Protein AF-0000000087152461 (afdb_homodimer)

Solvent-accessible surface area (backbone atoms only — not comparable to full-atom values): 26635 Å² total; per-residue (Å²): 128,79,74,68,76,70,82,74,67,62,77,50,48,64,52,29,53,56,42,45,55,27,51,74,58,48,34,61,45,66,39,29,36,56,84,50,79,62,58,70,65,55,56,53,55,20,48,52,40,21,55,55,37,66,33,60,82,68,56,64,50,52,36,36,28,37,43,77,51,63,69,59,37,44,52,55,27,47,37,50,46,51,50,52,52,57,38,50,73,68,64,43,77,50,83,64,79,65,48,75,22,56,49,25,32,38,32,36,31,41,35,30,30,42,64,72,55,37,72,64,45,65,55,68,84,71,76,40,74,66,26,51,50,40,44,53,22,36,43,53,41,48,47,28,20,48,22,24,15,51,40,36,22,50,45,35,38,20,21,30,66,24,32,30,31,85,42,63,34,52,64,34,64,69,36,32,58,57,44,23,73,75,28,53,41,59,86,80,42,43,50,40,34,34,46,30,30,32,54,54,59,56,86,73,62,84,66,76,65,78,54,67,81,62,32,55,26,68,56,32,49,55,72,84,63,63,73,52,71,66,52,50,52,48,40,48,75,70,41,39,64,67,44,72,32,80,77,59,69,82,64,116,126,79,75,66,77,70,82,74,67,63,78,50,50,65,52,28,53,56,43,47,55,28,51,73,58,49,33,60,45,63,40,27,35,57,84,50,79,63,59,70,66,56,55,53,57,19,49,53,41,21,56,58,37,66,32,60,82,69,56,63,50,54,36,36,28,39,42,75,52,64,68,60,38,44,52,53,26,47,37,48,46,51,50,51,52,55,40,52,74,67,64,44,78,49,84,64,80,66,49,73,21,57,48,26,32,39,32,36,30,42,33,31,31,42,64,73,56,38,73,62,46,63,54,68,85,71,76,41,73,67,26,51,50,39,44,52,24,38,42,52,42,48,47,28,19,49,24,23,15,50,40,36,21,50,45,36,40,20,21,30,64,24,31,31,31,86,41,63,35,51,64,33,64,68,36,31,58,57,45,23,73,76,26,52,41,58,86,78,43,42,50,42,34,33,45,31,29,32,54,54,59,56,86,72,61,83,67,75,64,78,54,68,81,64,33,54,26,70,56,32,48,54,72,85,63,64,71,51,70,69,54,49,51,48,40,50,76,71,42,41,64,68,43,73,32,78,78,58,66,83,63,116

InterPro domains:
  IPR000415 Nitroreductase-like [G3DSA:3.40.109.10] (17-251)
  IPR000415 Nitroreductase-like [SSF55469] (19-226)
  IPR029479 Nitroreductase [PF00881] (23-198)

Structure (mmCIF, N/CA/C/O backbone):
data_AF-0000000087152461-model_v1
#
loop_
_entity.id
_entity.type
_entity.pdbx_description
1 polymer 'Oxygen-insensitive NADPH nitroreductase'
#
loop_
_atom_site.group_PDB
_atom_site.id
_atom_site.type_symbol
_atom_site.label_atom_id
_atom_site.label_alt_id
_atom_site.label_comp_id
_atom_site.label_asym_id
_atom_site.label_entity_id
_atom_site.label_seq_id
_atom_site.pdbx_PDB_ins_code
_atom_site.Cartn_x
_atom_site.Cartn_y
_atom_site.Cartn_z
_atom_site.occupancy
_atom_site.B_iso_or_equiv
_atom_site.auth_seq_id
_atom_site.auth_comp_id
_atom_site.auth_asym_id
_atom_site.auth_atom_id
_atom_site.pdbx_PDB_model_num
ATOM 1 N N . MET A 1 1 ? 26.5 -14.969 -27.141 1 28.34 1 MET A N 1
ATOM 2 C CA . MET A 1 1 ? 26.922 -15.461 -25.828 1 28.34 1 MET A CA 1
ATOM 3 C C . MET A 1 1 ? 25.906 -15.094 -24.75 1 28.34 1 MET A C 1
ATOM 5 O O . MET A 1 1 ? 25.562 -13.922 -24.594 1 28.34 1 MET A O 1
ATOM 9 N N . ALA A 1 2 ? 24.953 -15.922 -24.5 1 34.66 2 ALA A N 1
ATOM 10 C CA . ALA A 1 2 ? 23.906 -15.703 -23.516 1 34.66 2 ALA A CA 1
ATOM 11 C C . ALA A 1 2 ? 24.469 -15.117 -22.219 1 34.66 2 ALA A C 1
ATOM 13 O O . ALA A 1 2 ? 25.406 -15.672 -21.641 1 34.66 2 ALA A O 1
ATOM 14 N N . GLU A 1 3 ? 24.703 -13.984 -22.062 1 39.31 3 GLU A N 1
ATOM 15 C CA . GLU A 1 3 ? 25.266 -13.453 -20.828 1 39.31 3 GLU A CA 1
ATOM 16 C C . GLU A 1 3 ? 24.766 -14.219 -19.609 1 39.31 3 GLU A C 1
ATOM 18 O O . GLU A 1 3 ? 23.562 -14.359 -19.422 1 39.31 3 GLU A O 1
ATOM 23 N N . ALA A 1 4 ? 25.422 -15.219 -19.219 1 40.44 4 ALA A N 1
ATOM 24 C CA . ALA A 1 4 ? 25.203 -16.094 -18.078 1 40.44 4 ALA A CA 1
ATOM 25 C C . ALA A 1 4 ? 24.547 -15.344 -16.922 1 40.44 4 ALA A C 1
ATOM 27 O O . ALA A 1 4 ? 24.984 -14.25 -16.562 1 40.44 4 ALA A O 1
ATOM 28 N N . LEU A 1 5 ? 23.203 -15.383 -16.734 1 49.94 5 LEU A N 1
ATOM 29 C CA . LEU A 1 5 ? 22.562 -14.836 -15.539 1 49.94 5 LEU A CA 1
ATOM 30 C C . LEU A 1 5 ? 23.5 -14.93 -14.328 1 49.94 5 LEU A C 1
ATOM 32 O O . LEU A 1 5 ? 23.891 -16.016 -13.93 1 49.94 5 LEU A O 1
ATOM 36 N N . ALA A 1 6 ? 24.531 -14.141 -14.312 1 50.22 6 ALA A N 1
ATOM 37 C CA . ALA A 1 6 ? 25.422 -14.125 -13.156 1 50.22 6 ALA A CA 1
ATOM 38 C C . ALA A 1 6 ? 24.719 -14.672 -11.914 1 50.22 6 ALA A C 1
ATOM 40 O O . ALA A 1 6 ? 23.547 -14.344 -11.664 1 50.22 6 ALA A O 1
ATOM 41 N N . THR A 1 7 ? 25.047 -15.859 -11.477 1 65.12 7 THR A N 1
ATOM 42 C CA . THR A 1 7 ? 24.516 -16.562 -10.305 1 65.12 7 THR A CA 1
ATOM 43 C C . THR A 1 7 ? 24.438 -15.617 -9.109 1 65.12 7 THR A C 1
ATOM 45 O O . THR A 1 7 ? 25.453 -15.109 -8.641 1 65.12 7 THR A O 1
ATOM 48 N N . ARG A 1 8 ? 23.266 -14.938 -8.984 1 80.62 8 ARG A N 1
ATOM 49 C CA . ARG A 1 8 ? 23.062 -14.039 -7.852 1 80.62 8 ARG A CA 1
ATOM 50 C C . ARG A 1 8 ? 23.172 -14.789 -6.531 1 80.62 8 ARG A C 1
ATOM 52 O O . ARG A 1 8 ? 22.719 -15.93 -6.418 1 80.62 8 ARG A O 1
ATOM 59 N N . ASP A 1 9 ? 23.953 -14.219 -5.633 1 89.5 9 ASP A N 1
ATOM 60 C CA . ASP A 1 9 ? 24.047 -14.75 -4.277 1 89.5 9 ASP A CA 1
ATOM 61 C C . ASP A 1 9 ? 22.844 -14.328 -3.438 1 89.5 9 ASP A C 1
ATOM 63 O O . ASP A 1 9 ? 22.812 -13.211 -2.912 1 89.5 9 ASP A O 1
ATOM 67 N N . TYR A 1 10 ? 21.906 -15.211 -3.219 1 93.75 10 TYR A N 1
ATOM 68 C CA . TYR A 1 10 ? 20.672 -14.898 -2.504 1 93.75 10 TYR A CA 1
ATOM 69 C C . TYR A 1 10 ? 20.875 -15 -0.997 1 93.75 10 TYR A C 1
ATOM 71 O O . TYR A 1 10 ? 19.938 -14.758 -0.222 1 93.75 10 TYR A O 1
ATOM 79 N N . THR A 1 11 ? 22.062 -15.289 -0.593 1 90.38 11 THR A N 1
ATOM 80 C CA . THR A 1 11 ? 22.344 -15.398 0.835 1 90.38 11 THR A CA 1
ATOM 81 C C . THR A 1 11 ? 22.969 -14.117 1.369 1 90.38 11 THR A C 1
ATOM 83 O O . THR A 1 11 ? 23.141 -13.953 2.58 1 90.38 11 THR A O 1
ATOM 86 N N . ASP A 1 12 ? 23.359 -13.297 0.462 1 94.38 12 ASP A N 1
ATOM 87 C CA . ASP A 1 12 ? 23.875 -12 0.878 1 94.38 12 ASP A CA 1
ATOM 88 C C . ASP A 1 12 ? 22.781 -11.156 1.532 1 94.38 12 ASP A C 1
ATOM 90 O O . ASP A 1 12 ? 21.781 -10.805 0.887 1 94.38 12 ASP A O 1
ATOM 94 N N . ARG A 1 13 ? 22.953 -10.75 2.781 1 96.69 13 ARG A N 1
ATOM 95 C CA . ARG A 1 13 ? 21.922 -10.062 3.539 1 96.69 13 ARG A CA 1
ATOM 96 C C . ARG A 1 13 ? 22.203 -8.57 3.635 1 96.69 13 ARG A C 1
ATOM 98 O O . ARG A 1 13 ? 21.469 -7.84 4.309 1 96.69 13 ARG A O 1
ATOM 105 N N . THR A 1 14 ? 23.172 -8.086 2.963 1 97.31 14 THR A N 1
ATOM 106 C CA . THR A 1 14 ? 23.609 -6.703 3.119 1 97.31 14 THR A CA 1
ATOM 107 C C . THR A 1 14 ? 22.484 -5.734 2.771 1 97.31 14 THR A C 1
ATOM 109 O O . THR A 1 14 ? 22.141 -4.867 3.574 1 97.31 14 THR A O 1
ATOM 112 N N . ARG A 1 15 ? 21.938 -5.891 1.582 1 97.44 15 ARG A N 1
ATOM 113 C CA . ARG A 1 15 ? 20.859 -5.008 1.149 1 97.44 15 ARG A CA 1
ATOM 114 C C . ARG A 1 15 ? 19.625 -5.184 2.025 1 97.44 15 ARG A C 1
ATOM 116 O O . ARG A 1 15 ? 18.938 -4.207 2.35 1 97.44 15 ARG A O 1
ATOM 123 N N . TYR A 1 16 ? 19.391 -6.453 2.408 1 98.44 16 TYR A N 1
ATOM 124 C CA . TYR A 1 16 ? 18.266 -6.738 3.277 1 98.44 16 TYR A CA 1
ATOM 125 C C . TYR A 1 16 ? 18.422 -6.047 4.625 1 98.44 16 TYR A C 1
ATOM 127 O O . TYR A 1 16 ? 17.484 -5.414 5.117 1 98.44 16 TYR A O 1
ATOM 135 N N . ASP A 1 17 ? 19.547 -6.164 5.234 1 98.56 17 ASP A N 1
ATOM 136 C CA . ASP A 1 17 ? 19.781 -5.559 6.543 1 98.56 17 ASP A CA 1
ATOM 137 C C . ASP A 1 17 ? 19.672 -4.035 6.473 1 98.56 17 ASP A C 1
ATOM 139 O O . ASP A 1 17 ? 19.125 -3.408 7.379 1 98.56 17 ASP A O 1
ATOM 143 N N . ALA A 1 18 ? 20.188 -3.467 5.402 1 98.56 18 ALA A N 1
ATOM 144 C CA . ALA A 1 18 ? 20.062 -2.023 5.215 1 98.56 18 ALA A CA 1
ATOM 145 C C . ALA A 1 18 ? 18.594 -1.61 5.074 1 98.56 18 ALA A C 1
ATOM 147 O O . ALA A 1 18 ? 18.172 -0.605 5.648 1 98.56 18 ALA A O 1
ATOM 148 N N . LEU A 1 19 ? 17.812 -2.371 4.301 1 98.75 19 LEU A N 1
ATOM 149 C CA . LEU A 1 19 ? 16.391 -2.1 4.156 1 98.75 19 LEU A CA 1
ATOM 150 C C . LEU A 1 19 ? 15.68 -2.182 5.504 1 98.75 19 LEU A C 1
ATOM 152 O O . LEU A 1 19 ? 14.883 -1.306 5.844 1 98.75 19 LEU A O 1
ATOM 156 N N . MET A 1 20 ? 16.031 -3.193 6.273 1 98.62 20 MET A N 1
ATOM 157 C CA . MET A 1 20 ? 15.328 -3.424 7.539 1 98.62 20 MET A CA 1
ATOM 158 C C . MET A 1 20 ? 15.648 -2.318 8.539 1 98.62 20 MET A C 1
ATOM 160 O O . MET A 1 20 ? 14.812 -1.981 9.383 1 98.62 20 MET A O 1
ATOM 164 N N . ASP A 1 21 ? 16.828 -1.767 8.453 1 98 21 ASP A N 1
ATOM 165 C CA . ASP A 1 21 ? 17.141 -0.612 9.289 1 98 21 ASP A CA 1
ATOM 166 C C . ASP A 1 21 ? 16.172 0.536 9.023 1 98 21 ASP A C 1
ATOM 168 O O . ASP A 1 21 ? 15.703 1.181 9.961 1 98 21 ASP A O 1
ATOM 172 N N . VAL A 1 22 ? 15.836 0.768 7.773 1 98.56 22 VAL A N 1
ATOM 173 C CA . VAL A 1 22 ? 14.891 1.818 7.398 1 98.56 22 VAL A CA 1
ATOM 174 C C . VAL A 1 22 ? 13.484 1.431 7.844 1 98.56 22 VAL A C 1
ATOM 176 O O . VAL A 1 22 ? 12.781 2.223 8.484 1 98.56 22 VAL A O 1
ATOM 179 N N . VAL A 1 23 ? 13.07 0.173 7.539 1 98.44 23 VAL A N 1
ATOM 180 C CA . VAL A 1 23 ? 11.719 -0.319 7.797 1 98.44 23 VAL A CA 1
ATOM 181 C C . VAL A 1 23 ? 11.43 -0.265 9.297 1 98.44 23 VAL A C 1
ATOM 183 O O . VAL A 1 23 ? 10.375 0.228 9.711 1 98.44 23 VAL A O 1
ATOM 186 N N . LYS A 1 24 ? 12.359 -0.672 10.141 1 96.56 24 LYS A N 1
ATOM 187 C CA . LYS A 1 24 ? 12.148 -0.761 11.586 1 96.56 24 LYS A CA 1
ATOM 188 C C . LYS A 1 24 ? 12.18 0.622 12.227 1 96.56 24 LYS A C 1
ATOM 190 O O . LYS A 1 24 ? 11.625 0.82 13.312 1 96.56 24 LYS A O 1
ATOM 195 N N . ASN A 1 25 ? 12.805 1.55 11.555 1 93.44 25 ASN A N 1
ATOM 196 C CA . ASN A 1 25 ? 12.945 2.873 12.156 1 93.44 25 ASN A CA 1
ATOM 197 C C . ASN A 1 25 ? 12.016 3.889 11.492 1 93.44 25 ASN A C 1
ATOM 199 O O . ASN A 1 25 ? 12.117 5.09 11.758 1 93.44 25 ASN A O 1
ATOM 203 N N . ARG A 1 26 ? 11.211 3.438 10.555 1 97.38 26 ARG A N 1
ATOM 204 C CA . ARG A 1 26 ? 10.109 4.277 10.102 1 97.38 26 ARG A CA 1
ATOM 205 C C . ARG A 1 26 ? 9.055 4.438 11.188 1 97.38 26 ARG A C 1
ATOM 207 O O . ARG A 1 26 ? 8.258 3.521 11.43 1 97.38 26 ARG A O 1
ATOM 214 N N . LEU A 1 27 ? 9.023 5.598 11.797 1 95.5 27 LEU A N 1
ATOM 215 C CA . LEU A 1 27 ? 8.141 5.824 12.945 1 95.5 27 LEU A CA 1
ATOM 216 C C . LEU A 1 27 ? 7.191 6.98 12.672 1 95.5 27 LEU A C 1
ATOM 218 O O . LEU A 1 27 ? 7.586 7.996 12.094 1 95.5 27 LEU A O 1
ATOM 222 N N . THR A 1 28 ? 5.984 6.754 13.156 1 94.75 28 THR A N 1
ATOM 223 C CA . THR A 1 28 ? 4.969 7.797 13.047 1 94.75 28 THR A CA 1
ATOM 224 C C . THR A 1 28 ? 5.129 8.828 14.156 1 94.75 28 THR A C 1
ATOM 226 O O . THR A 1 28 ? 5.348 8.461 15.32 1 94.75 28 THR A O 1
ATOM 229 N N . THR A 1 29 ? 5.121 10.055 13.797 1 94.25 29 THR A N 1
ATOM 230 C CA . THR A 1 29 ? 4.949 11.148 14.734 1 94.25 29 THR A CA 1
ATOM 231 C C . THR A 1 29 ? 3.764 12.023 14.336 1 94.25 29 THR A C 1
ATOM 233 O O . THR A 1 29 ? 3.451 12.148 13.148 1 94.25 29 THR A O 1
ATOM 236 N N . ARG A 1 30 ? 3.131 12.641 15.344 1 92.88 30 ARG A N 1
ATOM 237 C CA . ARG A 1 30 ? 1.924 13.406 15.047 1 92.88 30 ARG A CA 1
ATOM 238 C C . ARG A 1 30 ? 2.15 14.898 15.289 1 92.88 30 ARG A C 1
ATOM 240 O O . ARG A 1 30 ? 1.2 15.688 15.273 1 92.88 30 ARG A O 1
ATOM 247 N N . ALA A 1 31 ? 3.354 15.227 15.594 1 95.12 31 ALA A N 1
ATOM 248 C CA . ALA A 1 31 ? 3.82 16.609 15.703 1 95.12 31 ALA A CA 1
ATOM 249 C C . ALA A 1 31 ? 5.281 16.734 15.273 1 95.12 31 ALA A C 1
ATOM 251 O O . ALA A 1 31 ? 6.102 15.875 15.602 1 95.12 31 ALA A O 1
ATOM 252 N N . PHE A 1 32 ? 5.566 17.797 14.539 1 97.69 32 PHE A N 1
ATOM 253 C CA . PHE A 1 32 ? 6.895 17.953 13.961 1 97.69 32 PHE A CA 1
ATOM 254 C C . PHE A 1 32 ? 7.535 19.266 14.438 1 97.69 32 PHE A C 1
ATOM 256 O O . PHE A 1 32 ? 6.855 20.125 14.992 1 97.69 32 PHE A O 1
ATOM 263 N N . ASP A 1 33 ? 8.836 19.344 14.383 1 97 33 ASP A N 1
ATOM 264 C CA . ASP A 1 33 ? 9.547 20.594 14.57 1 97 33 ASP A CA 1
ATOM 265 C C . ASP A 1 33 ? 9.305 21.547 13.406 1 97 33 ASP A C 1
ATOM 267 O O . ASP A 1 33 ? 9.961 21.453 12.367 1 97 33 ASP A O 1
ATOM 271 N N . SER A 1 34 ? 8.484 22.469 13.578 1 96.38 34 SER A N 1
ATOM 272 C CA . SER A 1 34 ? 8.031 23.344 12.508 1 96.38 34 SER A CA 1
ATOM 273 C C . SER A 1 34 ? 9.109 24.359 12.117 1 96.38 34 SER A C 1
ATOM 275 O O . SER A 1 34 ? 8.992 25.031 11.094 1 96.38 34 SER A O 1
ATOM 277 N N . SER A 1 35 ? 10.164 24.469 12.867 1 96.31 35 SER A N 1
ATOM 278 C CA . SER A 1 35 ? 11.227 25.422 12.57 1 96.31 35 SER A CA 1
ATOM 279 C C . SER A 1 35 ? 12.188 24.859 11.516 1 96.31 35 SER A C 1
ATOM 281 O O . SER A 1 35 ? 12.992 25.609 10.953 1 96.31 35 SER A O 1
ATOM 283 N N . TYR A 1 36 ? 12.07 23.578 11.328 1 96.88 36 TYR A N 1
ATOM 284 C CA . TYR A 1 36 ? 12.945 22.953 10.336 1 96.88 36 TYR A CA 1
ATOM 285 C C . TYR A 1 36 ? 12.555 23.375 8.922 1 96.88 36 TYR A C 1
ATOM 287 O O . TYR A 1 36 ? 11.375 23.312 8.562 1 96.88 36 TYR A O 1
ATOM 295 N N . VAL A 1 37 ? 13.523 23.75 8.148 1 96.75 37 VAL A N 1
ATOM 296 C CA . VAL A 1 37 ? 13.297 24.109 6.75 1 96.75 37 VAL A CA 1
ATOM 297 C C . VAL A 1 37 ? 13.57 22.891 5.852 1 96.75 37 VAL A C 1
ATOM 299 O O . VAL A 1 37 ? 14.727 22.484 5.691 1 96.75 37 VAL A O 1
ATOM 302 N N . MET A 1 38 ? 12.602 22.391 5.266 1 97.75 38 MET A N 1
ATOM 303 C CA . MET A 1 38 ? 12.711 21.188 4.438 1 97.75 38 MET A CA 1
ATOM 304 C C . MET A 1 38 ? 13.414 21.5 3.121 1 97.75 38 MET A C 1
ATOM 306 O O . MET A 1 38 ? 12.945 22.328 2.34 1 97.75 38 MET A O 1
ATOM 310 N N . PRO A 1 39 ? 14.531 20.859 2.836 1 97.5 39 PRO A N 1
ATOM 311 C CA . PRO A 1 39 ? 15.133 21.016 1.511 1 97.5 39 PRO A CA 1
ATOM 312 C C . PRO A 1 39 ? 14.211 20.578 0.383 1 97.5 39 PRO A C 1
ATOM 314 O O . PRO A 1 39 ? 13.625 19.484 0.454 1 97.5 39 PRO A O 1
ATOM 317 N N . ALA A 1 40 ? 14.148 21.375 -0.597 1 97.12 40 ALA A N 1
ATOM 318 C CA . ALA A 1 40 ? 13.289 21.062 -1.732 1 97.12 40 ALA A CA 1
ATOM 319 C C . ALA A 1 40 ? 13.688 19.734 -2.371 1 97.12 40 ALA A C 1
ATOM 321 O O . ALA A 1 40 ? 12.828 18.969 -2.826 1 97.12 40 ALA A O 1
ATOM 322 N N . GLU A 1 41 ? 14.93 19.469 -2.414 1 97.88 41 GLU A N 1
ATOM 323 C CA . GLU A 1 41 ? 15.445 18.266 -3.045 1 97.88 41 GLU A CA 1
ATOM 324 C C . GLU A 1 41 ? 14.906 17 -2.361 1 97.88 41 GLU A C 1
ATOM 326 O O . GLU A 1 41 ? 14.781 15.953 -2.992 1 97.88 41 GLU A O 1
ATOM 331 N N . HIS A 1 42 ? 14.602 17.078 -1.077 1 98.62 42 HIS A N 1
ATOM 332 C CA . HIS A 1 42 ? 14.125 15.914 -0.347 1 98.62 42 HIS A CA 1
ATOM 333 C C . HIS A 1 42 ? 12.727 15.508 -0.814 1 98.62 42 HIS A C 1
ATOM 335 O O . HIS A 1 42 ? 12.383 14.32 -0.802 1 98.62 42 HIS A O 1
ATOM 341 N N . TYR A 1 43 ? 11.914 16.5 -1.279 1 98.75 43 TYR A N 1
ATOM 342 C CA . TYR A 1 43 ? 10.641 16.141 -1.888 1 98.75 43 TYR A CA 1
ATOM 343 C C . TYR A 1 43 ? 10.844 15.258 -3.115 1 98.75 43 TYR A C 1
ATOM 345 O O . TYR A 1 43 ? 10.203 14.219 -3.258 1 98.75 43 TYR A O 1
ATOM 353 N N . ASN A 1 44 ? 11.766 15.68 -3.961 1 98.56 44 ASN A N 1
ATOM 354 C CA . ASN A 1 44 ? 12.031 14.922 -5.184 1 98.56 44 ASN A CA 1
ATOM 355 C C . ASN A 1 44 ? 12.57 13.531 -4.879 1 98.56 44 ASN A C 1
ATOM 357 O O . ASN A 1 44 ? 12.18 12.555 -5.52 1 98.56 44 ASN A O 1
ATOM 361 N N . MET A 1 45 ? 13.484 13.477 -3.945 1 98.75 45 MET A N 1
ATOM 362 C CA . MET A 1 45 ? 14.062 12.195 -3.555 1 98.75 45 MET A CA 1
ATOM 363 C C . MET A 1 45 ? 12.984 11.242 -3.051 1 98.75 45 MET A C 1
ATOM 365 O O . MET A 1 45 ? 12.961 10.07 -3.432 1 98.75 45 MET A O 1
ATOM 369 N N . ILE A 1 46 ? 12.086 11.734 -2.242 1 98.88 46 ILE A N 1
ATOM 370 C CA . ILE A 1 46 ? 11.016 10.93 -1.665 1 98.88 46 ILE A CA 1
ATOM 371 C C . ILE A 1 46 ? 10.055 10.492 -2.764 1 98.88 46 ILE A C 1
ATOM 373 O O . ILE A 1 46 ? 9.68 9.312 -2.838 1 98.88 46 ILE A O 1
ATOM 377 N N . LEU A 1 47 ? 9.75 11.352 -3.682 1 98.88 47 LEU A N 1
ATOM 378 C CA . LEU A 1 47 ? 8.797 11.055 -4.742 1 98.88 47 LEU A CA 1
ATOM 379 C C . LEU A 1 47 ? 9.414 10.133 -5.785 1 98.88 47 LEU A C 1
ATOM 381 O O . LEU A 1 47 ? 8.703 9.398 -6.477 1 98.88 47 LEU A O 1
ATOM 385 N N . GLU A 1 48 ? 10.734 10.172 -5.918 1 98.75 48 GLU A N 1
ATOM 386 C CA . GLU A 1 48 ? 11.398 9.211 -6.797 1 98.75 48 GLU A CA 1
ATOM 387 C C . GLU A 1 48 ? 11.148 7.781 -6.34 1 98.75 48 GLU A C 1
ATOM 389 O O . GLU A 1 48 ? 10.93 6.891 -7.16 1 98.75 48 GLU A O 1
ATOM 394 N N . ALA A 1 49 ? 11.172 7.566 -5.059 1 98.81 49 ALA A N 1
ATOM 395 C CA . ALA A 1 49 ? 10.859 6.238 -4.539 1 98.81 49 ALA A CA 1
ATOM 396 C C . ALA A 1 49 ? 9.414 5.852 -4.852 1 98.81 49 ALA A C 1
ATOM 398 O O . ALA A 1 49 ? 9.141 4.723 -5.262 1 98.81 49 ALA A O 1
ATOM 399 N N . ALA A 1 50 ? 8.5 6.785 -4.688 1 98.81 50 ALA A N 1
ATOM 400 C CA . ALA A 1 50 ? 7.09 6.547 -4.969 1 98.81 50 ALA A CA 1
ATOM 401 C C . ALA A 1 50 ? 6.875 6.176 -6.434 1 98.81 50 ALA A C 1
ATOM 403 O O . ALA A 1 50 ? 6.109 5.258 -6.742 1 98.81 50 ALA A O 1
ATOM 404 N N . ARG A 1 51 ? 7.57 6.805 -7.273 1 97.12 51 ARG A N 1
ATOM 405 C CA . ARG A 1 51 ? 7.414 6.684 -8.719 1 97.12 51 ARG A CA 1
ATOM 406 C C . ARG A 1 51 ? 7.758 5.277 -9.195 1 97.12 51 ARG A C 1
ATOM 408 O O . ARG A 1 51 ? 7.246 4.82 -10.219 1 97.12 51 ARG A O 1
ATOM 415 N N . HIS A 1 52 ? 8.578 4.594 -8.5 1 97.56 52 HIS A N 1
ATOM 416 C CA . HIS A 1 52 ? 9.055 3.279 -8.914 1 97.56 52 HIS A CA 1
ATOM 417 C C . HIS A 1 52 ? 8.156 2.172 -8.367 1 97.56 52 HIS A C 1
ATOM 419 O O . HIS A 1 52 ? 8.398 0.99 -8.625 1 97.56 52 HIS A O 1
ATOM 425 N N . ALA A 1 53 ? 7.109 2.516 -7.625 1 98 53 ALA A N 1
ATOM 426 C CA . ALA A 1 53 ? 6.199 1.512 -7.082 1 98 53 ALA A CA 1
ATOM 427 C C . ALA A 1 53 ? 5.465 0.778 -8.195 1 98 53 ALA A C 1
ATOM 429 O O . ALA A 1 53 ? 5.285 1.319 -9.289 1 98 53 ALA A O 1
ATOM 430 N N . PRO A 1 54 ? 5.113 -0.489 -7.984 1 96.88 54 PRO A N 1
ATOM 431 C CA . PRO A 1 54 ? 4.262 -1.189 -8.945 1 96.88 54 PRO A CA 1
ATOM 432 C C . PRO A 1 54 ? 2.838 -0.636 -8.984 1 96.88 54 PRO A C 1
ATOM 434 O O . PRO A 1 54 ? 2.4 0.02 -8.039 1 96.88 54 PRO A O 1
ATOM 437 N N . SER A 1 55 ? 2.197 -0.84 -10.078 1 95.62 55 SER A N 1
ATOM 438 C CA . SER A 1 55 ? 0.79 -0.48 -10.211 1 95.62 55 SER A CA 1
ATOM 439 C C . SER A 1 55 ? 0.062 -1.432 -11.148 1 95.62 55 SER A C 1
ATOM 441 O O . SER A 1 55 ? 0.639 -1.903 -12.133 1 95.62 55 SER A O 1
ATOM 443 N N . GLY A 1 56 ? -1.146 -1.762 -10.719 1 92.62 56 GLY A N 1
ATOM 444 C CA . GLY A 1 56 ? -1.964 -2.562 -11.617 1 92.62 56 GLY A CA 1
ATOM 445 C C . GLY A 1 56 ? -2.045 -1.99 -13.023 1 92.62 56 GLY A C 1
ATOM 446 O O . GLY A 1 56 ? -2.256 -0.789 -13.195 1 92.62 56 GLY A O 1
ATOM 447 N N . ALA A 1 57 ? -1.809 -2.893 -14 1 88.69 57 ALA A N 1
ATOM 448 C CA . ALA A 1 57 ? -1.891 -2.514 -15.406 1 88.69 57 ALA A CA 1
ATOM 449 C C . ALA A 1 57 ? -0.875 -1.424 -15.742 1 88.69 57 ALA A C 1
ATOM 451 O O . ALA A 1 57 ? -1.015 -0.726 -16.75 1 88.69 57 ALA A O 1
ATOM 452 N N . ASN A 1 58 ? 0.082 -1.23 -14.828 1 91.38 58 ASN A N 1
ATOM 453 C CA . ASN A 1 58 ? 1.06 -0.154 -14.938 1 91.38 58 ASN A CA 1
ATOM 454 C C . ASN A 1 58 ? 0.382 1.198 -15.141 1 91.38 58 ASN A C 1
ATOM 456 O O . ASN A 1 58 ? 0.852 2.02 -15.93 1 91.38 58 ASN A O 1
ATOM 460 N N . ALA A 1 59 ? -0.716 1.387 -14.484 1 93 59 ALA A N 1
ATOM 461 C CA . ALA A 1 59 ? -1.527 2.59 -14.656 1 93 59 ALA A CA 1
ATOM 462 C C . ALA A 1 59 ? -0.842 3.803 -14.031 1 93 59 ALA A C 1
ATOM 464 O O . ALA A 1 59 ? -1.055 4.938 -14.469 1 93 59 ALA A O 1
ATOM 465 N N . GLN A 1 60 ? -0.092 3.559 -12.977 1 95.81 60 GLN A N 1
ATOM 466 C CA . GLN A 1 60 ? 0.578 4.645 -12.266 1 95.81 60 GLN A CA 1
ATOM 467 C C . GLN A 1 60 ? -0.385 5.793 -11.984 1 95.81 60 GLN A C 1
ATOM 469 O O . GLN A 1 60 ? -0.118 6.938 -12.352 1 95.81 60 GLN A O 1
ATOM 474 N N . PRO A 1 61 ? -1.521 5.387 -11.203 1 97.62 61 PRO A N 1
ATOM 475 C CA . PRO A 1 61 ? -2.658 6.297 -11.062 1 97.62 61 PRO A CA 1
ATOM 476 C C . PRO A 1 61 ? -2.436 7.363 -9.992 1 97.62 61 PRO A C 1
ATOM 478 O O . PRO A 1 61 ? -3.348 7.672 -9.219 1 97.62 61 PRO A O 1
ATOM 481 N N . TRP A 1 62 ? -1.284 7.949 -9.945 1 98.62 62 TRP A N 1
ATOM 482 C CA . TRP A 1 62 ? -0.986 8.812 -8.805 1 98.62 62 TRP A CA 1
ATOM 483 C C . TRP A 1 62 ? -0.45 10.164 -9.266 1 98.62 62 TRP A C 1
ATOM 485 O O . TRP A 1 62 ? 0.218 10.25 -10.297 1 98.62 62 TRP A O 1
ATOM 495 N N . HIS A 1 63 ? -0.8 11.156 -8.547 1 98.75 63 HIS A N 1
ATOM 496 C CA . HIS A 1 63 ? -0.217 12.492 -8.562 1 98.75 63 HIS A CA 1
ATOM 497 C C . HIS A 1 63 ? 0.14 12.945 -7.148 1 98.75 63 HIS A C 1
ATOM 499 O O . HIS A 1 63 ? -0.571 12.633 -6.191 1 98.75 63 HIS A O 1
ATOM 505 N N . PHE A 1 64 ? 1.209 13.641 -7.078 1 98.88 64 PHE A N 1
ATOM 506 C CA . PHE A 1 64 ? 1.693 14.125 -5.789 1 98.88 64 PHE A CA 1
ATOM 507 C C . PHE A 1 64 ? 1.808 15.641 -5.789 1 98.88 64 PHE A C 1
ATOM 509 O O . PHE A 1 64 ? 2.381 16.234 -6.711 1 98.88 64 PHE A O 1
ATOM 516 N N . ILE A 1 65 ? 1.261 16.25 -4.777 1 98.88 65 ILE A N 1
ATOM 517 C CA . ILE A 1 65 ? 1.361 17.688 -4.633 1 98.88 65 ILE A CA 1
ATOM 518 C C . ILE A 1 65 ? 2.17 18.031 -3.385 1 98.88 65 ILE A C 1
ATOM 520 O O . ILE A 1 65 ? 1.679 17.891 -2.262 1 98.88 65 ILE A O 1
ATOM 524 N N . ALA A 1 66 ? 3.387 18.438 -3.576 1 98.88 66 ALA A N 1
ATOM 525 C CA . ALA A 1 66 ? 4.199 18.969 -2.484 1 98.88 66 ALA A CA 1
ATOM 526 C C . ALA A 1 66 ? 3.676 20.328 -2.025 1 98.88 66 ALA A C 1
ATOM 528 O O . ALA A 1 66 ? 3.631 21.281 -2.809 1 98.88 66 ALA A O 1
ATOM 529 N N . VAL A 1 67 ? 3.271 20.422 -0.809 1 98.81 67 VAL A N 1
ATOM 530 C CA . VAL A 1 67 ? 2.742 21.656 -0.255 1 98.81 67 VAL A CA 1
ATOM 531 C C . VAL A 1 67 ? 3.795 22.312 0.638 1 98.81 67 VAL A C 1
ATOM 533 O O . VAL A 1 67 ? 4.086 21.828 1.73 1 98.81 67 VAL A O 1
ATOM 536 N N . THR A 1 68 ? 4.332 23.422 0.205 1 98.25 68 THR A N 1
ATOM 537 C CA . THR A 1 68 ? 5.387 24.109 0.942 1 98.25 68 THR A CA 1
ATOM 538 C C . THR A 1 68 ? 4.871 25.422 1.534 1 98.25 68 THR A C 1
ATOM 540 O O . THR A 1 68 ? 5.508 26 2.41 1 98.25 68 THR A O 1
ATOM 543 N N . ASP A 1 69 ? 3.727 25.875 1.035 1 98.38 69 ASP A N 1
ATOM 544 C CA . ASP A 1 69 ? 3.102 27.094 1.543 1 98.38 69 ASP A CA 1
ATOM 545 C C . ASP A 1 69 ? 2.418 26.844 2.885 1 98.38 69 ASP A C 1
ATOM 547 O O . ASP A 1 69 ? 1.509 26.016 2.98 1 98.38 69 ASP A O 1
ATOM 551 N N . GLN A 1 70 ? 2.814 27.594 3.869 1 98.25 70 GLN A N 1
ATOM 552 C CA . GLN A 1 70 ? 2.32 27.359 5.223 1 98.25 70 GLN A CA 1
ATOM 553 C C . GLN A 1 70 ? 0.831 27.672 5.324 1 98.25 70 GLN A C 1
ATOM 555 O O . GLN A 1 70 ? 0.104 27.016 6.074 1 98.25 70 GLN A O 1
ATOM 560 N N . ASP A 1 71 ? 0.372 28.672 4.633 1 98.56 71 ASP A N 1
ATOM 561 C CA . ASP A 1 71 ? -1.049 29.016 4.664 1 98.56 71 ASP A CA 1
ATOM 562 C C . ASP A 1 71 ? -1.894 27.859 4.121 1 98.56 71 ASP A C 1
ATOM 564 O O . ASP A 1 71 ? -2.973 27.578 4.645 1 98.56 71 ASP A O 1
ATOM 568 N N . LEU A 1 72 ? -1.461 27.219 3.043 1 98.69 72 LEU A N 1
ATOM 569 C CA . LEU A 1 72 ? -2.158 26.062 2.506 1 98.69 72 LEU A CA 1
ATOM 570 C C . LEU A 1 72 ? -2.193 24.922 3.525 1 98.69 72 LEU A C 1
ATOM 572 O O . LEU A 1 72 ? -3.234 24.297 3.727 1 98.69 72 LEU A O 1
ATOM 576 N N . LYS A 1 73 ? -1.056 24.656 4.199 1 98.5 73 LYS A N 1
ATOM 577 C CA . LYS A 1 73 ? -1.017 23.625 5.223 1 98.5 73 LYS A CA 1
ATOM 578 C C . LYS A 1 73 ? -2.01 23.922 6.344 1 98.5 73 LYS A C 1
ATOM 580 O O . LYS A 1 73 ? -2.707 23.016 6.816 1 98.5 73 LYS A O 1
ATOM 585 N N . ASN A 1 74 ? -2.059 25.188 6.766 1 98.5 74 ASN A N 1
ATOM 586 C CA . ASN A 1 74 ? -2.986 25.594 7.816 1 98.5 74 ASN A CA 1
ATOM 587 C C . ASN A 1 74 ? -4.438 25.344 7.406 1 98.5 74 ASN A C 1
ATOM 589 O O . ASN A 1 74 ? -5.234 24.844 8.203 1 98.5 74 ASN A O 1
ATOM 593 N N . ARG A 1 75 ? -4.758 25.688 6.211 1 98.31 75 ARG A N 1
ATOM 594 C CA . ARG A 1 75 ? -6.125 25.516 5.727 1 98.31 75 ARG A CA 1
ATOM 595 C C . ARG A 1 75 ? -6.492 24.031 5.656 1 98.31 75 ARG A C 1
ATOM 597 O O . ARG A 1 75 ? -7.586 23.641 6.066 1 98.31 75 ARG A O 1
ATOM 604 N N . ILE A 1 76 ? -5.621 23.234 5.133 1 98.31 76 ILE A N 1
ATOM 605 C CA . ILE A 1 76 ? -5.859 21.797 5.066 1 98.31 76 ILE A CA 1
ATOM 606 C C . ILE A 1 76 ? -6.062 21.234 6.477 1 98.31 76 ILE A C 1
ATOM 608 O O . ILE A 1 76 ? -6.969 20.438 6.715 1 98.31 76 ILE A O 1
ATOM 612 N N . THR A 1 77 ? -5.188 21.672 7.387 1 97.25 77 THR A N 1
ATOM 613 C CA . THR A 1 77 ? -5.297 21.25 8.781 1 97.25 77 THR A CA 1
ATOM 614 C C . THR A 1 77 ? -6.68 21.578 9.336 1 97.25 77 THR A C 1
ATOM 616 O O . THR A 1 77 ? -7.293 20.766 10.016 1 97.25 77 THR A O 1
ATOM 619 N N . GLU A 1 78 ? -7.16 22.75 9.039 1 97.06 78 GLU A N 1
ATOM 620 C CA . GLU A 1 78 ? -8.477 23.156 9.523 1 97.06 78 GLU A CA 1
ATOM 621 C C . GLU A 1 78 ? -9.578 22.266 8.969 1 97.06 78 GLU A C 1
ATOM 623 O O . GLU A 1 78 ? -10.547 21.969 9.664 1 97.06 78 GLU A O 1
ATOM 628 N N . TYR A 1 79 ? -9.5 21.844 7.711 1 96.5 79 TYR A N 1
ATOM 629 C CA . TYR A 1 79 ? -10.492 20.922 7.152 1 96.5 79 TYR A CA 1
ATOM 630 C C . TYR A 1 79 ? -10.578 19.641 7.977 1 96.5 79 TYR A C 1
ATOM 632 O O . TYR A 1 79 ? -11.672 19.141 8.227 1 96.5 79 TYR A O 1
ATOM 640 N N . PHE A 1 80 ? -9.43 19.141 8.383 1 94.5 80 PHE A N 1
ATOM 641 C CA . PHE A 1 80 ? -9.414 17.922 9.172 1 94.5 80 PHE A CA 1
ATOM 642 C C . PHE A 1 80 ? -9.992 18.156 10.562 1 94.5 80 PHE A C 1
ATOM 644 O O . PHE A 1 80 ? -10.727 17.312 11.086 1 94.5 80 PHE A O 1
ATOM 651 N N . ARG A 1 81 ? -9.648 19.297 11.125 1 92.62 81 ARG A N 1
ATOM 652 C CA . ARG A 1 81 ? -10.18 19.625 12.445 1 92.62 81 ARG A CA 1
ATOM 653 C C . ARG A 1 81 ? -11.695 19.75 12.406 1 92.62 81 ARG A C 1
ATOM 655 O O . ARG A 1 81 ? -12.391 19.297 13.32 1 92.62 81 ARG A O 1
ATOM 662 N N . GLU A 1 82 ? -12.18 20.359 11.398 1 91.62 82 GLU A N 1
ATOM 663 C CA . GLU A 1 82 ? -13.625 20.516 11.234 1 91.62 82 GLU A CA 1
ATOM 664 C C . GLU A 1 82 ? -14.312 19.156 11.148 1 91.62 82 GLU A C 1
ATOM 666 O O . GLU A 1 82 ? -15.391 18.953 11.711 1 91.62 82 GLU A O 1
ATOM 671 N N . GLU A 1 83 ? -13.703 18.297 10.445 1 86.25 83 GLU A N 1
ATOM 672 C CA . GLU A 1 83 ? -14.258 16.953 10.328 1 86.25 83 GLU A CA 1
ATOM 673 C C . GLU A 1 83 ? -14.258 16.234 11.68 1 86.25 83 GLU A C 1
ATOM 675 O O . GLU A 1 83 ? -15.211 15.516 12 1 86.25 83 GLU A O 1
ATOM 680 N N . GLN A 1 84 ? -13.219 16.391 12.43 1 83.06 84 GLN A N 1
ATOM 681 C CA . GLN A 1 84 ? -13.148 15.805 13.766 1 83.06 84 GLN A CA 1
ATOM 682 C C . GLN A 1 84 ? -14.266 16.344 14.656 1 83.06 84 GLN A C 1
ATOM 684 O O . GLN A 1 84 ? -14.883 15.586 15.406 1 83.06 84 GLN A O 1
ATOM 689 N N . VAL A 1 85 ? -14.5 17.625 14.562 1 84.62 85 VAL A N 1
ATOM 690 C CA . VAL A 1 85 ? -15.547 18.266 15.359 1 84.62 85 VAL A CA 1
ATOM 691 C C . VAL A 1 85 ? -16.906 17.719 14.953 1 84.62 85 VAL A C 1
ATOM 693 O O . VAL A 1 85 ? -17.734 17.406 15.812 1 84.62 85 VAL A O 1
ATOM 696 N N . ALA A 1 86 ? -17.125 17.562 13.695 1 83.31 86 ALA A N 1
ATOM 697 C CA . ALA A 1 86 ? -18.391 17.031 13.188 1 83.31 86 ALA A CA 1
ATOM 698 C C . ALA A 1 86 ? -18.609 15.594 13.672 1 83.31 86 ALA A C 1
ATOM 700 O O . ALA A 1 86 ? -19.734 15.234 14.055 1 83.31 86 ALA A O 1
ATOM 701 N N . ARG A 1 87 ? -17.578 14.828 13.656 1 80.56 87 ARG A N 1
ATOM 702 C CA . ARG A 1 87 ? -17.672 13.445 14.109 1 80.56 87 ARG A CA 1
ATOM 703 C C . ARG A 1 87 ? -17.953 13.375 15.609 1 80.56 87 ARG A C 1
ATOM 705 O O . ARG A 1 87 ? -18.719 12.523 16.062 1 80.56 87 ARG A O 1
ATOM 712 N N . ALA A 1 88 ? -17.297 14.219 16.344 1 78 88 ALA A N 1
ATOM 713 C CA . ALA A 1 88 ? -17.516 14.281 17.797 1 78 88 ALA A CA 1
ATOM 714 C C . ALA A 1 88 ? -18.969 14.617 18.109 1 78 88 ALA A C 1
ATOM 716 O O . ALA A 1 88 ? -19.547 14.086 19.062 1 78 88 ALA A O 1
ATOM 717 N N . ARG A 1 89 ? -19.562 15.414 17.359 1 82.25 89 ARG A N 1
ATOM 718 C CA . ARG A 1 89 ? -20.969 15.812 17.562 1 82.25 89 ARG A CA 1
ATOM 719 C C . ARG A 1 89 ? -21.906 14.641 17.312 1 82.25 89 ARG A C 1
ATOM 721 O O . ARG A 1 89 ? -22.984 14.57 17.906 1 82.25 89 ARG A O 1
ATOM 728 N N . LEU A 1 90 ? -21.469 13.797 16.516 1 77 90 LEU A N 1
ATOM 729 C CA . LEU A 1 90 ? -22.281 12.617 16.203 1 77 90 LEU A CA 1
ATOM 730 C C . LEU A 1 90 ? -22 11.492 17.203 1 77 90 LEU A C 1
ATOM 732 O O . LEU A 1 90 ? -22.484 10.375 17.016 1 77 90 LEU A O 1
ATOM 736 N N . LYS A 1 91 ? -21.188 11.789 18.297 1 72 91 LYS A N 1
ATOM 737 C CA . LYS A 1 91 ? -20.844 10.867 19.375 1 72 91 LYS A CA 1
ATOM 738 C C . LYS A 1 91 ? -20.094 9.648 18.828 1 72 91 LYS A C 1
ATOM 740 O O . LYS A 1 91 ? -20.328 8.523 19.266 1 72 91 LYS A O 1
ATOM 745 N N . MET A 1 92 ? -19.547 9.914 17.797 1 68.81 92 MET A N 1
ATOM 746 C CA . MET A 1 92 ? -18.703 8.844 17.266 1 68.81 92 MET A CA 1
ATOM 747 C C . MET A 1 92 ? -17.406 8.719 18.078 1 68.81 92 MET A C 1
ATOM 749 O O . MET A 1 92 ? -16.531 9.578 17.984 1 68.81 92 MET A O 1
ATOM 753 N N . LYS A 1 93 ? -17.516 8.078 19.188 1 60.81 93 LYS A N 1
ATOM 754 C CA . LYS A 1 93 ? -16.422 7.887 20.125 1 60.81 93 LYS A CA 1
ATOM 755 C C . LYS A 1 93 ? -15.242 7.18 19.453 1 60.81 93 LYS A C 1
ATOM 757 O O . LYS A 1 93 ? -15.367 6.035 19.016 1 60.81 93 LYS A O 1
ATOM 762 N N . PHE A 1 94 ? -14.234 7.879 19 1 65.19 94 PHE A N 1
ATOM 763 C CA . PHE A 1 94 ? -13.016 7.223 18.516 1 65.19 94 PHE A CA 1
ATOM 764 C C . PHE A 1 94 ? -11.797 8.086 18.781 1 65.19 94 PHE A C 1
ATOM 766 O O . PHE A 1 94 ? -11.867 9.32 18.703 1 65.19 94 PHE A O 1
ATOM 773 N N . PRO A 1 95 ? -10.859 7.457 19.391 1 65.12 95 PRO A N 1
ATOM 774 C CA . PRO A 1 95 ? -9.633 8.25 19.516 1 65.12 95 PRO A CA 1
ATOM 775 C C . PRO A 1 95 ? -9.086 8.703 18.156 1 65.12 95 PRO A C 1
ATOM 777 O O . PRO A 1 95 ? -8.945 7.891 17.234 1 65.12 95 PRO A O 1
ATOM 780 N N . THR A 1 96 ? -9.055 9.984 17.984 1 73.19 96 THR A N 1
ATOM 781 C CA . THR A 1 96 ? -8.461 10.539 16.766 1 73.19 96 THR A CA 1
ATOM 782 C C . THR A 1 96 ? -7.172 11.289 17.078 1 73.19 96 THR A C 1
ATOM 784 O O . THR A 1 96 ? -6.984 11.766 18.203 1 73.19 96 THR A O 1
ATOM 787 N N . PRO A 1 97 ? -6.242 11.273 16.109 1 77.56 97 PRO A N 1
ATOM 788 C CA . PRO A 1 97 ? -5.027 12.062 16.328 1 77.56 97 PRO A CA 1
ATOM 789 C C . PRO A 1 97 ? -5.309 13.562 16.438 1 77.56 97 PRO A C 1
ATOM 791 O O . PRO A 1 97 ? -6.383 14.016 16.047 1 77.56 97 PRO A O 1
ATOM 794 N N . ASP A 1 98 ? -4.391 14.227 17.109 1 84.88 98 ASP A N 1
ATOM 795 C CA . ASP A 1 98 ? -4.449 15.68 17.109 1 84.88 98 ASP A CA 1
ATOM 796 C C . ASP A 1 98 ? -4.008 16.234 15.75 1 84.88 98 ASP A C 1
ATOM 798 O O . ASP A 1 98 ? -2.811 16.406 15.508 1 84.88 98 ASP A O 1
ATOM 802 N N . TYR A 1 99 ? -4.914 16.578 14.891 1 90.62 99 TYR A N 1
ATOM 803 C CA . TYR A 1 99 ? -4.633 16.984 13.523 1 90.62 99 TYR A CA 1
ATOM 804 C C . TYR A 1 99 ? -3.963 18.359 13.484 1 90.62 99 TYR A C 1
ATOM 806 O O . TYR A 1 99 ? -3.496 18.797 12.43 1 90.62 99 TYR A O 1
ATOM 814 N N . ARG A 1 100 ? -3.85 19.031 14.625 1 89.81 100 ARG A N 1
ATOM 815 C CA . ARG A 1 100 ? -3.104 20.281 14.672 1 89.81 100 ARG A CA 1
ATOM 816 C C . ARG A 1 100 ? -1.644 20.062 14.281 1 89.81 100 ARG A C 1
ATOM 818 O O . ARG A 1 100 ? -0.985 20.984 13.781 1 89.81 100 ARG A O 1
ATOM 825 N N . GLY A 1 101 ? -1.241 18.844 14.508 1 94.44 101 GLY A N 1
ATOM 826 C CA . GLY A 1 101 ? 0.129 18.5 14.164 1 94.44 101 GLY A CA 1
ATOM 827 C C . GLY A 1 101 ? 0.391 18.516 12.672 1 94.44 101 GLY A C 1
ATOM 828 O O . GLY A 1 101 ? 1.542 18.609 12.234 1 94.44 101 GLY A O 1
ATOM 829 N N . LEU A 1 102 ? -0.629 18.469 11.844 1 96.19 102 LEU A N 1
ATOM 830 C CA . LEU A 1 102 ? -0.49 18.438 10.391 1 96.19 102 LEU A CA 1
ATOM 831 C C . LEU A 1 102 ? 0.238 19.672 9.883 1 96.19 102 LEU A C 1
ATOM 833 O O . LEU A 1 102 ? 1.2 19.562 9.125 1 96.19 102 LEU A O 1
ATOM 837 N N . ALA A 1 103 ? -0.136 20.812 10.359 1 97.06 103 ALA A N 1
ATOM 838 C CA . ALA A 1 103 ? 0.418 22.078 9.891 1 97.06 103 ALA A CA 1
ATOM 839 C C . ALA A 1 103 ? 1.865 22.25 10.344 1 97.06 103 ALA A C 1
ATOM 841 O O . ALA A 1 103 ? 2.594 23.094 9.82 1 97.06 103 ALA A O 1
ATOM 842 N N . SER A 1 104 ? 2.273 21.5 11.367 1 97.94 104 SER A N 1
ATOM 843 C CA . SER A 1 104 ? 3.631 21.609 11.891 1 97.94 104 SER A CA 1
ATOM 844 C C . SER A 1 104 ? 4.629 20.859 11.016 1 97.94 104 SER A C 1
ATOM 846 O O . SER A 1 104 ? 5.84 21.031 11.156 1 97.94 104 SER A O 1
ATOM 848 N N . ALA A 1 105 ? 4.184 20.016 10.109 1 98.5 105 ALA A N 1
ATOM 849 C CA . ALA A 1 105 ? 5.074 19.156 9.32 1 98.5 105 ALA A CA 1
ATOM 850 C C . ALA A 1 105 ? 5.867 19.984 8.312 1 98.5 105 ALA A C 1
ATOM 852 O O . ALA A 1 105 ? 5.289 20.625 7.426 1 98.5 105 ALA A O 1
ATOM 853 N N . PRO A 1 106 ? 7.188 19.969 8.398 1 98.56 106 PRO A N 1
ATOM 854 C CA . PRO A 1 106 ? 7.977 20.656 7.383 1 98.56 106 PRO A CA 1
ATOM 855 C C . PRO A 1 106 ? 7.773 20.094 5.98 1 98.56 106 PRO A C 1
ATOM 857 O O . PRO A 1 106 ? 7.742 20.844 5.004 1 98.56 106 PRO A O 1
ATOM 860 N N . GLY A 1 107 ? 7.766 18.797 5.871 1 98.75 107 GLY A N 1
ATOM 861 C CA . GLY A 1 107 ? 7.41 18.125 4.629 1 98.75 107 GLY A CA 1
ATOM 862 C C . GLY A 1 107 ? 5.941 17.75 4.562 1 98.75 107 GLY A C 1
ATOM 863 O O . GLY A 1 107 ? 5.391 17.219 5.527 1 98.75 107 GLY A O 1
ATOM 864 N N . PHE A 1 108 ? 5.336 17.969 3.434 1 98.81 108 PHE A N 1
ATOM 865 C CA . PHE A 1 108 ? 3.896 17.812 3.264 1 98.81 108 PHE A CA 1
ATOM 866 C C . PHE A 1 108 ? 3.551 17.516 1.812 1 98.81 108 PHE A C 1
ATOM 868 O O . PHE A 1 108 ? 3.725 18.359 0.936 1 98.81 108 PHE A O 1
ATOM 875 N N . ILE A 1 109 ? 3.064 16.266 1.553 1 98.94 109 ILE A N 1
ATOM 876 C CA . ILE A 1 109 ? 2.719 15.875 0.191 1 98.94 109 ILE A CA 1
ATOM 877 C C . ILE A 1 109 ? 1.293 15.328 0.156 1 98.94 109 ILE A C 1
ATOM 879 O O . ILE A 1 109 ? 0.975 14.359 0.851 1 98.94 109 ILE A O 1
ATOM 883 N N . VAL A 1 110 ? 0.41 15.93 -0.582 1 98.88 110 VAL A N 1
ATOM 884 C CA . VAL A 1 110 ? -0.935 15.422 -0.822 1 98.88 110 VAL A CA 1
ATOM 885 C C . VAL A 1 110 ? -0.902 14.398 -1.958 1 98.88 110 VAL A C 1
ATOM 887 O O . VAL A 1 110 ? -0.318 14.656 -3.014 1 98.88 110 VAL A O 1
ATOM 890 N N . VAL A 1 111 ? -1.479 13.258 -1.746 1 98.88 111 VAL A N 1
ATOM 891 C CA . VAL A 1 111 ? -1.521 12.18 -2.721 1 98.88 111 VAL A CA 1
ATOM 892 C C . VAL A 1 111 ? -2.896 12.133 -3.387 1 98.88 111 VAL A C 1
ATOM 894 O O . VAL A 1 111 ? -3.908 11.906 -2.719 1 98.88 111 VAL A O 1
ATOM 897 N N . ALA A 1 112 ? -2.939 12.32 -4.641 1 98.56 112 ALA A N 1
ATOM 898 C CA . ALA A 1 112 ? -4.168 12.234 -5.422 1 98.56 112 ALA A CA 1
ATOM 899 C C . ALA A 1 112 ? -4.117 11.062 -6.398 1 98.56 112 ALA A C 1
ATOM 901 O O . ALA A 1 112 ? -3.039 10.656 -6.836 1 98.56 112 ALA A O 1
ATOM 902 N N . SER A 1 113 ? -5.223 10.516 -6.656 1 98.25 113 SER A N 1
ATOM 903 C CA . SER A 1 113 ? -5.297 9.375 -7.559 1 98.25 113 SER A CA 1
ATOM 904 C C . SER A 1 113 ? -6.367 9.578 -8.625 1 98.25 113 SER A C 1
ATOM 906 O O . SER A 1 113 ? -7.422 10.156 -8.352 1 98.25 113 SER A O 1
ATOM 908 N N . ASP A 1 114 ? -6.109 9.094 -9.797 1 97.94 114 ASP A N 1
ATOM 909 C CA . ASP A 1 114 ? -7.082 9.055 -10.883 1 97.94 114 ASP A CA 1
ATOM 910 C C . ASP A 1 114 ? -7.68 7.656 -11.031 1 97.94 114 ASP A C 1
ATOM 912 O O . ASP A 1 114 ? -7.121 6.809 -11.727 1 97.94 114 ASP A O 1
ATOM 916 N N . PHE A 1 115 ? -8.828 7.43 -10.492 1 96.44 115 PHE A N 1
ATOM 917 C CA . PHE A 1 115 ? -9.445 6.109 -10.508 1 96.44 115 PHE A CA 1
ATOM 918 C C . PHE A 1 115 ? -10.07 5.824 -11.867 1 96.44 115 PHE A C 1
ATOM 920 O O . PHE A 1 115 ? -10.5 4.699 -12.133 1 96.44 115 PHE A O 1
ATOM 927 N N . ARG A 1 116 ? -10.117 6.805 -12.742 1 96.12 116 ARG A N 1
ATOM 928 C CA . ARG A 1 116 ? -10.609 6.551 -14.094 1 96.12 116 ARG A CA 1
ATOM 929 C C . ARG A 1 116 ? -9.695 5.578 -14.836 1 96.12 116 ARG A C 1
ATOM 931 O O . ARG A 1 116 ? -10.078 5.035 -15.875 1 96.12 116 ARG A O 1
ATOM 938 N N . TRP A 1 117 ? -8.547 5.285 -14.25 1 95.56 117 TRP A N 1
ATOM 939 C CA . TRP A 1 117 ? -7.648 4.297 -14.828 1 95.56 117 TRP A CA 1
ATOM 940 C C . TRP A 1 117 ? -8.219 2.889 -14.688 1 95.56 117 TRP A C 1
ATOM 942 O O . TRP A 1 117 ? -7.645 1.925 -15.203 1 95.56 117 TRP A O 1
ATOM 952 N N . VAL A 1 118 ? -9.359 2.748 -14.062 1 92.94 118 VAL A N 1
ATOM 953 C CA . VAL A 1 118 ? -10.094 1.486 -14.102 1 92.94 118 VAL A CA 1
ATOM 954 C C . VAL A 1 118 ? -10.312 1.067 -15.555 1 92.94 118 VAL A C 1
ATOM 956 O O . VAL A 1 118 ? -10.469 -0.121 -15.852 1 92.94 118 VAL A O 1
ATOM 959 N N . ARG A 1 119 ? -10.25 1.979 -16.406 1 89.19 119 ARG A N 1
ATOM 960 C CA . ARG A 1 119 ? -10.43 1.741 -17.844 1 89.19 119 ARG A CA 1
ATOM 961 C C . ARG A 1 119 ? -9.281 0.904 -18.406 1 89.19 119 ARG A C 1
ATOM 963 O O . ARG A 1 119 ? -9.383 0.376 -19.516 1 89.19 119 ARG A O 1
ATOM 970 N N . ALA A 1 120 ? -8.188 0.806 -17.641 1 88.12 120 ALA A N 1
ATOM 971 C CA . ALA A 1 120 ? -7.043 0.008 -18.078 1 88.12 120 ALA A CA 1
ATOM 972 C C . ALA A 1 120 ? -7.238 -1.465 -17.719 1 88.12 120 ALA A C 1
ATOM 974 O O . ALA A 1 120 ? -6.395 -2.303 -18.047 1 88.12 120 ALA A O 1
ATOM 975 N N . PHE A 1 121 ? -8.32 -1.805 -17.078 1 86.75 121 PHE A N 1
ATOM 976 C CA . PHE A 1 121 ? -8.656 -3.16 -16.672 1 86.75 121 PHE A CA 1
ATOM 977 C C . PHE A 1 121 ? -9.82 -3.705 -17.484 1 86.75 121 PHE A C 1
ATOM 979 O O . PHE A 1 121 ? -10.438 -2.973 -18.266 1 86.75 121 PHE A O 1
ATOM 986 N N . PRO A 1 122 ? -9.992 -5.062 -17.438 1 78.19 122 PRO A N 1
ATOM 987 C CA . PRO A 1 122 ? -11.102 -5.648 -18.188 1 78.19 122 PRO A CA 1
ATOM 988 C C . PRO A 1 122 ? -12.469 -5.273 -17.625 1 78.19 122 PRO A C 1
ATOM 990 O O . PRO A 1 122 ? -13 -5.992 -16.781 1 78.19 122 PRO A O 1
ATOM 993 N N . VAL A 1 123 ? -12.977 -4.16 -18.016 1 76.69 123 VAL A N 1
ATOM 994 C CA . VAL A 1 123 ? -14.312 -3.732 -17.594 1 76.69 123 VAL A CA 1
ATOM 995 C C . VAL A 1 123 ? -15.289 -3.861 -18.75 1 76.69 123 VAL A C 1
ATOM 997 O O . VAL A 1 123 ? -14.891 -3.773 -19.922 1 76.69 123 VAL A O 1
ATOM 1000 N N . LEU A 1 124 ? -16.484 -4.16 -18.453 1 77.81 124 LEU A N 1
ATOM 1001 C CA . LEU A 1 124 ? -17.5 -4.426 -19.453 1 77.81 124 LEU A CA 1
ATOM 1002 C C . LEU A 1 124 ? -18.156 -3.127 -19.922 1 77.81 124 LEU A C 1
ATOM 1004 O O . LEU A 1 124 ? -18.641 -3.039 -21.047 1 77.81 124 LEU A O 1
ATOM 1008 N N . ASN A 1 125 ? -18.234 -2.186 -19.125 1 79.31 125 ASN A N 1
ATOM 1009 C CA . ASN A 1 125 ? -18.844 -0.879 -19.375 1 79.31 125 ASN A CA 1
ATOM 1010 C C . ASN A 1 125 ? -20.281 -1.008 -19.844 1 79.31 125 ASN A C 1
ATOM 1012 O O . ASN A 1 125 ? -20.719 -0.265 -20.734 1 79.31 125 ASN A O 1
ATOM 1016 N N . ASP A 1 126 ? -20.969 -2.055 -19.375 1 83.94 126 ASP A N 1
ATOM 1017 C CA . ASP A 1 126 ? -22.359 -2.248 -19.766 1 83.94 126 ASP A CA 1
ATOM 1018 C C . ASP A 1 126 ? -23.297 -2.025 -18.594 1 83.94 126 ASP A C 1
ATOM 1020 O O . ASP A 1 126 ? -24.516 -2.225 -18.703 1 83.94 126 ASP A O 1
ATOM 1024 N N . GLY A 1 127 ? -22.797 -1.736 -17.516 1 87.44 127 GLY A N 1
ATOM 1025 C CA . GLY A 1 127 ? -23.578 -1.347 -16.359 1 87.44 127 GLY A CA 1
ATOM 1026 C C . GLY A 1 127 ? -24.156 -2.529 -15.602 1 87.44 127 GLY A C 1
ATOM 1027 O O . GLY A 1 127 ? -24.875 -2.354 -14.609 1 87.44 127 GLY A O 1
ATOM 1028 N N . SER A 1 128 ? -23.844 -3.709 -15.984 1 89.81 128 SER A N 1
ATOM 1029 C CA . SER A 1 128 ? -24.328 -4.91 -15.312 1 89.81 128 SER A CA 1
ATOM 1030 C C . SER A 1 128 ? -23.719 -5.051 -13.922 1 89.81 128 SER A C 1
ATOM 1032 O O . SER A 1 128 ? -22.797 -4.328 -13.57 1 89.81 128 SER A O 1
ATOM 1034 N N . GLU A 1 129 ? -24.312 -5.898 -13.188 1 90.25 129 GLU A N 1
ATOM 1035 C CA . GLU A 1 129 ? -23.766 -6.188 -11.867 1 90.25 129 GLU A CA 1
ATOM 1036 C C . GLU A 1 129 ? -22.328 -6.719 -11.969 1 90.25 129 GLU A C 1
ATOM 1038 O O . GLU A 1 129 ? -21.484 -6.414 -11.117 1 90.25 129 GLU A O 1
ATOM 1043 N N . LEU A 1 130 ? -22.156 -7.453 -12.969 1 86.12 130 LEU A N 1
ATOM 1044 C CA . LEU A 1 130 ? -20.812 -7.988 -13.211 1 86.12 130 LEU A CA 1
ATOM 1045 C C . LEU A 1 130 ? -19.844 -6.867 -13.547 1 86.12 130 LEU A C 1
ATOM 1047 O O . LEU A 1 130 ? -18.703 -6.875 -13.078 1 86.12 130 LEU A O 1
ATOM 1051 N N . ASP A 1 131 ? -20.297 -5.918 -14.32 1 87.25 131 ASP A N 1
ATOM 1052 C CA . ASP A 1 131 ? -19.5 -4.75 -14.656 1 87.25 131 ASP A CA 1
ATOM 1053 C C . ASP A 1 131 ? -19.125 -3.953 -13.406 1 87.25 131 ASP A C 1
ATOM 1055 O O . ASP A 1 131 ? -17.969 -3.545 -13.242 1 87.25 131 ASP A O 1
ATOM 1059 N N . LYS A 1 132 ? -20.109 -3.791 -12.562 1 90.44 132 LYS A N 1
ATOM 1060 C CA . LYS A 1 132 ? -19.891 -3.064 -11.312 1 90.44 132 LYS A CA 1
ATOM 1061 C C . LYS A 1 132 ? -18.859 -3.777 -10.445 1 90.44 132 LYS A C 1
ATOM 1063 O O . LYS A 1 132 ? -18 -3.135 -9.844 1 90.44 132 LYS A O 1
ATOM 1068 N N . MET A 1 133 ? -18.953 -5.027 -10.445 1 88.81 133 MET A N 1
ATOM 1069 C CA . MET A 1 133 ? -18.016 -5.828 -9.656 1 88.81 133 MET A CA 1
ATOM 1070 C C . MET A 1 133 ? -16.594 -5.68 -10.18 1 88.81 133 MET A C 1
ATOM 1072 O O . MET A 1 133 ? -15.656 -5.473 -9.398 1 88.81 133 MET A O 1
ATOM 1076 N N . TYR A 1 134 ? -16.422 -5.75 -11.445 1 86.94 134 TYR A N 1
ATOM 1077 C CA . TYR A 1 134 ? -15.094 -5.641 -12.039 1 86.94 134 TYR A CA 1
ATOM 1078 C C . TYR A 1 134 ? -14.523 -4.242 -11.836 1 86.94 134 TYR A C 1
ATOM 1080 O O . TYR A 1 134 ? -13.32 -4.09 -11.594 1 86.94 134 TYR A O 1
ATOM 1088 N N . LYS A 1 135 ? -15.414 -3.289 -11.938 1 91.06 135 LYS A N 1
ATOM 1089 C CA . LYS A 1 135 ? -14.969 -1.917 -11.703 1 91.06 135 LYS A CA 1
ATOM 1090 C C . LYS A 1 135 ? -14.516 -1.723 -10.258 1 91.06 135 LYS A C 1
ATOM 1092 O O . LYS A 1 135 ? -13.492 -1.092 -10.008 1 91.06 135 LYS A O 1
ATOM 1097 N N . GLU A 1 136 ? -15.266 -2.268 -9.359 1 92.75 136 GLU A N 1
ATOM 1098 C CA . GLU A 1 136 ? -14.906 -2.186 -7.945 1 92.75 136 GLU A CA 1
ATOM 1099 C C . GLU A 1 136 ? -13.586 -2.893 -7.668 1 92.75 136 GLU A C 1
ATOM 1101 O O . GLU A 1 136 ? -12.75 -2.385 -6.922 1 92.75 136 GLU A O 1
ATOM 1106 N N . ASN A 1 137 ? -13.438 -4.004 -8.273 1 91.31 137 ASN A N 1
ATOM 1107 C CA . ASN A 1 137 ? -12.188 -4.746 -8.141 1 91.31 137 ASN A CA 1
ATOM 1108 C C . ASN A 1 137 ? -11 -3.951 -8.68 1 91.31 137 ASN A C 1
ATOM 1110 O O . ASN A 1 137 ? -9.953 -3.887 -8.039 1 91.31 137 ASN A O 1
ATOM 1114 N N . ALA A 1 138 ? -11.203 -3.346 -9.828 1 93.25 138 ALA A N 1
ATOM 1115 C CA . ALA A 1 138 ? -10.156 -2.535 -10.438 1 93.25 138 ALA A CA 1
ATOM 1116 C C . ALA A 1 138 ? -9.797 -1.348 -9.555 1 93.25 138 ALA A C 1
ATOM 1118 O O . ALA A 1 138 ? -8.617 -1.01 -9.406 1 93.25 138 ALA A O 1
ATOM 1119 N N . GLU A 1 139 ? -10.773 -0.75 -8.945 1 95.44 139 GLU A N 1
ATOM 1120 C CA . GLU A 1 139 ? -10.523 0.374 -8.047 1 95.44 139 GLU A CA 1
ATOM 1121 C C . GLU A 1 139 ? -9.703 -0.059 -6.836 1 95.44 139 GLU A C 1
ATOM 1123 O O . GLU A 1 139 ? -8.812 0.667 -6.391 1 95.44 139 GLU A O 1
ATOM 1128 N N . ARG A 1 140 ? -10.031 -1.186 -6.309 1 95.94 140 ARG A N 1
ATOM 1129 C CA . ARG A 1 140 ? -9.289 -1.719 -5.176 1 95.94 140 ARG A CA 1
ATOM 1130 C C . ARG A 1 140 ? -7.828 -1.962 -5.547 1 95.94 140 ARG A C 1
ATOM 1132 O O . ARG A 1 140 ? -6.926 -1.703 -4.746 1 95.94 140 ARG A O 1
ATOM 1139 N N . ILE A 1 141 ? -7.613 -2.434 -6.773 1 96.69 141 ILE A N 1
ATOM 1140 C CA . ILE A 1 141 ? -6.258 -2.66 -7.262 1 96.69 141 ILE A CA 1
ATOM 1141 C C . ILE A 1 141 ? -5.523 -1.327 -7.379 1 96.69 141 ILE A C 1
ATOM 1143 O O . ILE A 1 141 ? -4.371 -1.207 -6.949 1 96.69 141 ILE A O 1
ATOM 1147 N N . LEU A 1 142 ? -6.191 -0.355 -7.91 1 97.69 142 LEU A N 1
ATOM 1148 C CA . LEU A 1 142 ? -5.578 0.961 -8.055 1 97.69 142 LEU A CA 1
ATOM 1149 C C . LEU A 1 142 ? -5.266 1.567 -6.691 1 97.69 142 LEU A C 1
ATOM 1151 O O . LEU A 1 142 ? -4.227 2.207 -6.516 1 97.69 142 LEU A O 1
ATOM 1155 N N . LEU A 1 143 ? -6.156 1.34 -5.742 1 98.12 143 LEU A N 1
ATOM 1156 C CA . LEU A 1 143 ? -5.918 1.84 -4.395 1 98.12 143 LEU A CA 1
ATOM 1157 C C . LEU A 1 143 ? -4.68 1.188 -3.785 1 98.12 143 LEU A C 1
ATOM 1159 O O . LEU A 1 143 ? -3.871 1.862 -3.145 1 98.12 143 LEU A O 1
ATOM 1163 N N . GLN A 1 144 ? -4.512 -0.066 -3.973 1 98.38 144 GLN A N 1
ATOM 1164 C CA . GLN A 1 144 ? -3.311 -0.746 -3.498 1 98.38 144 GLN A CA 1
ATOM 1165 C C . GLN A 1 144 ? -2.061 -0.193 -4.176 1 98.38 144 GLN A C 1
ATOM 1167 O O . GLN A 1 144 ? -1.006 -0.084 -3.549 1 98.38 144 GLN A O 1
ATOM 1172 N N . SER A 1 145 ? -2.213 0.121 -5.461 1 98.38 145 SER A N 1
ATOM 1173 C CA . SER A 1 145 ? -1.097 0.69 -6.207 1 98.38 145 SER A CA 1
ATOM 1174 C C . SER A 1 145 ? -0.632 2.006 -5.59 1 98.38 145 SER A C 1
ATOM 1176 O O . SER A 1 145 ? 0.566 2.213 -5.391 1 98.38 145 SER A O 1
ATOM 1178 N N . VAL A 1 146 ? -1.564 2.818 -5.254 1 98.69 146 VAL A N 1
ATOM 1179 C CA . VAL A 1 146 ? -1.242 4.113 -4.664 1 98.69 146 VAL A CA 1
ATOM 1180 C C . VAL A 1 146 ? -0.639 3.91 -3.275 1 98.69 146 VAL A C 1
ATOM 1182 O O . VAL A 1 146 ? 0.299 4.613 -2.891 1 98.69 146 VAL A O 1
ATOM 1185 N N . ALA A 1 147 ? -1.182 2.939 -2.562 1 98.75 147 ALA A N 1
ATOM 1186 C CA . ALA A 1 147 ? -0.658 2.646 -1.231 1 98.75 147 ALA A CA 1
ATOM 1187 C C . ALA A 1 147 ? 0.786 2.156 -1.306 1 98.75 147 ALA A C 1
ATOM 1189 O O . ALA A 1 147 ? 1.607 2.494 -0.45 1 98.75 147 ALA A O 1
ATOM 1190 N N . ALA A 1 148 ? 1.083 1.357 -2.291 1 98.81 148 ALA A N 1
ATOM 1191 C CA . ALA A 1 148 ? 2.455 0.896 -2.488 1 98.81 148 ALA A CA 1
ATOM 1192 C C . ALA A 1 148 ? 3.396 2.068 -2.744 1 98.81 148 ALA A C 1
ATOM 1194 O O . ALA A 1 148 ? 4.492 2.129 -2.182 1 98.81 148 ALA A O 1
ATOM 1195 N N . ALA A 1 149 ? 2.967 2.99 -3.568 1 98.88 149 ALA A N 1
ATOM 1196 C CA . ALA A 1 149 ? 3.746 4.195 -3.846 1 98.88 149 ALA A CA 1
ATOM 1197 C C . ALA A 1 149 ? 3.934 5.031 -2.584 1 98.88 149 ALA A C 1
ATOM 1199 O O . ALA A 1 149 ? 5.035 5.508 -2.305 1 98.88 149 ALA A O 1
ATOM 1200 N N . THR A 1 150 ? 2.875 5.164 -1.842 1 98.88 150 THR A N 1
ATOM 1201 C CA . THR A 1 150 ? 2.906 5.941 -0.609 1 98.88 150 THR A CA 1
ATOM 1202 C C . THR A 1 150 ? 3.857 5.309 0.405 1 98.88 150 THR A C 1
ATOM 1204 O O . THR A 1 150 ? 4.629 6.012 1.061 1 98.88 150 THR A O 1
ATOM 1207 N N . MET A 1 151 ? 3.824 3.992 0.506 1 98.94 151 MET A N 1
ATOM 1208 C CA . MET A 1 151 ? 4.73 3.311 1.425 1 98.94 151 MET A CA 1
ATOM 1209 C C . MET A 1 151 ? 6.184 3.5 0.998 1 98.94 151 MET A C 1
ATOM 1211 O O . MET A 1 151 ? 7.055 3.729 1.836 1 98.94 151 MET A O 1
ATOM 1215 N N . SER A 1 152 ? 6.473 3.398 -0.288 1 98.94 152 SER A N 1
ATOM 1216 C CA . SER A 1 152 ? 7.82 3.635 -0.79 1 98.94 152 SER A CA 1
ATOM 1217 C C . SER A 1 152 ? 8.305 5.039 -0.446 1 98.94 152 SER A C 1
ATOM 1219 O O . SER A 1 152 ? 9.453 5.23 -0.059 1 98.94 152 SER A O 1
ATOM 1221 N N . ALA A 1 153 ? 7.434 5.996 -0.566 1 98.94 153 ALA A N 1
ATOM 1222 C CA . ALA A 1 153 ? 7.758 7.371 -0.206 1 98.94 153 ALA A CA 1
ATOM 1223 C C . ALA A 1 153 ? 8.07 7.488 1.282 1 98.94 153 ALA A C 1
ATOM 1225 O O . ALA A 1 153 ? 9.039 8.156 1.667 1 98.94 153 ALA A O 1
ATOM 1226 N N . HIS A 1 154 ? 7.242 6.867 2.115 1 98.88 154 HIS A N 1
ATOM 1227 C CA . HIS A 1 154 ? 7.465 6.902 3.557 1 98.88 154 HIS A CA 1
ATOM 1228 C C . HIS A 1 154 ? 8.805 6.277 3.924 1 98.88 154 HIS A C 1
ATOM 1230 O O . HIS A 1 154 ? 9.516 6.789 4.789 1 98.88 154 HIS A O 1
ATOM 1236 N N . LEU A 1 155 ? 9.141 5.184 3.289 1 98.94 155 LEU A N 1
ATOM 1237 C CA . LEU A 1 155 ? 10.422 4.543 3.557 1 98.94 155 LEU A CA 1
ATOM 1238 C C . LEU A 1 155 ? 11.578 5.434 3.109 1 98.94 155 LEU A C 1
ATOM 1240 O O . LEU A 1 155 ? 12.609 5.492 3.775 1 98.94 155 LEU A O 1
ATOM 1244 N N . ALA A 1 156 ? 11.406 6.121 1.987 1 98.94 156 ALA A N 1
ATOM 1245 C CA . ALA A 1 156 ? 12.43 7.055 1.524 1 98.94 156 ALA A CA 1
ATOM 1246 C C . ALA A 1 156 ? 12.625 8.195 2.518 1 98.94 156 ALA A C 1
ATOM 1248 O O . ALA A 1 156 ? 13.758 8.57 2.83 1 98.94 156 ALA A O 1
ATOM 1249 N N . ALA A 1 157 ? 11.531 8.742 3.047 1 98.81 157 ALA A N 1
ATOM 1250 C CA . ALA A 1 157 ? 11.617 9.789 4.062 1 98.81 157 ALA A CA 1
ATOM 1251 C C . ALA A 1 157 ? 12.344 9.289 5.309 1 98.81 157 ALA A C 1
ATOM 1253 O O . ALA A 1 157 ? 13.219 9.977 5.84 1 98.81 157 ALA A O 1
ATOM 1254 N N . ALA A 1 158 ? 12.016 8.102 5.715 1 98.44 158 ALA A N 1
ATOM 1255 C CA . ALA A 1 158 ? 12.664 7.5 6.879 1 98.44 158 ALA A CA 1
ATOM 1256 C C . ALA A 1 158 ? 14.148 7.27 6.617 1 98.44 158 ALA A C 1
ATOM 1258 O O . ALA A 1 158 ? 14.977 7.453 7.516 1 98.44 158 ALA A O 1
ATOM 1259 N N . ALA A 1 159 ? 14.469 6.879 5.426 1 98.62 159 ALA A N 1
ATOM 1260 C CA . ALA A 1 159 ? 15.859 6.633 5.062 1 98.62 159 ALA A CA 1
ATOM 1261 C C . ALA A 1 159 ? 16.672 7.918 5.125 1 98.62 159 ALA A C 1
ATOM 1263 O O . ALA A 1 159 ? 17.891 7.879 5.367 1 98.62 159 ALA A O 1
ATOM 1264 N N . LEU A 1 160 ? 16.016 9.031 4.895 1 98.44 160 LEU A N 1
ATOM 1265 C CA . LEU A 1 160 ? 16.672 10.336 5 1 98.44 160 LEU A CA 1
ATOM 1266 C C . LEU A 1 160 ? 16.781 10.773 6.457 1 98.44 160 LEU A C 1
ATOM 1268 O O . LEU A 1 160 ? 17.406 11.797 6.758 1 98.44 160 LEU A O 1
ATOM 1272 N N . GLY A 1 161 ? 16.141 10 7.352 1 97.31 161 GLY A N 1
ATOM 1273 C CA . GLY A 1 161 ? 16.234 10.258 8.781 1 97.31 161 GLY A CA 1
ATOM 1274 C C . GLY A 1 161 ? 14.992 10.922 9.344 1 97.31 161 GLY A C 1
ATOM 1275 O O . GLY A 1 161 ? 14.922 11.203 10.547 1 97.31 161 GLY A O 1
ATOM 1276 N N . TYR A 1 162 ? 14 11.188 8.516 1 98.25 162 TYR A N 1
ATOM 1277 C CA . TYR A 1 162 ? 12.789 11.859 8.961 1 98.25 162 TYR A CA 1
ATOM 1278 C C . TYR A 1 162 ? 11.859 10.891 9.68 1 98.25 162 TYR A C 1
ATOM 1280 O O . TYR A 1 162 ? 11.875 9.688 9.406 1 98.25 162 TYR A O 1
ATOM 1288 N N . ASN A 1 163 ? 11.117 11.414 10.625 1 97.81 163 ASN A N 1
ATOM 1289 C CA . ASN A 1 163 ? 9.875 10.758 11.031 1 97.81 163 ASN A CA 1
ATOM 1290 C C . ASN A 1 163 ? 8.727 11.086 10.078 1 97.81 163 ASN A C 1
ATOM 1292 O O . ASN A 1 163 ? 8.828 12.031 9.289 1 97.81 163 ASN A O 1
ATOM 1296 N N . VAL A 1 164 ? 7.723 10.25 10.164 1 98.31 164 VAL A N 1
ATOM 1297 C CA . VAL A 1 164 ? 6.707 10.383 9.125 1 98.31 164 VAL A CA 1
ATOM 1298 C C . VAL A 1 164 ? 5.316 10.266 9.75 1 98.31 164 VAL A C 1
ATOM 1300 O O . VAL A 1 164 ? 5.176 9.82 10.891 1 98.31 164 VAL A O 1
ATOM 1303 N N . TRP A 1 165 ? 4.289 10.766 9.062 1 97.5 165 TRP A N 1
ATOM 1304 C CA . TRP A 1 165 ? 2.877 10.586 9.375 1 97.5 165 TRP A CA 1
ATOM 1305 C C . TRP A 1 165 ? 2.061 10.344 8.117 1 97.5 165 TRP A C 1
ATOM 1307 O O . TRP A 1 165 ? 1.998 11.203 7.234 1 97.5 165 TRP A O 1
ATOM 1317 N N . TRP A 1 166 ? 1.548 9.094 7.977 1 97.81 166 TRP A N 1
ATOM 1318 C CA . TRP A 1 166 ? 0.596 8.758 6.922 1 97.81 166 TRP A CA 1
ATOM 1319 C C . TRP A 1 166 ? -0.823 9.148 7.328 1 97.81 166 TRP A C 1
ATOM 1321 O O . TRP A 1 166 ? -1.468 8.445 8.109 1 97.81 166 TRP A O 1
ATOM 1331 N N . VAL A 1 167 ? -1.312 10.25 6.754 1 95.94 167 VAL A N 1
ATOM 1332 C CA . VAL A 1 167 ? -2.672 10.711 7.023 1 95.94 167 VAL A CA 1
ATOM 1333 C C . VAL A 1 167 ? -3.625 10.141 5.973 1 95.94 167 VAL A C 1
ATOM 1335 O O . VAL A 1 167 ? -3.449 10.375 4.773 1 95.94 167 VAL A O 1
ATOM 1338 N N . THR A 1 168 ? -4.582 9.391 6.383 1 92 168 THR A N 1
ATOM 1339 C CA . THR A 1 168 ? -5.555 8.812 5.461 1 92 168 THR A CA 1
ATOM 1340 C C . THR A 1 168 ? -6.707 9.781 5.211 1 92 168 THR A C 1
ATOM 1342 O O . THR A 1 168 ? -7.789 9.625 5.789 1 92 168 THR A O 1
ATOM 1345 N N . ALA A 1 169 ? -6.578 10.625 4.352 1 83.31 169 ALA A N 1
ATOM 1346 C CA . ALA A 1 169 ? -7.629 11.562 3.973 1 83.31 169 ALA A CA 1
ATOM 1347 C C . ALA A 1 169 ? -8.836 10.828 3.393 1 83.31 169 ALA A C 1
ATOM 1349 O O . ALA A 1 169 ? -9.961 11.32 3.465 1 83.31 169 ALA A O 1
ATOM 1350 N N . ILE A 1 170 ? -8.594 9.68 2.934 1 83 170 ILE A N 1
ATOM 1351 C CA . ILE A 1 170 ? -9.617 8.844 2.316 1 83 170 ILE A CA 1
ATOM 1352 C C . ILE A 1 170 ? -10.695 8.5 3.348 1 83 170 ILE A C 1
ATOM 1354 O O . ILE A 1 170 ? -11.805 8.109 2.986 1 83 170 ILE A O 1
ATOM 1358 N N . GLY A 1 171 ? -10.383 8.719 4.543 1 78.44 171 GLY A N 1
ATOM 1359 C CA . GLY A 1 171 ? -11.344 8.492 5.613 1 78.44 171 GLY A CA 1
ATOM 1360 C C . GLY A 1 171 ? -12.109 9.742 6 1 78.44 171 GLY A C 1
ATOM 1361 O O . GLY A 1 171 ? -13 9.695 6.852 1 78.44 171 GLY A O 1
ATOM 1362 N N . GLN A 1 172 ? -11.789 10.836 5.336 1 84.38 172 GLN A N 1
ATOM 1363 C CA . GLN A 1 172 ? -12.352 12.141 5.672 1 84.38 172 GLN A CA 1
ATOM 1364 C C . GLN A 1 172 ? -12.93 12.828 4.434 1 84.38 172 GLN A C 1
ATOM 1366 O O . GLN A 1 172 ? -12.312 13.742 3.887 1 84.38 172 GLN A O 1
ATOM 1371 N N . GLU A 1 173 ? -14.094 12.492 4.109 1 85.38 173 GLU A N 1
ATOM 1372 C CA . GLU A 1 173 ? -14.695 12.867 2.832 1 85.38 173 GLU A CA 1
ATOM 1373 C C . GLU A 1 173 ? -14.75 14.383 2.67 1 85.38 173 GLU A C 1
ATOM 1375 O O . GLU A 1 173 ? -14.406 14.914 1.612 1 85.38 173 GLU A O 1
ATOM 1380 N N . LYS A 1 174 ? -15.203 15.078 3.697 1 88.88 174 LYS A N 1
ATOM 1381 C CA . LYS A 1 174 ? -15.328 16.531 3.59 1 88.88 174 LYS A CA 1
ATOM 1382 C C . LYS A 1 174 ? -13.969 17.188 3.361 1 88.88 174 LYS A C 1
ATOM 1384 O O . LYS A 1 174 ? -13.844 18.094 2.545 1 88.88 174 LYS A O 1
ATOM 1389 N N . ALA A 1 175 ? -12.984 16.719 4.102 1 93.25 175 ALA A N 1
ATOM 1390 C CA . ALA A 1 175 ? -11.641 17.266 3.928 1 93.25 175 ALA A CA 1
ATOM 1391 C C . ALA A 1 175 ? -11.109 16.969 2.525 1 93.25 175 ALA A C 1
ATOM 1393 O O . ALA A 1 175 ? -10.508 17.844 1.894 1 93.25 175 ALA A O 1
ATOM 1394 N N . GLN A 1 176 ? -11.352 15.789 1.996 1 94.69 176 GLN A N 1
ATOM 1395 C CA . GLN A 1 176 ? -10.945 15.414 0.646 1 94.69 176 GLN A CA 1
ATOM 1396 C C . GLN A 1 176 ? -11.516 16.375 -0.389 1 94.69 176 GLN A C 1
ATOM 1398 O O . GLN A 1 176 ? -10.789 16.891 -1.243 1 94.69 176 GLN A O 1
ATOM 1403 N N . GLN A 1 177 ? -12.766 16.578 -0.2 1 95.31 177 GLN A N 1
ATOM 1404 C CA . GLN A 1 177 ? -13.469 17.406 -1.176 1 95.31 177 GLN A CA 1
ATOM 1405 C C . GLN A 1 177 ? -13.016 18.859 -1.091 1 95.31 177 GLN A C 1
ATOM 1407 O O . GLN A 1 177 ? -12.859 19.531 -2.115 1 95.31 177 GLN A O 1
ATOM 1412 N N . ALA A 1 178 ? -12.812 19.328 0.134 1 97.19 178 ALA A N 1
ATOM 1413 C CA . ALA A 1 178 ? -12.43 20.719 0.331 1 97.19 178 ALA A CA 1
ATOM 1414 C C . ALA A 1 178 ? -11.023 20.984 -0.205 1 97.19 178 ALA A C 1
ATOM 1416 O O . ALA A 1 178 ? -10.719 22.094 -0.647 1 97.19 178 ALA A O 1
ATOM 1417 N N . MET A 1 179 ? -10.156 19.984 -0.228 1 98.31 179 MET A N 1
ATOM 1418 C CA . MET A 1 179 ? -8.773 20.156 -0.67 1 98.31 179 MET A CA 1
ATOM 1419 C C . MET A 1 179 ? -8.703 20.312 -2.186 1 98.31 179 MET A C 1
ATOM 1421 O O . MET A 1 179 ? -7.738 20.875 -2.709 1 98.31 179 MET A O 1
ATOM 1425 N N . LYS A 1 180 ? -9.719 19.781 -2.926 1 98.19 180 LYS A N 1
ATOM 1426 C CA . LYS A 1 180 ? -9.656 19.781 -4.383 1 98.19 180 LYS A CA 1
ATOM 1427 C C . LYS A 1 180 ? -9.633 21.203 -4.93 1 98.19 180 LYS A C 1
ATOM 1429 O O . LYS A 1 180 ? -8.641 21.625 -5.535 1 98.19 180 LYS A O 1
ATOM 1434 N N . PRO A 1 181 ? -10.617 22.031 -4.625 1 98.12 181 PRO A N 1
ATOM 1435 C CA . PRO A 1 181 ? -10.531 23.406 -5.121 1 98.12 181 PRO A CA 1
ATOM 1436 C C . PRO A 1 181 ? -9.367 24.172 -4.508 1 98.12 181 PRO A C 1
ATOM 1438 O O . PRO A 1 181 ? -8.781 25.047 -5.164 1 98.12 181 PRO A O 1
ATOM 1441 N N . LEU A 1 182 ? -8.977 23.953 -3.268 1 98.56 182 LEU A N 1
ATOM 1442 C CA . LEU A 1 182 ? -7.891 24.656 -2.6 1 98.56 182 LEU A CA 1
ATOM 1443 C C . LEU A 1 182 ? -6.574 24.453 -3.346 1 98.56 182 LEU A C 1
ATOM 1445 O O . LEU A 1 182 ? -5.801 25.406 -3.51 1 98.56 182 LEU A O 1
ATOM 1449 N N . LEU A 1 183 ? -6.355 23.188 -3.854 1 98.75 183 LEU A N 1
ATOM 1450 C CA . LEU A 1 183 ? -5.074 22.828 -4.461 1 98.75 183 LEU A CA 1
ATOM 1451 C C . LEU A 1 183 ? -5.203 22.734 -5.977 1 98.75 183 LEU A C 1
ATOM 1453 O O . LEU A 1 183 ? -4.258 22.328 -6.66 1 98.75 183 LEU A O 1
ATOM 1457 N N . GLY A 1 184 ? -6.398 22.984 -6.484 1 98.56 184 GLY A N 1
ATOM 1458 C CA . GLY A 1 184 ? -6.605 22.938 -7.922 1 98.56 184 GLY A CA 1
ATOM 1459 C C . GLY A 1 184 ? -6.672 21.516 -8.461 1 98.56 184 GLY A C 1
ATOM 1460 O O . GLY A 1 184 ? -6.352 21.281 -9.625 1 98.56 184 GLY A O 1
ATOM 1461 N N . ILE A 1 185 ? -6.977 20.578 -7.656 1 98.56 185 ILE A N 1
ATOM 1462 C CA . ILE A 1 185 ? -7.113 19.188 -8.078 1 98.56 185 ILE A CA 1
ATOM 1463 C C . ILE A 1 185 ? -8.43 19 -8.828 1 98.56 185 ILE A C 1
ATOM 1465 O O . ILE A 1 185 ? -9.492 19.375 -8.328 1 98.56 185 ILE A O 1
ATOM 1469 N N . PRO A 1 186 ? -8.375 18.453 -10 1 98.25 186 PRO A N 1
ATOM 1470 C CA . PRO A 1 186 ? -9.609 18.234 -10.758 1 98.25 186 PRO A CA 1
ATOM 1471 C C . PRO A 1 186 ? -10.633 17.406 -9.984 1 98.25 186 PRO A C 1
ATOM 1473 O O . PRO A 1 186 ? -10.258 16.516 -9.211 1 98.25 186 PRO A O 1
ATOM 1476 N N . GLU A 1 187 ? -11.914 17.594 -10.297 1 96.88 187 GLU A N 1
ATOM 1477 C CA . GLU A 1 187 ? -13.016 16.922 -9.609 1 96.88 187 GLU A CA 1
ATOM 1478 C C . GLU A 1 187 ? -12.969 15.414 -9.828 1 96.88 187 GLU A C 1
ATOM 1480 O O . GLU A 1 187 ? -13.367 14.641 -8.961 1 96.88 187 GLU A O 1
ATOM 1485 N N . GLU A 1 188 ? -12.422 15.023 -10.938 1 97.19 188 GLU A N 1
ATOM 1486 C CA . GLU A 1 188 ? -12.391 13.617 -11.336 1 97.19 188 GLU A CA 1
ATOM 1487 C C . GLU A 1 188 ? -11.367 12.836 -10.523 1 97.19 188 GLU A C 1
ATOM 1489 O O . GLU A 1 188 ? -11.406 11.609 -10.477 1 97.19 188 GLU A O 1
ATOM 1494 N N . LEU A 1 189 ? -10.43 13.531 -9.953 1 97.75 189 LEU A N 1
ATOM 1495 C CA . LEU A 1 189 ? -9.398 12.867 -9.164 1 97.75 189 LEU A CA 1
ATOM 1496 C C . LEU A 1 189 ? -9.812 12.766 -7.703 1 97.75 189 LEU A C 1
ATOM 1498 O O . LEU A 1 189 ? -10.617 13.57 -7.227 1 97.75 189 LEU A O 1
ATOM 1502 N N . SER A 1 190 ? -9.32 11.766 -7.07 1 97.44 190 SER A N 1
ATOM 1503 C CA . SER A 1 190 ? -9.586 11.57 -5.648 1 97.44 190 SER A CA 1
ATOM 1504 C C . SER A 1 190 ? -8.367 11.93 -4.809 1 97.44 190 SER A C 1
ATOM 1506 O O . SER A 1 190 ? -7.234 11.602 -5.176 1 97.44 190 SER A O 1
ATOM 1508 N N . VAL A 1 191 ? -8.57 12.688 -3.699 1 98.19 191 VAL A N 1
ATOM 1509 C CA . VAL A 1 191 ? -7.523 12.883 -2.701 1 98.19 191 VAL A CA 1
ATOM 1510 C C . VAL A 1 191 ? -7.512 11.719 -1.719 1 98.19 191 VAL A C 1
ATOM 1512 O O . VAL A 1 191 ? -8.516 11.445 -1.062 1 98.19 191 VAL A O 1
ATOM 1515 N N . LEU A 1 192 ? -6.414 11.055 -1.592 1 97.75 192 LEU A N 1
ATOM 1516 C CA . LEU A 1 192 ? -6.406 9.805 -0.841 1 97.75 192 LEU A CA 1
ATOM 1517 C C . LEU A 1 192 ? -5.66 9.969 0.478 1 97.75 192 LEU A C 1
ATOM 1519 O O . LEU A 1 192 ? -6.117 9.492 1.52 1 97.75 192 LEU A O 1
ATOM 1523 N N . ASP A 1 193 ? -4.465 10.562 0.409 1 98.06 193 ASP A N 1
ATOM 1524 C CA . ASP A 1 193 ? -3.586 10.555 1.574 1 98.06 193 ASP A CA 1
ATOM 1525 C C . ASP A 1 193 ? -2.764 11.836 1.65 1 98.06 193 ASP A C 1
ATOM 1527 O O . ASP A 1 193 ? -2.742 12.625 0.702 1 98.06 193 ASP A O 1
ATOM 1531 N N . ILE A 1 194 ? -2.17 12.094 2.783 1 98.56 194 ILE A N 1
ATOM 1532 C CA . ILE A 1 194 ? -1.132 13.094 2.98 1 98.56 194 ILE A CA 1
ATOM 1533 C C . ILE A 1 194 ? 0.096 12.453 3.619 1 98.56 194 ILE A C 1
ATOM 1535 O O . ILE A 1 194 ? -0.02 11.719 4.605 1 98.56 194 ILE A O 1
ATOM 1539 N N . ILE A 1 195 ? 1.208 12.648 2.996 1 98.75 195 ILE A N 1
ATOM 1540 C CA . ILE A 1 195 ? 2.496 12.227 3.531 1 98.75 195 ILE A CA 1
ATOM 1541 C C . ILE A 1 195 ? 3.162 13.391 4.266 1 98.75 195 ILE A C 1
ATOM 1543 O O . ILE A 1 195 ? 3.576 14.367 3.641 1 98.75 195 ILE A O 1
ATOM 1547 N N . CYS A 1 196 ? 3.283 13.297 5.574 1 98.75 196 CYS A N 1
ATOM 1548 C CA . CYS A 1 196 ? 4.02 14.266 6.371 1 98.75 196 CYS A CA 1
ATOM 1549 C C . CYS A 1 196 ? 5.367 13.711 6.805 1 98.75 196 CYS A C 1
ATOM 1551 O O . CYS A 1 196 ? 5.477 12.531 7.137 1 98.75 196 CYS A O 1
ATOM 1553 N N . PHE A 1 197 ? 6.383 14.516 6.809 1 98.69 197 PHE A N 1
ATOM 1554 C CA . PHE A 1 197 ? 7.691 14.055 7.246 1 98.69 197 PHE A CA 1
ATOM 1555 C C . PHE A 1 197 ? 8.539 15.219 7.754 1 98.69 197 PHE A C 1
ATOM 1557 O O . PHE A 1 197 ? 8.312 16.375 7.367 1 98.69 197 PHE A O 1
ATOM 1564 N N . GLY A 1 198 ? 9.461 14.977 8.641 1 98.38 198 GLY A N 1
ATOM 1565 C CA . GLY A 1 198 ? 10.344 15.961 9.25 1 98.38 198 GLY A CA 1
ATOM 1566 C C . GLY A 1 198 ? 10.844 15.539 10.617 1 98.38 198 GLY A C 1
ATOM 1567 O O . GLY A 1 198 ? 10.539 14.445 11.094 1 98.38 198 GLY A O 1
ATOM 1568 N N . PRO A 1 199 ? 11.688 16.359 11.164 1 97.69 199 PRO A N 1
ATOM 1569 C CA . PRO A 1 199 ? 12.07 16.109 12.555 1 97.69 199 PRO A CA 1
ATOM 1570 C C . PRO A 1 199 ? 10.883 16.141 13.516 1 97.69 199 PRO A C 1
ATOM 1572 O O . PRO A 1 199 ? 10.023 17.016 13.406 1 97.69 199 PRO A O 1
ATOM 1575 N N . PRO A 1 200 ? 10.859 15.188 14.383 1 96.38 200 PRO A N 1
ATOM 1576 C CA . PRO A 1 200 ? 9.734 15.164 15.32 1 96.38 200 PRO A CA 1
ATOM 1577 C C . PRO A 1 200 ? 9.828 16.266 16.375 1 96.38 200 PRO A C 1
ATOM 1579 O O . PRO A 1 200 ? 10.93 16.703 16.719 1 96.38 200 PRO A O 1
ATOM 1582 N N . ALA A 1 201 ? 8.711 16.734 16.859 1 95 201 ALA A N 1
ATOM 1583 C CA . ALA A 1 201 ? 8.664 17.734 17.922 1 95 201 ALA A CA 1
ATOM 1584 C C . ALA A 1 201 ? 9.023 17.125 19.266 1 95 201 ALA A C 1
ATOM 1586 O O . ALA A 1 201 ? 9.5 17.812 20.172 1 95 201 ALA A O 1
ATOM 1587 N N . LYS A 1 202 ? 8.664 15.844 19.438 1 91.25 202 LYS A N 1
ATOM 1588 C CA . LYS A 1 202 ? 8.977 15.055 20.625 1 91.25 202 LYS A CA 1
ATOM 1589 C C . LYS A 1 202 ? 9.617 13.727 20.25 1 91.25 202 LYS A C 1
ATOM 1591 O O . LYS A 1 202 ? 9.516 13.281 19.094 1 91.25 202 LYS A O 1
ATOM 1596 N N . PRO A 1 203 ? 10.312 13.125 21.141 1 89.31 203 PRO A N 1
ATOM 1597 C CA . PRO A 1 203 ? 10.914 11.836 20.812 1 89.31 203 PRO A CA 1
ATOM 1598 C C . PRO A 1 203 ? 9.898 10.82 20.312 1 89.31 203 PRO A C 1
ATOM 1600 O O . PRO A 1 203 ? 8.867 10.594 20.953 1 89.31 203 PRO A O 1
ATOM 1603 N N . PRO A 1 204 ? 10.234 10.312 19.188 1 87.06 204 PRO A N 1
ATOM 1604 C CA . PRO A 1 204 ? 9.312 9.305 18.656 1 87.06 204 PRO A CA 1
ATOM 1605 C C . PRO A 1 204 ? 9.367 7.988 19.438 1 87.06 204 PRO A C 1
ATOM 1607 O O . PRO A 1 204 ? 10.305 7.762 20.203 1 87.06 204 PRO A O 1
ATOM 1610 N N . TYR A 1 205 ? 8.328 7.23 19.266 1 85.62 205 TYR A N 1
ATOM 1611 C CA . TYR A 1 205 ? 8.305 5.91 19.891 1 85.62 205 TYR A CA 1
ATOM 1612 C C . TYR A 1 205 ? 7.723 4.871 18.938 1 85.62 205 TYR A C 1
ATOM 1614 O O . TYR A 1 205 ? 6.969 5.211 18.016 1 85.62 205 TYR A O 1
ATOM 1622 N N . LYS A 1 206 ? 8.156 3.67 19.188 1 86.38 206 LYS A N 1
ATOM 1623 C CA . LYS A 1 206 ? 7.684 2.57 18.359 1 86.38 206 LYS A CA 1
ATOM 1624 C C . LYS A 1 206 ? 6.359 2.018 18.875 1 86.38 206 LYS A C 1
ATOM 1626 O O . LYS A 1 206 ? 6.223 1.743 20.078 1 86.38 206 LYS A O 1
ATOM 1631 N N . ARG A 1 207 ? 5.434 1.899 17.969 1 87.19 207 ARG A N 1
ATOM 1632 C CA . ARG A 1 207 ? 4.141 1.324 18.328 1 87.19 207 ARG A CA 1
ATOM 1633 C C . ARG A 1 207 ? 4.211 -0.198 18.375 1 87.19 207 ARG A C 1
ATOM 1635 O O . ARG A 1 207 ? 5.07 -0.804 17.734 1 87.19 207 ARG A O 1
ATOM 1642 N N . TRP A 1 208 ? 3.273 -0.691 19.078 1 89.38 208 TRP A N 1
ATOM 1643 C CA . TRP A 1 208 ? 3.16 -2.139 19.219 1 89.38 208 TRP A CA 1
ATOM 1644 C C . TRP A 1 208 ? 2.924 -2.809 17.875 1 89.38 208 TRP A C 1
ATOM 1646 O O . TRP A 1 208 ? 2.168 -2.299 17.047 1 89.38 208 TRP A O 1
ATOM 1656 N N . LYS A 1 209 ? 3.574 -3.996 17.672 1 93 209 LYS A N 1
ATOM 1657 C CA . LYS A 1 209 ? 3.367 -4.844 16.5 1 93 209 LYS A CA 1
ATOM 1658 C C . LYS A 1 209 ? 3.088 -6.285 16.906 1 93 209 LYS A C 1
ATOM 1660 O O . LYS A 1 209 ? 3.709 -6.805 17.844 1 93 209 LYS A O 1
ATOM 1665 N N . LYS A 1 210 ? 2.141 -6.898 16.219 1 93.94 210 LYS A N 1
ATOM 1666 C CA . LYS A 1 210 ? 1.957 -8.336 16.375 1 93.94 210 LYS A CA 1
ATOM 1667 C C . LYS A 1 210 ? 3.254 -9.094 16.094 1 93.94 210 LYS A C 1
ATOM 1669 O O . LYS A 1 210 ? 4.059 -8.672 15.266 1 93.94 210 LYS A O 1
ATOM 1674 N N . SER A 1 211 ? 3.461 -10.211 16.797 1 96.25 211 SER A N 1
ATOM 1675 C CA . SER A 1 211 ? 4.629 -11.039 16.516 1 96.25 211 SER A CA 1
ATOM 1676 C C . SER A 1 211 ? 4.5 -11.75 15.172 1 96.25 211 SER A C 1
ATOM 1678 O O . SER A 1 211 ? 3.398 -11.883 14.641 1 96.25 211 SER A O 1
ATOM 1680 N N . LEU A 1 212 ? 5.613 -12.125 14.633 1 97.62 212 LEU A N 1
ATOM 1681 C CA . LEU A 1 212 ? 5.594 -12.867 13.383 1 97.62 212 LEU A CA 1
ATOM 1682 C C . LEU A 1 212 ? 4.766 -14.141 13.516 1 97.62 212 LEU A C 1
ATOM 1684 O O . LEU A 1 212 ? 4.008 -14.492 12.609 1 97.62 212 LEU A O 1
ATOM 1688 N N . SER A 1 213 ? 4.84 -14.82 14.648 1 97.25 213 SER A N 1
ATOM 1689 C CA . SER A 1 213 ? 4.133 -16.078 14.883 1 97.25 213 SER A CA 1
ATOM 1690 C C . SER A 1 213 ? 2.623 -15.859 14.938 1 97.25 213 SER A C 1
ATOM 1692 O O . SER A 1 213 ? 1.847 -16.797 14.734 1 97.25 213 SER A O 1
ATOM 1694 N N . ASP A 1 214 ? 2.184 -14.609 15.164 1 96.75 214 ASP A N 1
ATOM 1695 C CA . ASP A 1 214 ? 0.761 -14.305 15.273 1 96.75 214 ASP A CA 1
ATOM 1696 C C . ASP A 1 214 ? 0.143 -14.07 13.891 1 96.75 214 ASP A C 1
ATOM 1698 O O . ASP A 1 214 ? -1.081 -14.078 13.75 1 96.75 214 ASP A O 1
ATOM 1702 N N . ILE A 1 215 ? 0.98 -13.883 12.875 1 97.69 215 ILE A N 1
ATOM 1703 C CA . ILE A 1 215 ? 0.408 -13.453 11.609 1 97.69 215 ILE A CA 1
ATOM 1704 C C . ILE A 1 215 ? 0.875 -14.383 10.492 1 97.69 215 ILE A C 1
ATOM 1706 O O . ILE A 1 215 ? 0.336 -14.352 9.383 1 97.69 215 ILE A O 1
ATOM 1710 N N . SER A 1 216 ? 1.904 -15.195 10.664 1 98.44 216 SER A N 1
ATOM 1711 C CA . SER A 1 216 ? 2.48 -16.062 9.648 1 98.44 216 SER A CA 1
ATOM 1712 C C . SER A 1 216 ? 1.936 -17.484 9.766 1 98.44 216 SER A C 1
ATOM 1714 O O . SER A 1 216 ? 1.758 -18 10.867 1 98.44 216 SER A O 1
ATOM 1716 N N . ASN A 1 217 ? 1.628 -18.078 8.672 1 98.69 217 ASN A N 1
ATOM 1717 C CA . ASN A 1 217 ? 1.119 -19.438 8.523 1 98.69 217 ASN A CA 1
ATOM 1718 C C . ASN A 1 217 ? 1.872 -20.203 7.445 1 98.69 217 ASN A C 1
ATOM 1720 O O . ASN A 1 217 ? 2.447 -19.609 6.535 1 98.69 217 ASN A O 1
ATOM 1724 N N . TRP A 1 218 ? 1.869 -21.531 7.574 1 98.5 218 TRP A N 1
ATOM 1725 C CA . TRP A 1 218 ? 2.559 -22.375 6.598 1 98.5 218 TRP A CA 1
ATOM 1726 C C . TRP A 1 218 ? 1.583 -23.344 5.922 1 98.5 218 TRP A C 1
ATOM 1728 O O . TRP A 1 218 ? 0.969 -24.172 6.582 1 98.5 218 TRP A O 1
ATOM 1738 N N . ASN A 1 219 ? 1.365 -23.172 4.68 1 98.75 219 ASN A N 1
ATOM 1739 C CA . ASN A 1 219 ? 0.566 -23.984 3.76 1 98.75 219 ASN A CA 1
ATOM 1740 C C . ASN A 1 219 ? -0.923 -23.875 4.078 1 98.75 219 ASN A C 1
ATOM 1742 O O . ASN A 1 219 ? -1.761 -23.953 3.178 1 98.75 219 ASN A O 1
ATOM 1746 N N . ARG A 1 220 ? -1.236 -23.656 5.281 1 98.44 220 ARG A N 1
ATOM 1747 C CA . ARG A 1 220 ? -2.623 -23.469 5.699 1 98.44 220 ARG A CA 1
ATOM 1748 C C . ARG A 1 220 ? -2.734 -22.406 6.785 1 98.44 220 ARG A C 1
ATOM 1750 O O . ARG A 1 220 ? -1.783 -22.172 7.535 1 98.44 220 ARG A O 1
ATOM 1757 N N . PHE A 1 221 ? -3.91 -21.859 6.855 1 98.69 221 PHE A N 1
ATOM 1758 C CA . PHE A 1 221 ? -4.207 -20.891 7.914 1 98.69 221 PHE A CA 1
ATOM 1759 C C . PHE A 1 221 ? -4.316 -21.594 9.266 1 98.69 221 PHE A C 1
ATOM 1761 O O . PHE A 1 221 ? -5.039 -22.578 9.406 1 98.69 221 PHE A O 1
ATOM 1768 N N . ASP A 1 222 ? -3.521 -21.141 10.172 1 98.12 222 ASP A N 1
ATOM 1769 C CA . ASP A 1 222 ? -3.625 -21.625 11.539 1 98.12 222 ASP A CA 1
ATOM 1770 C C . ASP A 1 222 ? -4.883 -21.094 12.219 1 98.12 222 ASP A C 1
ATOM 1772 O O . ASP A 1 222 ? -5.008 -19.891 12.461 1 98.12 222 ASP A O 1
ATOM 1776 N N . ALA A 1 223 ? -5.754 -21.953 12.602 1 96.44 223 ALA A N 1
ATOM 1777 C CA . ALA A 1 223 ? -7.047 -21.594 13.172 1 96.44 223 ALA A CA 1
ATOM 1778 C C . ALA A 1 223 ? -6.867 -20.781 14.453 1 96.44 223 ALA A C 1
ATOM 1780 O O . ALA A 1 223 ? -7.754 -20.016 14.844 1 96.44 223 ALA A O 1
ATOM 1781 N N . SER A 1 224 ? -5.699 -20.938 15.07 1 96.94 224 SER A N 1
ATOM 1782 C CA . SER A 1 224 ? -5.453 -20.203 16.312 1 96.94 224 SER A CA 1
ATOM 1783 C C . SER A 1 224 ? -5.258 -18.703 16.031 1 96.94 224 SER A C 1
ATOM 1785 O O . SER A 1 224 ? -5.316 -17.891 16.953 1 96.94 224 SER A O 1
ATOM 1787 N N . HIS A 1 225 ? -5.016 -18.344 14.781 1 97.19 225 HIS A N 1
ATOM 1788 C CA . HIS A 1 225 ? -4.832 -16.953 14.406 1 97.19 225 HIS A CA 1
ATOM 1789 C C . HIS A 1 225 ? -6.172 -16.25 14.219 1 97.19 225 HIS A C 1
ATOM 1791 O O . HIS A 1 225 ? -6.223 -15.016 14.109 1 97.19 225 HIS A O 1
ATOM 1797 N N . TYR A 1 226 ? -7.23 -17.062 14.156 1 97.31 226 TYR A N 1
ATOM 1798 C CA . TYR A 1 226 ? -8.555 -16.5 13.914 1 97.31 226 TYR A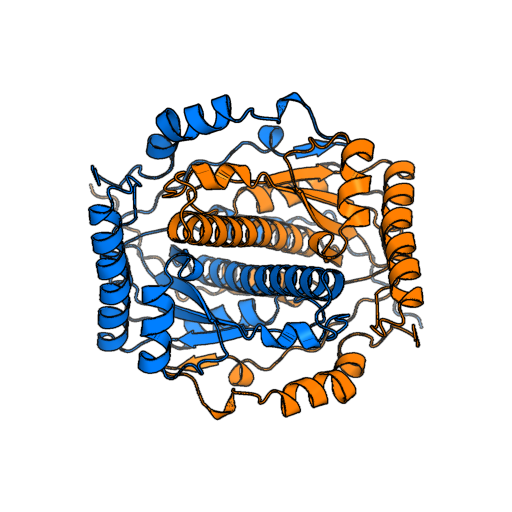 CA 1
ATOM 1799 C C . TYR A 1 226 ? -9.109 -15.852 15.172 1 97.31 226 TYR A C 1
ATOM 1801 O O . TYR A 1 226 ? -9.078 -16.453 16.25 1 97.31 226 TYR A O 1
ATOM 1809 N N . MET A 1 227 ? -9.562 -14.664 15.055 1 96.12 227 MET A N 1
ATOM 1810 C CA . MET A 1 227 ? -10.266 -13.977 16.141 1 96.12 227 MET A CA 1
ATOM 1811 C C . MET A 1 227 ? -11.758 -13.898 15.844 1 96.12 227 MET A C 1
ATOM 1813 O O . MET A 1 227 ? -12.164 -13.555 14.734 1 96.12 227 MET A O 1
ATOM 1817 N N . THR A 1 228 ? -12.586 -14.18 16.844 1 96.44 228 THR A N 1
ATOM 1818 C CA . THR A 1 228 ? -14.023 -13.953 16.703 1 96.44 228 THR A CA 1
ATOM 1819 C C . THR A 1 228 ? -14.344 -12.461 16.75 1 96.44 228 THR A C 1
ATOM 1821 O O . THR A 1 228 ? -13.5 -11.648 17.141 1 96.44 228 THR A O 1
ATOM 1824 N N . GLU A 1 229 ? -15.531 -12.156 16.344 1 94.25 229 GLU A N 1
ATOM 1825 C CA . GLU A 1 229 ? -15.945 -10.758 16.422 1 94.25 229 GLU A CA 1
ATOM 1826 C C . GLU A 1 229 ? -15.883 -10.25 17.859 1 94.25 229 GLU A C 1
ATOM 1828 O O . GLU A 1 229 ? -15.477 -9.109 18.094 1 94.25 229 GLU A O 1
ATOM 1833 N N . ALA A 1 230 ? -16.281 -11.117 18.766 1 95.56 230 ALA A N 1
ATOM 1834 C CA . ALA A 1 230 ? -16.234 -10.75 20.172 1 95.56 230 ALA A CA 1
ATOM 1835 C C . ALA A 1 230 ? -14.805 -10.477 20.625 1 95.56 230 ALA A C 1
ATOM 1837 O O . ALA A 1 230 ? -14.555 -9.562 21.406 1 95.56 230 ALA A O 1
ATOM 1838 N N . GLN A 1 231 ? -13.867 -11.273 20.172 1 95.19 231 GLN A N 1
ATOM 1839 C CA . GLN A 1 231 ? -12.461 -11.094 20.516 1 95.19 231 GLN A CA 1
ATOM 1840 C C . GLN A 1 231 ? -11.906 -9.797 19.922 1 95.19 231 GLN A C 1
ATOM 1842 O O . GLN A 1 231 ? -11.117 -9.109 20.578 1 95.19 231 GLN A O 1
ATOM 1847 N N . ILE A 1 232 ? -12.305 -9.422 18.719 1 94 232 ILE A N 1
ATOM 1848 C CA . ILE A 1 232 ? -11.891 -8.164 18.094 1 94 232 ILE A CA 1
ATOM 1849 C C . ILE A 1 232 ? -12.43 -6.984 18.891 1 94 232 ILE A C 1
ATOM 1851 O O . ILE A 1 232 ? -11.695 -6.055 19.219 1 94 232 ILE A O 1
ATOM 1855 N N . ASP A 1 233 ? -13.703 -7.109 19.188 1 91.81 233 ASP A N 1
ATOM 1856 C CA . ASP A 1 233 ? -14.328 -6.047 19.969 1 91.81 233 ASP A CA 1
ATOM 1857 C C . ASP A 1 233 ? -13.625 -5.871 21.328 1 91.81 233 ASP A C 1
ATOM 1859 O O . ASP A 1 233 ? -13.414 -4.746 21.781 1 91.81 233 ASP A O 1
ATOM 1863 N N . GLU A 1 234 ? -13.312 -6.973 21.922 1 92.44 234 GLU A N 1
ATOM 1864 C CA . GLU A 1 234 ? -12.602 -6.93 23.203 1 92.44 234 GLU A CA 1
ATOM 1865 C C . GLU A 1 234 ? -11.234 -6.285 23.047 1 92.44 234 GLU A C 1
ATOM 1867 O O . GLU A 1 234 ? -10.836 -5.453 23.859 1 92.44 234 GLU A O 1
ATOM 1872 N N . TRP A 1 235 ? -10.547 -6.656 22.016 1 89.19 235 TRP A N 1
ATOM 1873 C CA . TRP A 1 235 ? -9.234 -6.066 21.766 1 89.19 235 TRP A CA 1
ATOM 1874 C C . TRP A 1 235 ? -9.344 -4.562 21.562 1 89.19 235 TRP A C 1
ATOM 1876 O O . TRP A 1 235 ? -8.562 -3.791 22.125 1 89.19 235 TRP A O 1
ATOM 1886 N N . VAL A 1 236 ? -10.258 -4.109 20.797 1 87.62 236 VAL A N 1
ATOM 1887 C CA . VAL A 1 236 ? -10.453 -2.697 20.484 1 87.62 236 VAL A CA 1
ATOM 1888 C C . VAL A 1 236 ? -10.758 -1.922 21.766 1 87.62 236 VAL A C 1
ATOM 1890 O O . VAL A 1 236 ? -10.211 -0.84 22 1 87.62 236 VAL A O 1
ATOM 1893 N N . SER A 1 237 ? -11.555 -2.512 22.609 1 86.31 237 SER A N 1
ATOM 1894 C CA . SER A 1 237 ? -12.023 -1.802 23.797 1 86.31 237 SER A CA 1
ATOM 1895 C C . SER A 1 237 ? -10.969 -1.813 24.906 1 86.31 237 SER A C 1
ATOM 1897 O O . SER A 1 237 ? -10.883 -0.87 25.688 1 86.31 237 SER A O 1
ATOM 1899 N N . THR A 1 238 ? -10.094 -2.85 24.922 1 86.88 238 THR A N 1
ATOM 1900 C CA . THR A 1 238 ? -9.258 -3.012 26.109 1 86.88 238 THR A CA 1
ATOM 1901 C C . THR A 1 238 ? -7.789 -2.785 25.766 1 86.88 238 THR A C 1
ATOM 1903 O O . THR A 1 238 ? -6.984 -2.463 26.641 1 86.88 238 THR A O 1
ATOM 1906 N N . THR A 1 239 ? -7.438 -2.982 24.531 1 82.88 239 THR A N 1
ATOM 1907 C CA . THR A 1 239 ? -6.016 -3.066 24.219 1 82.88 239 THR A CA 1
ATOM 1908 C C . THR A 1 239 ? -5.602 -1.93 23.281 1 82.88 239 THR A C 1
ATOM 1910 O O . THR A 1 239 ? -4.504 -1.383 23.422 1 82.88 239 THR A O 1
ATOM 1913 N N . ARG A 1 240 ? -6.457 -1.506 22.422 1 79.88 240 ARG A N 1
ATOM 1914 C CA . ARG A 1 240 ? -6.117 -0.563 21.359 1 79.88 240 ARG A CA 1
ATOM 1915 C C . ARG A 1 240 ? -5.523 0.72 21.938 1 79.88 240 ARG A C 1
ATOM 1917 O O . ARG A 1 240 ? -4.5 1.207 21.453 1 79.88 240 ARG A O 1
ATOM 1924 N N . HIS A 1 241 ? -6.188 1.25 22.875 1 74.88 241 HIS A N 1
ATOM 1925 C CA . HIS A 1 241 ? -5.738 2.521 23.438 1 74.88 241 HIS A CA 1
ATOM 1926 C C . HIS A 1 241 ? -4.363 2.391 24.078 1 74.88 241 HIS A C 1
ATOM 1928 O O . HIS A 1 241 ? -3.6 3.357 24.125 1 74.88 241 HIS A O 1
ATOM 1934 N N . LYS A 1 242 ? -4 1.242 24.516 1 72.69 242 LYS A N 1
ATOM 1935 C CA . LYS A 1 242 ? -2.707 1.002 25.156 1 72.69 242 LYS A CA 1
ATOM 1936 C C . LYS A 1 242 ? -1.593 0.935 24.109 1 72.69 242 LYS A C 1
ATOM 1938 O O . LYS A 1 242 ? -0.444 1.277 24.406 1 72.69 242 LYS A O 1
ATOM 1943 N N . VAL A 1 243 ? -2.02 0.563 23 1 68.75 243 VAL A N 1
ATOM 1944 C CA . VAL A 1 243 ? -0.979 0.308 22 1 68.75 243 VAL A CA 1
ATOM 1945 C C . VAL A 1 243 ? -0.859 1.504 21.062 1 68.75 243 VAL A C 1
ATOM 1947 O O . VAL A 1 243 ? 0.194 1.724 20.469 1 68.75 243 VAL A O 1
ATOM 1950 N N . MET A 1 244 ? -1.904 2.264 20.766 1 64.69 244 MET A N 1
ATOM 1951 C CA . MET A 1 244 ? -1.89 3.385 19.828 1 64.69 244 MET A CA 1
ATOM 1952 C C . MET A 1 244 ? -1.264 4.621 20.469 1 64.69 244 MET A C 1
ATOM 1954 O O . MET A 1 244 ? -0.582 5.395 19.797 1 64.69 244 MET A O 1
ATOM 1958 N N . TYR A 1 245 ? -1.737 5.02 21.719 1 58.31 245 TYR A N 1
ATOM 1959 C CA . TYR A 1 245 ? -1.422 6.344 22.234 1 58.31 245 TYR A CA 1
ATOM 1960 C C . TYR A 1 245 ? -0.528 6.246 23.469 1 58.31 245 TYR A C 1
ATOM 1962 O O . TYR A 1 245 ? -0.992 5.887 24.562 1 58.31 245 TYR A O 1
ATOM 1970 N N . ARG A 1 246 ? 0.587 5.68 23.266 1 53.53 246 ARG A N 1
ATOM 1971 C CA . ARG A 1 246 ? 1.332 5.973 24.484 1 53.53 246 ARG A CA 1
ATOM 1972 C C . ARG A 1 246 ? 1.263 7.457 24.828 1 53.53 246 ARG A C 1
ATOM 1974 O O . ARG A 1 246 ? 1.287 7.832 26 1 53.53 246 ARG A O 1
ATOM 1981 N N . ASP A 1 247 ? 1.461 8.438 23.781 1 44.03 247 ASP A N 1
ATOM 1982 C CA . ASP A 1 247 ? 1.483 9.883 24 1 44.03 247 ASP A CA 1
ATOM 1983 C C . ASP A 1 247 ? 0.069 10.453 24.016 1 44.03 247 ASP A C 1
ATOM 1985 O O . ASP A 1 247 ? -0.114 11.664 24.188 1 44.03 247 ASP A O 1
ATOM 1989 N N . ALA A 1 248 ? -0.871 9.859 23.188 1 41.81 248 ALA A N 1
ATOM 1990 C CA . ALA A 1 248 ? -2.113 10.625 23.156 1 41.81 248 ALA A CA 1
ATOM 1991 C C . ALA A 1 248 ? -2.762 10.688 24.531 1 41.81 248 ALA A C 1
ATOM 1993 O O . ALA A 1 248 ? -2.99 9.656 25.172 1 41.81 248 ALA A O 1
ATOM 1994 N N . GLU A 1 249 ? -2.59 11.672 25.203 1 35.44 249 GLU A N 1
ATOM 1995 C CA . GLU A 1 249 ? -3.533 12.055 26.25 1 35.44 249 GLU A CA 1
ATOM 1996 C C . GLU A 1 249 ? -4.961 11.656 25.875 1 35.44 249 GLU A C 1
ATOM 1998 O O . GLU A 1 249 ? -5.25 11.383 24.719 1 35.44 249 GLU A O 1
ATOM 2003 N N . ASN A 1 250 ? -6.105 11.875 26.875 1 31.91 250 ASN A N 1
ATOM 2004 C CA . ASN A 1 250 ? -7.547 11.688 26.984 1 31.91 250 ASN A CA 1
ATOM 2005 C C . ASN A 1 250 ? -8.281 12.18 25.75 1 31.91 250 ASN A C 1
ATOM 2007 O O . ASN A 1 250 ? -8.578 13.367 25.625 1 31.91 250 ASN A O 1
ATOM 2011 N N . VAL A 1 251 ? -7.98 11.969 24.547 1 30.2 251 VAL A N 1
ATOM 2012 C CA . VAL A 1 251 ? -9.016 12.523 23.688 1 30.2 251 VAL A CA 1
ATOM 2013 C C . VAL A 1 251 ? -10.367 11.898 24.031 1 30.2 251 VAL A C 1
ATOM 2015 O O . VAL A 1 251 ? -10.664 10.773 23.625 1 30.2 251 VAL A O 1
ATOM 2018 N N . ASP A 1 252 ? -10.719 11.43 25.094 1 26.72 252 ASP A N 1
ATOM 2019 C CA . ASP A 1 252 ? -12.156 11.328 25.375 1 26.72 252 ASP A CA 1
ATOM 2020 C C . ASP A 1 252 ? -12.844 12.68 25.188 1 26.72 252 ASP A C 1
ATOM 2022 O O . ASP A 1 252 ? -12.32 13.711 25.609 1 26.72 252 ASP A O 1
ATOM 2026 N N . MET B 1 1 ? 18.359 14.891 32.625 1 28.94 1 MET B N 1
ATOM 2027 C CA . MET B 1 1 ? 19.094 15.367 31.469 1 28.94 1 MET B CA 1
ATOM 2028 C C . MET B 1 1 ? 18.391 14.961 30.172 1 28.94 1 MET B C 1
ATOM 2030 O O . MET B 1 1 ? 18.109 13.781 29.953 1 28.94 1 MET B O 1
ATOM 2034 N N . ALA B 1 2 ? 17.5 15.766 29.703 1 34.62 2 ALA B N 1
ATOM 2035 C CA . ALA B 1 2 ? 16.75 15.539 28.469 1 34.62 2 ALA B CA 1
ATOM 2036 C C . ALA B 1 2 ? 17.656 14.961 27.391 1 34.62 2 ALA B C 1
ATOM 2038 O O . ALA B 1 2 ? 18.688 15.547 27.047 1 34.62 2 ALA B O 1
ATOM 2039 N N . GLU B 1 3 ? 17.953 13.844 27.344 1 39.56 3 GLU B N 1
ATOM 2040 C CA . GLU B 1 3 ? 18.844 13.328 26.312 1 39.56 3 GLU B CA 1
ATOM 2041 C C . GLU B 1 3 ? 18.656 14.086 25 1 39.56 3 GLU B C 1
ATOM 2043 O O . GLU B 1 3 ? 17.547 14.203 24.484 1 39.56 3 GLU B O 1
ATOM 2048 N N . ALA B 1 4 ? 19.375 15.094 24.812 1 40.53 4 ALA B N 1
ATOM 2049 C CA . ALA B 1 4 ? 19.469 15.992 23.656 1 40.53 4 ALA B CA 1
ATOM 2050 C C . ALA B 1 4 ? 19.141 15.258 22.359 1 40.53 4 ALA B C 1
ATOM 2052 O O . ALA B 1 4 ? 19.641 14.156 22.125 1 40.53 4 ALA B O 1
ATOM 2053 N N . LEU B 1 5 ? 17.922 15.281 21.766 1 50.66 5 LEU B N 1
ATOM 2054 C CA . LEU B 1 5 ? 17.641 14.773 20.438 1 50.66 5 LEU B CA 1
ATOM 2055 C C . LEU B 1 5 ? 18.875 14.859 19.547 1 50.66 5 LEU B C 1
ATOM 2057 O O . LEU B 1 5 ? 19.391 15.953 19.281 1 50.66 5 LEU B O 1
ATOM 2061 N N . ALA B 1 6 ? 19.875 14.078 19.812 1 50.47 6 ALA B N 1
ATOM 2062 C CA . ALA B 1 6 ? 21.047 14.07 18.953 1 50.47 6 ALA B CA 1
ATOM 2063 C C . ALA B 1 6 ? 20.719 14.602 17.562 1 50.47 6 ALA B C 1
ATOM 2065 O O . ALA B 1 6 ? 19.672 14.258 17 1 50.47 6 ALA B O 1
ATOM 2066 N N . THR B 1 7 ? 21.156 15.758 17.203 1 65.06 7 THR B N 1
ATOM 2067 C CA . THR B 1 7 ? 20.984 16.453 15.938 1 65.06 7 THR B CA 1
ATOM 2068 C C . THR B 1 7 ? 21.203 15.516 14.766 1 65.06 7 THR B C 1
ATOM 2070 O O . THR B 1 7 ? 22.297 14.984 14.586 1 65.06 7 THR B O 1
ATOM 2073 N N . ARG B 1 8 ? 20.109 14.805 14.344 1 80.5 8 ARG B N 1
ATOM 2074 C CA . ARG B 1 8 ? 20.203 13.914 13.195 1 80.5 8 ARG B CA 1
ATOM 2075 C C . ARG B 1 8 ? 20.641 14.672 11.945 1 80.5 8 ARG B C 1
ATOM 2077 O O . ARG B 1 8 ? 20.234 15.812 11.727 1 80.5 8 ARG B O 1
ATOM 2084 N N . ASP B 1 9 ? 21.641 14.086 11.289 1 89.44 9 ASP B N 1
ATOM 2085 C CA . ASP B 1 9 ? 22.078 14.617 10.008 1 89.44 9 ASP B CA 1
ATOM 2086 C C . ASP B 1 9 ? 21.141 14.195 8.883 1 89.44 9 ASP B C 1
ATOM 2088 O O . ASP B 1 9 ? 21.25 13.086 8.359 1 89.44 9 ASP B O 1
ATOM 2092 N N . TYR B 1 10 ? 20.297 15.086 8.414 1 93.62 10 TYR B N 1
ATOM 2093 C CA . TYR B 1 10 ? 19.297 14.766 7.402 1 93.62 10 TYR B CA 1
ATOM 2094 C C . TYR B 1 10 ? 19.875 14.875 6.004 1 93.62 10 TYR B C 1
ATOM 2096 O O . TYR B 1 10 ? 19.188 14.641 5.012 1 93.62 10 TYR B O 1
ATOM 2104 N N . THR B 1 11 ? 21.141 15.164 5.938 1 90.19 11 THR B N 1
ATOM 2105 C CA . THR B 1 11 ? 21.797 15.281 4.633 1 90.19 11 THR B CA 1
ATOM 2106 C C . THR B 1 11 ? 22.531 13.992 4.285 1 90.19 11 THR B C 1
ATOM 2108 O O . THR B 1 11 ? 23 13.828 3.154 1 90.19 11 THR B O 1
ATOM 2111 N N . ASP B 1 12 ? 22.656 13.172 5.254 1 94.25 12 ASP B N 1
ATOM 2112 C CA . ASP B 1 12 ? 23.266 11.875 4.988 1 94.25 12 ASP B CA 1
ATOM 2113 C C . ASP B 1 12 ? 22.391 11.023 4.07 1 94.25 12 ASP B C 1
ATOM 2115 O O . ASP B 1 12 ? 21.266 10.672 4.434 1 94.25 12 ASP B O 1
ATOM 2119 N N . ARG B 1 13 ? 22.891 10.625 2.914 1 96.69 13 ARG B N 1
ATOM 2120 C CA . ARG B 1 13 ? 22.094 9.938 1.907 1 96.69 13 ARG B CA 1
ATOM 2121 C C . ARG B 1 13 ? 22.391 8.445 1.884 1 96.69 13 ARG B C 1
ATOM 2123 O O . ARG B 1 13 ? 21.875 7.715 1.041 1 96.69 13 ARG B O 1
ATOM 2130 N N . THR B 1 14 ? 23.172 7.969 2.793 1 97.31 14 THR B N 1
ATOM 2131 C CA . THR B 1 14 ? 23.641 6.59 2.754 1 97.31 14 THR B CA 1
ATOM 2132 C C . THR B 1 14 ? 22.469 5.613 2.795 1 97.31 14 THR B C 1
ATOM 2134 O O . THR B 1 14 ? 22.344 4.746 1.93 1 97.31 14 THR B O 1
ATOM 2137 N N . ARG B 1 15 ? 21.625 5.762 3.775 1 97.44 15 ARG B N 1
ATOM 2138 C CA . ARG B 1 15 ? 20.469 4.875 3.912 1 97.44 15 ARG B CA 1
ATOM 2139 C C . ARG B 1 15 ? 19.5 5.043 2.744 1 97.44 15 ARG B C 1
ATOM 2141 O O . ARG B 1 15 ? 18.938 4.066 2.252 1 97.44 15 ARG B O 1
ATOM 2148 N N . TYR B 1 16 ? 19.391 6.309 2.326 1 98.44 16 TYR B N 1
ATOM 2149 C CA . TYR B 1 16 ? 18.516 6.594 1.19 1 98.44 16 TYR B CA 1
ATOM 2150 C C . TYR B 1 16 ? 19.016 5.898 -0.069 1 98.44 16 TYR B C 1
ATOM 2152 O O . TYR B 1 16 ? 18.25 5.258 -0.786 1 98.44 16 TYR B O 1
ATOM 2160 N N . ASP B 1 17 ? 20.266 6.031 -0.36 1 98.56 17 ASP B N 1
ATOM 2161 C CA . ASP B 1 17 ? 20.844 5.43 -1.559 1 98.56 17 ASP B CA 1
ATOM 2162 C C . ASP B 1 17 ? 20.719 3.906 -1.522 1 98.56 17 ASP B C 1
ATOM 2164 O O . ASP B 1 17 ? 20.422 3.277 -2.541 1 98.56 17 ASP B O 1
ATOM 2168 N N . ALA B 1 18 ? 20.938 3.338 -0.357 1 98.56 18 ALA B N 1
ATOM 2169 C CA . ALA B 1 18 ? 20.766 1.895 -0.208 1 98.56 18 ALA B CA 1
ATOM 2170 C C . ALA B 1 18 ? 19.328 1.475 -0.456 1 98.56 18 ALA B C 1
ATOM 2172 O O . ALA B 1 18 ? 19.078 0.467 -1.12 1 98.56 18 ALA B O 1
ATOM 2173 N N . LEU B 1 19 ? 18.359 2.229 0.085 1 98.75 19 LEU B N 1
ATOM 2174 C CA . LEU B 1 19 ? 16.953 1.953 -0.149 1 98.75 19 LEU B CA 1
ATOM 2175 C C . LEU B 1 19 ? 16.625 2.033 -1.636 1 98.75 19 LEU B C 1
ATOM 2177 O O . LEU B 1 19 ? 15.945 1.154 -2.174 1 98.75 19 LEU B O 1
ATOM 2181 N N . MET B 1 20 ? 17.156 3.049 -2.295 1 98.62 20 MET B N 1
ATOM 2182 C CA . MET B 1 20 ? 16.812 3.277 -3.697 1 98.62 20 MET B CA 1
ATOM 2183 C C . MET B 1 20 ? 17.391 2.176 -4.582 1 98.62 20 MET B C 1
ATOM 2185 O O . MET B 1 20 ? 16.797 1.835 -5.609 1 98.62 20 MET B O 1
ATOM 2189 N N . ASP B 1 21 ? 18.5 1.634 -4.176 1 98.06 21 ASP B N 1
ATOM 2190 C CA . ASP B 1 21 ? 19.031 0.481 -4.898 1 98.06 21 ASP B CA 1
ATOM 2191 C C . ASP B 1 21 ? 18.031 -0.671 -4.906 1 98.06 21 ASP B C 1
ATOM 2193 O O . ASP B 1 21 ? 17.828 -1.314 -5.934 1 98.06 21 ASP B O 1
ATOM 2197 N N . VAL B 1 22 ? 17.375 -0.909 -3.797 1 98.56 22 VAL B N 1
ATOM 2198 C CA . VAL B 1 22 ? 16.375 -1.964 -3.686 1 98.56 22 VAL B CA 1
ATOM 2199 C C . VAL B 1 22 ? 15.125 -1.58 -4.48 1 98.56 22 VAL B C 1
ATOM 2201 O O . VAL B 1 22 ? 14.625 -2.373 -5.277 1 98.56 22 VAL B O 1
ATOM 2204 N N . VAL B 1 23 ? 14.641 -0.328 -4.289 1 98.44 23 VAL B N 1
ATOM 2205 C CA . VAL B 1 23 ? 13.406 0.162 -4.891 1 98.44 23 VAL B CA 1
ATOM 2206 C C . VAL B 1 23 ? 13.516 0.109 -6.41 1 98.44 23 VAL B C 1
ATOM 2208 O O . VAL B 1 23 ? 12.609 -0.386 -7.086 1 98.44 23 VAL B O 1
ATOM 2211 N N . LYS B 1 24 ? 14.625 0.519 -6.988 1 96.69 24 LYS B N 1
ATOM 2212 C CA . LYS B 1 24 ? 14.805 0.609 -8.43 1 96.69 24 LYS B CA 1
ATOM 2213 C C . LYS B 1 24 ? 15.008 -0.772 -9.047 1 96.69 24 LYS B C 1
ATOM 2215 O O . LYS B 1 24 ? 14.742 -0.973 -10.234 1 96.69 24 LYS B O 1
ATOM 2220 N N . ASN B 1 25 ? 15.438 -1.699 -8.242 1 93.75 25 ASN B N 1
ATOM 2221 C CA . ASN B 1 25 ? 15.734 -3.021 -8.781 1 93.75 25 ASN B CA 1
ATOM 2222 C C . ASN B 1 25 ? 14.68 -4.043 -8.383 1 93.75 25 ASN B C 1
ATOM 2224 O O . ASN B 1 25 ? 14.852 -5.242 -8.609 1 93.75 25 ASN B O 1
ATOM 2228 N N . ARG B 1 26 ? 13.648 -3.6 -7.691 1 97.44 26 ARG B N 1
ATOM 2229 C CA . ARG B 1 26 ? 12.477 -4.449 -7.535 1 97.44 26 ARG B CA 1
ATOM 2230 C C . ARG B 1 26 ? 11.742 -4.613 -8.867 1 97.44 26 ARG B C 1
ATOM 2232 O O . ARG B 1 26 ? 11.031 -3.711 -9.305 1 97.44 26 ARG B O 1
ATOM 2239 N N . LEU B 1 27 ? 11.883 -5.777 -9.461 1 95.56 27 LEU B N 1
ATOM 2240 C CA . LEU B 1 27 ? 11.336 -6.008 -10.789 1 95.56 27 LEU B CA 1
ATOM 2241 C C . LEU B 1 27 ? 10.344 -7.168 -10.773 1 95.56 27 LEU B C 1
ATOM 2243 O O . LEU B 1 27 ? 10.578 -8.18 -10.109 1 95.56 27 LEU B O 1
ATOM 2247 N N . THR B 1 28 ? 9.312 -6.961 -11.562 1 94.88 28 THR B N 1
ATOM 2248 C CA . THR B 1 28 ? 8.305 -8.008 -11.719 1 94.88 28 THR B CA 1
ATOM 2249 C C . THR B 1 28 ? 8.75 -9.031 -12.75 1 94.88 28 THR B C 1
ATOM 2251 O O . THR B 1 28 ? 9.258 -8.672 -13.82 1 94.88 28 THR B O 1
ATOM 2254 N N . THR B 1 29 ? 8.656 -10.25 -12.398 1 94.31 29 THR B N 1
ATOM 2255 C CA . THR B 1 29 ? 8.734 -11.352 -13.359 1 94.31 29 THR B CA 1
ATOM 2256 C C . THR B 1 29 ? 7.488 -12.227 -13.273 1 94.31 29 THR B C 1
ATOM 2258 O O . THR B 1 29 ? 6.875 -12.352 -12.211 1 94.31 29 THR B O 1
ATOM 2261 N N . ARG B 1 30 ? 7.145 -12.844 -14.414 1 92.9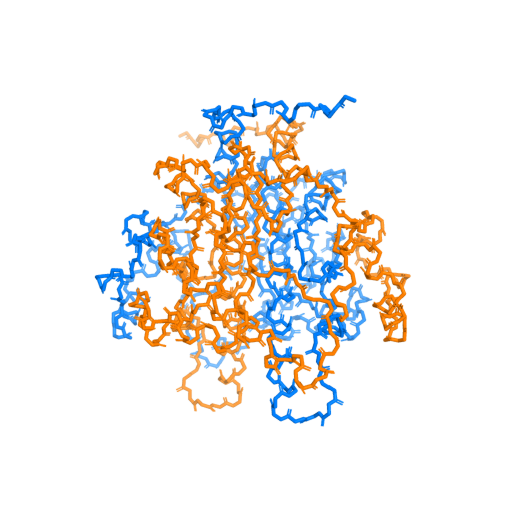4 30 ARG B N 1
ATOM 2262 C CA . ARG B 1 30 ? 5.906 -13.617 -14.445 1 92.94 30 ARG B CA 1
ATOM 2263 C C . ARG B 1 30 ? 6.195 -15.109 -14.617 1 92.94 30 ARG B C 1
ATOM 2265 O O . ARG B 1 30 ? 5.277 -15.898 -14.859 1 92.94 30 ARG B O 1
ATOM 2272 N N . ALA B 1 31 ? 7.434 -15.43 -14.602 1 95.19 31 ALA B N 1
ATOM 2273 C CA . ALA B 1 31 ? 7.926 -16.797 -14.586 1 95.19 31 ALA B CA 1
ATOM 2274 C C . ALA B 1 31 ? 9.219 -16.922 -13.789 1 95.19 31 ALA B C 1
ATOM 2276 O O . ALA B 1 31 ? 10.102 -16.062 -13.898 1 95.19 31 ALA B O 1
ATOM 2277 N N . PHE B 1 32 ? 9.312 -17.984 -12.992 1 97.69 32 PHE B N 1
ATOM 2278 C CA . PHE B 1 32 ? 10.453 -18.141 -12.086 1 97.69 32 PHE B CA 1
ATOM 2279 C C . PHE B 1 32 ? 11.195 -19.438 -12.375 1 97.69 32 PHE B C 1
ATOM 2281 O O . PHE B 1 32 ? 10.688 -20.312 -13.086 1 97.69 32 PHE B O 1
ATOM 2288 N N . ASP B 1 33 ? 12.445 -19.516 -11.977 1 97.12 33 ASP B N 1
ATOM 2289 C CA . ASP B 1 33 ? 13.188 -20.766 -11.977 1 97.12 33 ASP B CA 1
ATOM 2290 C C . ASP B 1 33 ? 12.656 -21.719 -10.914 1 97.12 33 ASP B C 1
ATOM 2292 O O . ASP B 1 33 ? 13.023 -21.625 -9.734 1 97.12 33 ASP B O 1
ATOM 2296 N N . SER B 1 34 ? 11.906 -22.641 -11.297 1 96.5 34 SER B N 1
ATOM 2297 C CA . SER B 1 34 ? 11.195 -23.531 -10.383 1 96.5 34 SER B CA 1
ATOM 2298 C C . SER B 1 34 ? 12.141 -24.531 -9.727 1 96.5 34 SER B C 1
ATOM 2300 O O . SER B 1 34 ? 11.766 -25.203 -8.766 1 96.5 34 SER B O 1
ATOM 2302 N N . SER B 1 35 ? 13.352 -24.641 -10.164 1 96.38 35 SER B N 1
ATOM 2303 C CA . SER B 1 35 ? 14.312 -25.594 -9.594 1 96.38 35 SER B CA 1
ATOM 2304 C C . SER B 1 35 ? 14.953 -25.031 -8.328 1 96.38 35 SER B C 1
ATOM 2306 O O . SER B 1 35 ? 15.586 -25.766 -7.574 1 96.38 35 SER B O 1
ATOM 2308 N N . TYR B 1 36 ? 14.773 -23.734 -8.164 1 96.94 36 TYR B N 1
ATOM 2309 C CA . TYR B 1 36 ? 15.359 -23.109 -6.984 1 96.94 36 TYR B CA 1
ATOM 2310 C C . TYR B 1 36 ? 14.609 -23.531 -5.723 1 96.94 36 TYR B C 1
ATOM 2312 O O . TYR B 1 36 ? 13.375 -23.484 -5.684 1 96.94 36 TYR B O 1
ATOM 2320 N N . VAL B 1 37 ? 15.359 -23.906 -4.723 1 96.88 37 VAL B N 1
ATOM 2321 C CA . VAL B 1 37 ? 14.766 -24.266 -3.438 1 96.88 37 VAL B CA 1
ATOM 2322 C C . VAL B 1 37 ? 14.805 -23.062 -2.498 1 96.88 37 VAL B C 1
ATOM 2324 O O . VAL B 1 37 ? 15.875 -22.656 -2.043 1 96.88 37 VAL B O 1
ATOM 2327 N N . MET B 1 38 ? 13.695 -22.562 -2.184 1 97.75 38 MET B N 1
ATOM 2328 C CA . MET B 1 38 ? 13.578 -21.359 -1.358 1 97.75 38 MET B CA 1
ATOM 2329 C C . MET B 1 38 ? 13.914 -21.672 0.097 1 97.75 38 MET B C 1
ATOM 2331 O O . MET B 1 38 ? 13.258 -22.5 0.729 1 97.75 38 MET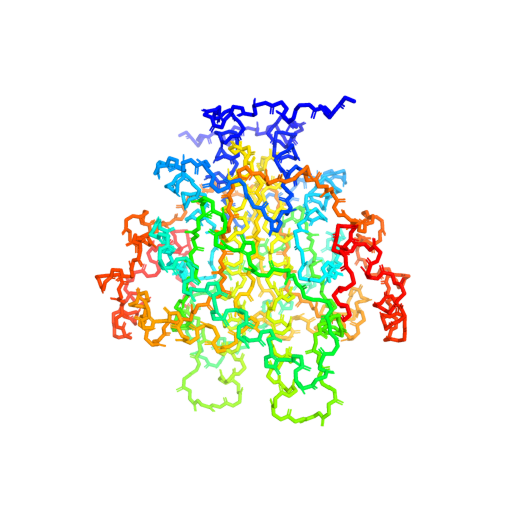 B O 1
ATOM 2335 N N . PRO B 1 39 ? 14.914 -21.016 0.664 1 97.56 39 PRO B N 1
ATOM 2336 C CA . PRO B 1 39 ? 15.148 -21.188 2.1 1 97.56 39 PRO B CA 1
ATOM 2337 C C . PRO B 1 39 ? 13.961 -20.734 2.947 1 97.56 39 PRO B C 1
ATOM 2339 O O . PRO B 1 39 ? 13.414 -19.656 2.725 1 97.56 39 PRO B O 1
ATOM 2342 N N . ALA B 1 40 ? 13.648 -21.547 3.877 1 97.19 40 ALA B N 1
ATOM 2343 C CA . ALA B 1 40 ? 12.516 -21.234 4.742 1 97.19 40 ALA B CA 1
ATOM 2344 C C . ALA B 1 40 ? 12.727 -19.906 5.465 1 97.19 40 ALA B C 1
ATOM 2346 O O . ALA B 1 40 ? 11.781 -19.141 5.672 1 97.19 40 ALA B O 1
ATOM 2347 N N . GLU B 1 41 ? 13.914 -19.641 5.832 1 97.94 41 GLU B N 1
ATOM 2348 C CA . GLU B 1 41 ? 14.242 -18.422 6.574 1 97.94 41 GLU B CA 1
ATOM 2349 C C . GLU B 1 41 ? 13.898 -17.172 5.773 1 97.94 41 GLU B C 1
ATOM 2351 O O . GLU B 1 41 ? 13.617 -16.125 6.344 1 97.94 41 GLU B O 1
ATOM 2356 N N . HIS B 1 42 ? 13.945 -17.234 4.453 1 98.62 42 HIS B N 1
ATOM 2357 C CA . HIS B 1 42 ? 13.664 -16.078 3.619 1 98.62 42 HIS B CA 1
ATOM 2358 C C . HIS B 1 42 ? 12.195 -15.672 3.701 1 98.62 42 HIS B C 1
ATOM 2360 O O . HIS B 1 42 ? 11.867 -14.492 3.6 1 98.62 42 HIS B O 1
ATOM 2366 N N . TYR B 1 43 ? 11.305 -16.672 3.938 1 98.81 43 TYR B N 1
ATOM 2367 C CA . TYR B 1 43 ? 9.914 -16.312 4.188 1 98.81 43 TYR B CA 1
ATOM 2368 C C . TYR B 1 43 ? 9.789 -15.438 5.43 1 98.81 43 TYR B C 1
ATOM 2370 O O . TYR B 1 43 ? 9.125 -14.398 5.395 1 98.81 43 TYR B O 1
ATOM 2378 N N . ASN B 1 44 ? 10.445 -15.852 6.484 1 98.56 44 ASN B N 1
ATOM 2379 C CA . ASN B 1 44 ? 10.383 -15.102 7.73 1 98.56 44 ASN B CA 1
ATOM 2380 C C . ASN B 1 44 ? 10.977 -13.703 7.578 1 98.56 44 ASN B C 1
ATOM 2382 O O . ASN B 1 44 ? 10.43 -12.734 8.094 1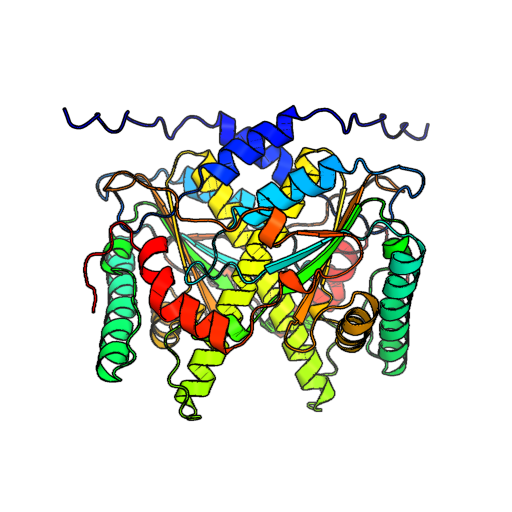 98.56 44 ASN B O 1
ATOM 2386 N N . MET B 1 45 ? 12.102 -13.641 6.922 1 98.75 45 MET B N 1
ATOM 2387 C CA . MET B 1 45 ? 12.75 -12.359 6.699 1 98.75 45 MET B CA 1
ATOM 2388 C C . MET B 1 45 ? 11.836 -11.406 5.93 1 98.75 45 MET B C 1
ATOM 2390 O O . MET B 1 45 ? 11.711 -10.242 6.289 1 98.75 45 MET B O 1
ATOM 2394 N N . ILE B 1 46 ? 11.188 -11.898 4.91 1 98.88 46 ILE B N 1
ATOM 2395 C CA . ILE B 1 46 ? 10.297 -11.102 4.074 1 98.88 46 ILE B CA 1
ATOM 2396 C C . ILE B 1 46 ? 9.078 -10.664 4.879 1 98.88 46 ILE B C 1
ATOM 2398 O O . ILE B 1 46 ? 8.688 -9.5 4.852 1 98.88 46 ILE B O 1
ATOM 2402 N N . LEU B 1 47 ? 8.555 -11.539 5.684 1 98.88 47 LEU B N 1
ATOM 2403 C CA . LEU B 1 47 ? 7.352 -11.242 6.457 1 98.88 47 LEU B CA 1
ATOM 2404 C C . LEU B 1 47 ? 7.676 -10.32 7.629 1 98.88 47 LEU B C 1
ATOM 2406 O O . LEU B 1 47 ? 6.805 -9.594 8.109 1 98.88 47 LEU B O 1
ATOM 2410 N N . GLU B 1 48 ? 8.906 -10.359 8.109 1 98.75 48 GLU B N 1
ATOM 2411 C CA . GLU B 1 48 ? 9.312 -9.398 9.125 1 98.75 48 GLU B CA 1
ATOM 2412 C C . GLU B 1 48 ? 9.18 -7.961 8.617 1 98.75 48 GLU B C 1
ATOM 2414 O O . GLU B 1 48 ? 8.75 -7.074 9.352 1 98.75 48 GLU B O 1
ATOM 2419 N N . ALA B 1 49 ? 9.547 -7.746 7.391 1 98.88 49 ALA B N 1
ATOM 2420 C CA . ALA B 1 49 ? 9.375 -6.418 6.801 1 98.88 49 ALA B CA 1
ATOM 2421 C C . ALA B 1 49 ? 7.898 -6.039 6.727 1 98.88 49 ALA B C 1
ATOM 2423 O O . ALA B 1 49 ? 7.523 -4.91 7.047 1 98.88 49 ALA B O 1
ATOM 2424 N N . ALA B 1 50 ? 7.07 -6.98 6.332 1 98.81 50 ALA B N 1
ATOM 2425 C CA . ALA B 1 50 ? 5.633 -6.746 6.227 1 98.81 50 ALA B CA 1
ATOM 2426 C C . ALA B 1 50 ? 5.035 -6.375 7.582 1 98.81 50 ALA B C 1
ATOM 2428 O O . ALA B 1 50 ? 4.219 -5.461 7.676 1 98.81 50 ALA B O 1
ATOM 2429 N N . ARG B 1 51 ? 5.484 -6.996 8.578 1 97.12 51 ARG B N 1
ATOM 2430 C CA . ARG B 1 51 ? 4.938 -6.871 9.922 1 97.12 51 ARG B CA 1
ATOM 2431 C C . ARG B 1 51 ? 5.148 -5.465 10.477 1 97.12 51 ARG B C 1
ATOM 2433 O O . ARG B 1 51 ? 4.391 -5.008 11.336 1 97.12 51 ARG B O 1
ATOM 2440 N N . HIS B 1 52 ? 6.133 -4.793 10.023 1 97.56 52 HIS B N 1
ATOM 2441 C CA . HIS B 1 52 ? 6.477 -3.477 10.547 1 97.56 52 HIS B CA 1
ATOM 2442 C C . HIS B 1 52 ? 5.754 -2.371 9.781 1 97.56 52 HIS B C 1
ATOM 2444 O O . HIS B 1 52 ? 5.914 -1.189 10.094 1 97.56 52 HIS B O 1
ATOM 2450 N N . ALA B 1 53 ? 4.941 -2.717 8.789 1 98 53 ALA B N 1
ATOM 2451 C CA . ALA B 1 53 ? 4.199 -1.717 8.031 1 98 53 ALA B CA 1
ATOM 2452 C C . ALA B 1 53 ? 3.193 -0.987 8.914 1 98 53 ALA B C 1
ATOM 2454 O O . ALA B 1 53 ? 2.734 -1.532 9.922 1 98 53 ALA B O 1
ATOM 2455 N N . PRO B 1 54 ? 2.914 0.278 8.617 1 96.88 54 PRO B N 1
ATOM 2456 C CA . PRO B 1 54 ? 1.837 0.972 9.32 1 96.88 54 PRO B CA 1
ATOM 2457 C C . PRO B 1 54 ? 0.456 0.413 8.992 1 96.88 54 PRO B C 1
ATOM 2459 O O . PRO B 1 54 ? 0.284 -0.242 7.957 1 96.88 54 PRO B O 1
ATOM 2462 N N . SER B 1 55 ? -0.457 0.614 9.875 1 95.69 55 SER B N 1
ATOM 2463 C CA . SER B 1 55 ? -1.85 0.249 9.633 1 95.69 55 SER B CA 1
ATOM 2464 C C . SER B 1 55 ? -2.801 1.198 10.359 1 95.69 55 SER B C 1
ATOM 2466 O O . SER B 1 55 ? -2.5 1.674 11.453 1 95.69 55 SER B O 1
ATOM 2468 N N . GLY B 1 56 ? -3.85 1.522 9.617 1 92.62 56 GLY B N 1
ATOM 2469 C CA . GLY B 1 56 ? -4.875 2.32 10.273 1 92.62 56 GLY B CA 1
ATOM 2470 C C . GLY B 1 56 ? -5.316 1.75 11.609 1 92.62 56 GLY B C 1
ATOM 2471 O O . GLY B 1 56 ? -5.566 0.548 11.719 1 92.62 56 GLY B O 1
ATOM 2472 N N . ALA B 1 57 ? -5.344 2.654 12.617 1 88.62 57 ALA B N 1
ATOM 2473 C CA . ALA B 1 57 ? -5.789 2.273 13.953 1 88.62 57 ALA B CA 1
ATOM 2474 C C . ALA B 1 57 ? -4.891 1.189 14.539 1 88.62 57 ALA B C 1
ATOM 2476 O O . ALA B 1 57 ? -5.289 0.488 15.477 1 88.62 57 ALA B O 1
ATOM 2477 N N . ASN B 1 58 ? -3.736 1.003 13.906 1 91.38 58 ASN B N 1
ATOM 2478 C CA . ASN B 1 58 ? -2.816 -0.069 14.273 1 91.38 58 ASN B CA 1
ATOM 2479 C C . ASN B 1 58 ? -3.518 -1.424 14.305 1 91.38 58 ASN B C 1
ATOM 2481 O O . ASN B 1 58 ? -3.27 -2.238 15.195 1 91.38 58 ASN B O 1
ATOM 2485 N N . ALA B 1 59 ? -4.402 -1.624 13.375 1 92.88 59 ALA B N 1
ATOM 2486 C CA . ALA B 1 59 ? -5.223 -2.83 13.328 1 92.88 59 ALA B CA 1
ATOM 2487 C C . ALA B 1 59 ? -4.395 -4.039 12.906 1 92.88 59 ALA B C 1
ATOM 2489 O O . ALA B 1 59 ? -4.711 -5.176 13.273 1 92.88 59 ALA B O 1
ATOM 2490 N N . GLN B 1 60 ? -3.404 -3.793 12.078 1 95.81 60 GLN B N 1
ATOM 2491 C CA . GLN B 1 60 ? -2.566 -4.875 11.57 1 95.81 60 GLN B CA 1
ATOM 2492 C C . GLN B 1 60 ? -3.416 -6.023 11.039 1 95.81 60 GLN B C 1
ATOM 2494 O O . GLN B 1 60 ? -3.254 -7.172 11.461 1 95.81 60 GLN B O 1
ATOM 2499 N N . PRO B 1 61 ? -4.301 -5.625 9.992 1 97.56 61 PRO B N 1
ATOM 2500 C CA . PRO B 1 61 ? -5.359 -6.539 9.555 1 97.56 61 PRO B CA 1
ATOM 2501 C C . PRO B 1 61 ? -4.863 -7.602 8.578 1 97.56 61 PRO B C 1
ATOM 2503 O O . PRO B 1 61 ? -5.535 -7.902 7.594 1 97.56 61 PRO B O 1
ATOM 2506 N N . TRP B 1 62 ? -3.744 -8.188 8.844 1 98.62 62 TRP B N 1
ATOM 2507 C CA . TRP B 1 62 ? -3.156 -9.047 7.824 1 98.62 62 TRP B CA 1
ATOM 2508 C C . TRP B 1 62 ? -2.756 -10.391 8.414 1 98.62 62 TRP B C 1
ATOM 2510 O O . TRP B 1 62 ? -2.385 -10.484 9.586 1 98.62 62 TRP B O 1
ATOM 2520 N N . HIS B 1 63 ? -2.893 -11.383 7.629 1 98.75 63 HIS B N 1
ATOM 2521 C CA . HIS B 1 63 ? -2.328 -12.719 7.789 1 98.75 63 HIS B CA 1
ATOM 2522 C C . HIS B 1 63 ? -1.615 -13.172 6.52 1 98.75 63 HIS B C 1
ATOM 2524 O O . HIS B 1 63 ? -2.051 -12.859 5.41 1 98.75 63 HIS B O 1
ATOM 2530 N N . PHE B 1 64 ? -0.566 -13.875 6.73 1 98.88 64 PHE B N 1
ATOM 2531 C CA . PHE B 1 64 ? 0.239 -14.352 5.613 1 98.88 64 PHE B CA 1
ATOM 2532 C C . PHE B 1 64 ? 0.358 -15.875 5.641 1 98.88 64 PHE B C 1
ATOM 2534 O O . PHE B 1 64 ? 0.671 -16.453 6.68 1 98.88 64 PHE B O 1
ATOM 2541 N N . ILE B 1 65 ? 0.099 -16.469 4.523 1 98.88 65 ILE B N 1
ATOM 2542 C CA . ILE B 1 65 ? 0.242 -17.906 4.414 1 98.88 65 ILE B CA 1
ATOM 2543 C C . ILE B 1 65 ? 1.353 -18.25 3.42 1 98.88 65 ILE B C 1
ATOM 2545 O O . ILE B 1 65 ? 1.174 -18.109 2.209 1 98.88 65 ILE B O 1
ATOM 2549 N N . ALA B 1 66 ? 2.482 -18.656 3.922 1 98.88 66 ALA B N 1
ATOM 2550 C CA . ALA B 1 66 ? 3.555 -19.172 3.082 1 98.88 66 ALA B CA 1
ATOM 2551 C C . ALA B 1 66 ? 3.18 -20.531 2.504 1 98.88 66 ALA B C 1
ATOM 2553 O O . ALA B 1 66 ? 2.943 -21.5 3.248 1 98.88 66 ALA B O 1
ATOM 2554 N N . VAL B 1 67 ? 3.098 -20.625 1.229 1 98.81 67 VAL B N 1
ATOM 2555 C CA . VAL B 1 67 ? 2.74 -21.875 0.556 1 98.81 67 VAL B CA 1
ATOM 2556 C C . VAL B 1 67 ? 3.994 -22.516 -0.028 1 98.81 67 VAL B C 1
ATOM 2558 O O . VAL B 1 67 ? 4.559 -22.031 -1.006 1 98.81 67 VAL B O 1
ATOM 2561 N N . THR B 1 68 ? 4.406 -23.625 0.53 1 98.25 68 THR B N 1
ATOM 2562 C CA . THR B 1 68 ? 5.617 -24.312 0.097 1 98.25 68 THR B CA 1
ATOM 2563 C C . THR B 1 68 ? 5.281 -25.625 -0.612 1 98.25 68 THR B C 1
ATOM 2565 O O . THR B 1 68 ? 6.129 -26.203 -1.291 1 98.25 68 THR B O 1
ATOM 2568 N N . ASP B 1 69 ? 4.047 -26.078 -0.439 1 98.38 69 ASP B N 1
ATOM 2569 C CA . ASP B 1 69 ? 3.584 -27.297 -1.091 1 98.38 69 ASP B CA 1
ATOM 2570 C C . ASP B 1 69 ? 3.275 -27.047 -2.566 1 98.38 69 ASP B C 1
ATOM 2572 O O . ASP B 1 69 ? 2.418 -26.219 -2.895 1 98.38 69 ASP B O 1
ATOM 2576 N N . GLN B 1 70 ? 3.922 -27.797 -3.41 1 98.25 70 GLN B N 1
ATOM 2577 C CA . GLN B 1 70 ? 3.799 -27.578 -4.844 1 98.25 70 GLN B CA 1
ATOM 2578 C C . GLN B 1 70 ? 2.389 -27.891 -5.332 1 98.25 70 GLN B C 1
ATOM 2580 O O . GLN B 1 70 ? 1.88 -27.25 -6.25 1 98.25 70 GLN B O 1
ATOM 2585 N N . ASP B 1 71 ? 1.767 -28.906 -4.785 1 98.56 71 ASP B N 1
ATOM 2586 C CA . ASP B 1 71 ? 0.404 -29.234 -5.184 1 98.56 71 ASP B CA 1
ATOM 2587 C C . ASP B 1 71 ? -0.558 -28.094 -4.883 1 98.56 71 ASP B C 1
ATOM 2589 O O . ASP B 1 71 ? -1.465 -27.812 -5.668 1 98.56 71 ASP B O 1
ATOM 2593 N N . LEU B 1 72 ? -0.424 -27.453 -3.73 1 98.69 72 LEU B N 1
ATOM 2594 C CA . LEU B 1 72 ? -1.242 -26.297 -3.395 1 98.69 72 LEU B CA 1
ATOM 2595 C C . LEU B 1 72 ? -1.013 -25.156 -4.391 1 98.69 72 LEU B C 1
ATOM 2597 O O . LEU B 1 72 ? -1.968 -24.531 -4.855 1 98.69 72 LEU B O 1
ATOM 2601 N N . LYS B 1 73 ? 0.255 -24.891 -4.738 1 98.5 73 LYS B N 1
ATOM 2602 C CA . LYS B 1 73 ? 0.557 -23.859 -5.715 1 98.5 73 LYS B CA 1
ATOM 2603 C C . LYS B 1 73 ? -0.108 -24.156 -7.059 1 98.5 73 LYS B C 1
ATOM 2605 O O . LYS B 1 73 ? -0.662 -23.25 -7.695 1 98.5 73 LYS B O 1
ATOM 2610 N N . ASN B 1 74 ? -0.042 -25.406 -7.48 1 98.5 74 ASN B N 1
ATOM 2611 C CA . ASN B 1 74 ? -0.664 -25.812 -8.734 1 98.5 74 ASN B CA 1
ATOM 2612 C C . ASN B 1 74 ? -2.172 -25.578 -8.719 1 98.5 74 ASN B C 1
ATOM 2614 O O . ASN B 1 74 ? -2.734 -25.078 -9.695 1 98.5 74 ASN B O 1
ATOM 2618 N N . ARG B 1 75 ? -2.791 -25.938 -7.652 1 98.31 75 ARG B N 1
ATOM 2619 C CA . ARG B 1 75 ? -4.234 -25.766 -7.539 1 98.31 75 ARG B CA 1
ATOM 2620 C C . ARG B 1 75 ? -4.613 -24.297 -7.566 1 98.31 75 ARG B C 1
ATOM 2622 O O . ARG B 1 75 ? -5.566 -23.906 -8.25 1 98.31 75 ARG B O 1
ATOM 2629 N N . ILE B 1 76 ? -3.916 -23.484 -6.84 1 98.31 76 ILE B N 1
ATOM 2630 C CA . ILE B 1 76 ? -4.168 -22.047 -6.836 1 98.31 76 ILE B CA 1
ATOM 2631 C C . ILE B 1 76 ? -3.998 -21.484 -8.25 1 98.31 76 ILE B C 1
ATOM 2633 O O . ILE B 1 76 ? -4.82 -20.703 -8.719 1 98.31 76 ILE B O 1
ATOM 2637 N N . THR B 1 77 ? -2.91 -21.906 -8.906 1 97.19 77 THR B N 1
ATOM 2638 C CA . THR B 1 77 ? -2.654 -21.484 -10.273 1 97.19 77 THR B CA 1
ATOM 2639 C C . THR B 1 77 ? -3.84 -21.828 -11.172 1 97.19 77 THR B C 1
ATOM 2641 O O . THR B 1 77 ? -4.258 -21 -11.992 1 97.19 77 THR B O 1
ATOM 2644 N N . GLU B 1 78 ? -4.379 -22.984 -11.008 1 97.06 78 GLU B N 1
ATOM 2645 C CA . GLU B 1 78 ? -5.52 -23.406 -11.82 1 97.06 78 GLU B CA 1
ATOM 2646 C C . GLU B 1 78 ? -6.73 -22.516 -11.578 1 97.06 78 GLU B C 1
ATOM 2648 O O . GLU B 1 78 ? -7.488 -22.219 -12.508 1 97.06 78 GLU B O 1
ATOM 2653 N N . TYR B 1 79 ? -6.988 -22.094 -10.352 1 96.44 79 TYR B N 1
ATOM 2654 C CA . TYR B 1 79 ? -8.094 -21.188 -10.07 1 96.44 79 TYR B CA 1
ATOM 2655 C C . TYR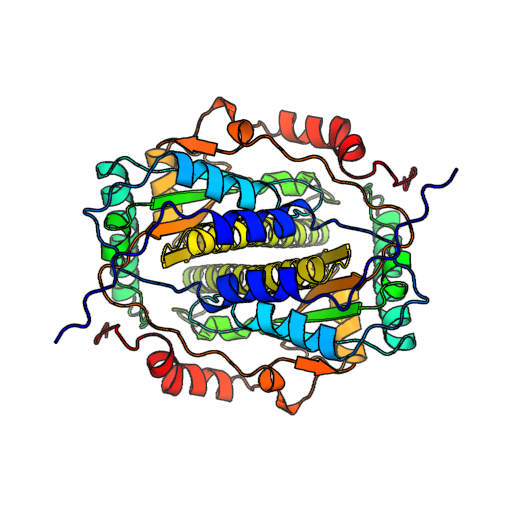 B 1 79 ? -7.965 -19.906 -10.891 1 96.44 79 TYR B C 1
ATOM 2657 O O . TYR B 1 79 ? -8.961 -19.391 -11.414 1 96.44 79 TYR B O 1
ATOM 2665 N N . PHE B 1 80 ? -6.754 -19.391 -10.977 1 94.44 80 PHE B N 1
ATOM 2666 C CA . PHE B 1 80 ? -6.531 -18.172 -11.742 1 94.44 80 PHE B CA 1
ATOM 2667 C C . PHE B 1 80 ? -6.73 -18.406 -13.227 1 94.44 80 PHE B C 1
ATOM 2669 O O . PHE B 1 80 ? -7.301 -17.578 -13.93 1 94.44 80 PHE B O 1
ATOM 2676 N N . ARG B 1 81 ? -6.242 -19.547 -13.688 1 92.62 81 ARG B N 1
ATOM 2677 C CA . ARG B 1 81 ? -6.41 -19.875 -15.094 1 92.62 81 ARG B CA 1
ATOM 2678 C C . ARG B 1 81 ? -7.883 -20.016 -15.453 1 92.62 81 ARG B C 1
ATOM 2680 O O . ARG B 1 81 ? -8.32 -19.562 -16.516 1 92.62 81 ARG B O 1
ATOM 2687 N N . GLU B 1 82 ? -8.602 -20.641 -14.602 1 91.56 82 GLU B N 1
ATOM 2688 C CA . GLU B 1 82 ? -10.039 -20.797 -14.82 1 91.56 82 GLU B CA 1
ATOM 2689 C C . GLU B 1 82 ? -10.734 -19.438 -14.922 1 91.56 82 GLU B C 1
ATOM 2691 O O . GLU B 1 82 ? -11.625 -19.25 -15.75 1 91.56 82 GLU B O 1
ATOM 2696 N N . GLU B 1 83 ? -10.344 -18.578 -14.094 1 86.06 83 GLU B N 1
ATOM 2697 C CA . GLU B 1 83 ? -10.914 -17.234 -14.125 1 86.06 83 GLU B CA 1
ATOM 2698 C C . GLU B 1 83 ? -10.562 -16.516 -15.422 1 86.06 83 GLU B C 1
ATOM 2700 O O . GLU B 1 83 ? -11.398 -15.812 -15.992 1 86.06 83 GLU B O 1
ATOM 2705 N N . GLN B 1 84 ? -9.359 -16.672 -15.859 1 83.06 84 GLN B N 1
ATOM 2706 C CA . GLN B 1 84 ? -8.945 -16.078 -17.125 1 83.06 84 GLN B CA 1
ATOM 2707 C C . GLN B 1 84 ? -9.781 -16.625 -18.281 1 83.06 84 GLN B C 1
ATOM 2709 O O . GLN B 1 84 ? -10.188 -15.867 -19.172 1 83.06 84 GLN B O 1
ATOM 2714 N N . VAL B 1 85 ? -10.023 -17.906 -18.266 1 84.62 85 VAL B N 1
ATOM 2715 C CA . VAL B 1 85 ? -10.812 -18.547 -19.312 1 84.62 85 VAL B CA 1
ATOM 2716 C C . VAL B 1 85 ? -12.242 -18 -19.281 1 84.62 85 VAL B C 1
ATOM 2718 O O . VAL B 1 85 ? -12.82 -17.703 -20.328 1 84.62 85 VAL B O 1
ATOM 2721 N N . ALA B 1 86 ? -12.781 -17.844 -18.125 1 83.44 86 ALA B N 1
ATOM 2722 C CA . ALA B 1 86 ? -14.141 -17.328 -17.969 1 83.44 86 ALA B CA 1
ATOM 2723 C C . ALA B 1 86 ? -14.242 -15.898 -18.5 1 83.44 86 ALA B C 1
ATOM 2725 O O . ALA B 1 86 ? -15.211 -15.547 -19.172 1 83.44 86 ALA B O 1
ATOM 2726 N N . ARG B 1 87 ? -13.234 -15.109 -18.203 1 80.69 87 ARG B N 1
ATOM 2727 C CA . ARG B 1 87 ? -13.219 -13.727 -18.672 1 80.69 87 ARG B CA 1
ATOM 2728 C C . ARG B 1 87 ? -13.094 -13.656 -20.188 1 80.69 87 ARG B C 1
ATOM 2730 O O . ARG B 1 87 ? -13.727 -12.812 -20.828 1 80.69 87 ARG B O 1
ATOM 2737 N N . ALA B 1 88 ? -12.266 -14.508 -20.734 1 78.06 88 ALA B N 1
ATOM 2738 C CA . ALA B 1 88 ? -12.102 -14.57 -22.188 1 78.06 88 ALA B CA 1
ATOM 2739 C C . ALA B 1 88 ? -13.422 -14.914 -22.875 1 78.06 88 ALA B C 1
ATOM 2741 O O . ALA B 1 88 ? -13.727 -14.383 -23.938 1 78.06 88 ALA B O 1
ATOM 2742 N N . ARG B 1 89 ? -14.195 -15.719 -22.297 1 82.5 89 ARG B N 1
ATOM 2743 C CA . ARG B 1 89 ? -15.484 -16.125 -22.859 1 82.5 89 ARG B CA 1
ATOM 2744 C C . ARG B 1 89 ? -16.453 -14.953 -22.859 1 82.5 89 ARG B C 1
ATOM 2746 O O . ARG B 1 89 ? -17.344 -14.891 -23.719 1 82.5 89 ARG B O 1
ATOM 2753 N N . LEU B 1 90 ? -16.25 -14.094 -21.984 1 77.12 90 LEU B N 1
ATOM 2754 C CA . LEU B 1 90 ? -17.109 -12.922 -21.906 1 77.12 90 LEU B CA 1
ATOM 2755 C C . LEU B 1 90 ? -16.594 -11.797 -22.781 1 77.12 90 LEU B C 1
ATOM 2757 O O . LEU B 1 90 ? -17.109 -10.68 -22.75 1 77.12 90 LEU B O 1
ATOM 2761 N N . LYS B 1 91 ? -15.523 -12.086 -23.641 1 72 91 LYS B N 1
ATOM 2762 C CA . LYS B 1 91 ? -14.914 -11.156 -24.578 1 72 91 LYS B CA 1
ATOM 2763 C C . LYS B 1 91 ? -14.352 -9.938 -23.859 1 72 91 LYS B C 1
ATOM 2765 O O . LYS B 1 91 ? -14.469 -8.812 -24.359 1 72 91 LYS B O 1
ATOM 2770 N N . MET B 1 92 ? -14.086 -10.195 -22.734 1 69 92 MET B N 1
ATOM 2771 C CA . MET B 1 92 ? -13.422 -9.117 -22 1 69 92 MET B CA 1
ATOM 2772 C C . MET B 1 92 ? -11.969 -8.984 -22.422 1 69 92 MET B C 1
ATOM 2774 O O . MET B 1 92 ? -11.133 -9.82 -22.078 1 69 92 MET B O 1
ATOM 2778 N N . LYS B 1 93 ? -11.773 -8.344 -23.547 1 61.16 93 LYS B N 1
ATOM 2779 C CA . LYS B 1 93 ? -10.469 -8.148 -24.156 1 61.16 93 LYS B CA 1
ATOM 2780 C C . LYS B 1 93 ? -9.516 -7.434 -23.203 1 61.16 93 LYS B C 1
ATOM 2782 O O . LYS B 1 93 ? -9.766 -6.293 -22.797 1 61.16 93 LYS B O 1
ATOM 2787 N N . PHE B 1 94 ? -8.648 -8.133 -22.5 1 65.44 94 PHE B N 1
ATOM 2788 C CA . PHE B 1 94 ? -7.613 -7.477 -21.719 1 65.44 94 PHE B CA 1
ATOM 2789 C C . PHE B 1 94 ? -6.352 -8.336 -21.656 1 65.44 94 PHE B C 1
ATOM 2791 O O . PHE B 1 94 ? -6.434 -9.562 -21.609 1 65.44 94 PHE B O 1
ATOM 2798 N N . PRO B 1 95 ? -5.289 -7.684 -22 1 65.5 95 PRO B N 1
ATOM 2799 C CA . PRO B 1 95 ? -4.066 -8.461 -21.797 1 65.5 95 PRO B CA 1
ATOM 2800 C C . PRO B 1 95 ? -3.893 -8.922 -20.344 1 65.5 95 PRO B C 1
ATOM 2802 O O . PRO B 1 95 ? -4.016 -8.117 -19.422 1 65.5 95 PRO B O 1
ATOM 2805 N N . THR B 1 96 ? -3.898 -10.211 -20.172 1 73.38 96 THR B N 1
ATOM 2806 C CA . THR B 1 96 ? -3.656 -10.773 -18.859 1 73.38 96 THR B CA 1
ATOM 2807 C C . THR B 1 96 ? -2.326 -11.516 -18.812 1 73.38 96 THR B C 1
ATOM 2809 O O . THR B 1 96 ? -1.852 -12 -19.844 1 73.38 96 THR B O 1
ATOM 2812 N N . PRO B 1 97 ? -1.69 -11.508 -17.625 1 77.69 97 PRO B N 1
ATOM 2813 C CA . PRO B 1 97 ? -0.462 -12.297 -17.516 1 77.69 97 PRO B CA 1
ATOM 2814 C C . PRO B 1 97 ? -0.707 -13.797 -17.703 1 77.69 97 PRO B C 1
ATOM 2816 O O . PRO B 1 97 ? -1.848 -14.25 -17.609 1 77.69 97 PRO B O 1
ATOM 2819 N N . ASP B 1 98 ? 0.367 -14.469 -18.109 1 85 98 ASP B N 1
ATOM 2820 C CA . ASP B 1 98 ? 0.309 -15.93 -18.109 1 85 98 ASP B CA 1
ATOM 2821 C C . ASP B 1 98 ? 0.384 -16.484 -16.688 1 85 98 ASP B C 1
ATOM 2823 O O . ASP B 1 98 ? 1.475 -16.625 -16.125 1 85 98 ASP B O 1
ATOM 2827 N N . TYR B 1 99 ? -0.719 -16.828 -16.094 1 90.62 99 TYR B N 1
ATOM 2828 C CA . TYR B 1 99 ? -0.807 -17.219 -14.688 1 90.62 99 TYR B CA 1
ATOM 2829 C C . TYR B 1 99 ? -0.167 -18.594 -14.469 1 90.62 99 TYR B C 1
ATOM 2831 O O . TYR B 1 99 ? 0.007 -19.031 -13.328 1 90.62 99 TYR B O 1
ATOM 2839 N N . ARG B 1 100 ? 0.252 -19.266 -15.555 1 89.94 100 ARG B N 1
ATOM 2840 C CA . ARG B 1 100 ? 0.988 -20.516 -15.391 1 89.94 100 ARG B CA 1
ATOM 2841 C C . ARG B 1 100 ? 2.297 -20.281 -14.641 1 89.94 100 ARG B C 1
ATOM 2843 O O . ARG B 1 100 ? 2.805 -21.188 -13.984 1 89.94 100 ARG B O 1
ATOM 2850 N N . GLY B 1 101 ? 2.736 -19.078 -14.758 1 94.38 101 GLY B N 1
ATOM 2851 C CA . GLY B 1 101 ? 3.967 -18.719 -14.062 1 94.38 101 GLY B CA 1
ATOM 2852 C C . GLY B 1 101 ? 3.828 -18.734 -12.555 1 94.38 101 GLY B C 1
ATOM 2853 O O . GLY B 1 101 ? 4.824 -18.812 -11.836 1 94.38 101 GLY B O 1
ATOM 2854 N N . LEU B 1 102 ? 2.631 -18.688 -12.023 1 96.19 102 LEU B N 1
ATOM 2855 C CA . LEU B 1 102 ? 2.385 -18.641 -10.586 1 96.19 102 LEU B CA 1
ATOM 2856 C C . LEU B 1 102 ? 2.959 -19.875 -9.906 1 96.19 102 LEU B C 1
ATOM 2858 O O . LEU B 1 102 ? 3.688 -19.766 -8.914 1 96.19 102 LEU B O 1
ATOM 2862 N N . ALA B 1 103 ? 2.734 -21.016 -10.453 1 97.12 103 ALA B N 1
ATOM 2863 C CA . ALA B 1 103 ? 3.15 -22.266 -9.852 1 97.12 103 ALA B CA 1
ATOM 2864 C C . ALA B 1 103 ? 4.668 -22.438 -9.914 1 97.12 103 ALA B C 1
ATOM 2866 O O . ALA B 1 103 ? 5.234 -23.281 -9.211 1 97.12 103 ALA B O 1
ATOM 2867 N N . SER B 1 104 ? 5.324 -21.688 -10.797 1 98 104 SER B N 1
ATOM 2868 C CA . SER B 1 104 ? 6.77 -21.797 -10.945 1 98 104 SER B CA 1
ATOM 2869 C C . SER B 1 104 ? 7.5 -21.031 -9.844 1 98 104 SER B C 1
ATOM 2871 O O . SER B 1 104 ? 8.711 -21.203 -9.664 1 98 104 SER B O 1
ATOM 2873 N N . ALA B 1 105 ? 6.824 -20.203 -9.078 1 98.5 105 ALA B N 1
ATOM 2874 C CA . ALA B 1 105 ? 7.473 -19.344 -8.086 1 98.5 105 ALA B CA 1
ATOM 2875 C C . ALA B 1 105 ? 7.977 -20.172 -6.906 1 98.5 105 ALA B C 1
ATOM 2877 O O . ALA B 1 105 ? 7.191 -20.812 -6.203 1 98.5 105 ALA B O 1
ATOM 2878 N N . PRO B 1 106 ? 9.281 -20.141 -6.641 1 98.56 106 PRO B N 1
ATOM 2879 C CA . PRO B 1 106 ? 9.781 -20.844 -5.453 1 98.56 106 PRO B CA 1
ATOM 2880 C C . PRO B 1 106 ? 9.211 -20.266 -4.156 1 98.56 106 PRO B C 1
ATOM 2882 O O . PRO B 1 106 ? 8.93 -21.016 -3.219 1 98.56 106 PRO B O 1
ATOM 2885 N N . GLY B 1 107 ? 9.172 -18.984 -4.051 1 98.81 107 GLY B N 1
ATOM 2886 C CA . GLY B 1 107 ? 8.5 -18.328 -2.945 1 98.81 107 GLY B CA 1
ATOM 2887 C C . GLY B 1 107 ? 7.062 -17.938 -3.26 1 98.81 107 GLY B C 1
ATOM 2888 O O . GLY B 1 107 ? 6.777 -17.422 -4.336 1 98.81 107 GLY B O 1
ATOM 2889 N N . PHE B 1 108 ? 6.199 -18.172 -2.338 1 98.81 108 PHE B N 1
ATOM 2890 C CA . PHE B 1 108 ? 4.766 -18.016 -2.549 1 98.81 108 PHE B CA 1
ATOM 2891 C C . PHE B 1 108 ? 4.051 -17.719 -1.237 1 98.81 108 PHE B C 1
ATOM 2893 O O . PHE B 1 108 ? 3.99 -18.562 -0.346 1 98.81 108 PHE B O 1
ATOM 2900 N N . ILE B 1 109 ? 3.502 -16.469 -1.118 1 98.94 109 ILE B N 1
ATOM 2901 C CA . ILE B 1 109 ? 2.812 -16.078 0.106 1 98.94 109 ILE B CA 1
ATOM 2902 C C . ILE B 1 109 ? 1.423 -15.547 -0.233 1 98.94 109 ILE B C 1
ATOM 2904 O O . ILE B 1 109 ? 1.29 -14.586 -0.99 1 98.94 109 ILE B O 1
ATOM 2908 N N . VAL B 1 110 ? 0.382 -16.156 0.252 1 98.88 110 VAL B N 1
ATOM 2909 C CA . VAL B 1 110 ? -0.981 -15.641 0.133 1 98.88 110 VAL B CA 1
ATOM 2910 C C . VAL B 1 110 ? -1.253 -14.625 1.238 1 98.88 110 VAL B C 1
ATOM 2912 O O . VAL B 1 110 ? -0.966 -14.883 2.41 1 98.88 110 VAL B O 1
ATOM 2915 N N . VAL B 1 111 ? -1.771 -13.492 0.891 1 98.88 111 VAL B N 1
ATOM 2916 C CA . VAL B 1 111 ? -2.07 -12.414 1.822 1 98.88 111 VAL B CA 1
ATOM 2917 C C . VAL B 1 111 ? -3.57 -12.375 2.105 1 98.88 111 VAL B C 1
ATOM 2919 O O . VAL B 1 111 ? -4.375 -12.148 1.197 1 98.88 111 VAL B O 1
ATOM 2922 N N . ALA B 1 112 ? -3.938 -12.57 3.295 1 98.56 112 ALA B N 1
ATOM 2923 C CA . ALA B 1 112 ? -5.328 -12.484 3.732 1 98.56 112 ALA B CA 1
ATOM 2924 C C . ALA B 1 112 ? -5.539 -11.312 4.684 1 98.56 112 ALA B C 1
ATOM 2926 O O . ALA B 1 112 ? -4.613 -10.906 5.387 1 98.56 112 ALA B O 1
ATOM 2927 N N . SER B 1 113 ? -6.672 -10.773 4.641 1 98.25 113 SER B N 1
ATOM 2928 C CA . SER B 1 113 ? -6.988 -9.625 5.492 1 98.25 113 SER B CA 1
ATOM 2929 C C . SER B 1 113 ? -8.297 -9.844 6.242 1 98.25 113 SER B C 1
ATOM 2931 O O . SER B 1 113 ? -9.242 -10.422 5.703 1 98.25 113 SER B O 1
ATOM 2933 N N . ASP B 1 114 ? -8.359 -9.352 7.434 1 97.88 114 ASP B N 1
ATOM 2934 C CA . ASP B 1 114 ? -9.578 -9.312 8.227 1 97.88 114 ASP B CA 1
ATOM 2935 C C . ASP B 1 114 ? -10.203 -7.914 8.219 1 97.88 114 ASP B C 1
ATOM 2937 O O . ASP B 1 114 ? -9.844 -7.062 9.031 1 97.88 114 ASP B O 1
ATOM 2941 N N . PHE B 1 115 ? -11.172 -7.699 7.402 1 96.38 115 PHE B N 1
ATOM 2942 C CA . PHE B 1 115 ? -11.773 -6.383 7.262 1 96.38 115 PHE B CA 1
ATOM 2943 C C . PHE B 1 115 ? -12.734 -6.102 8.406 1 96.38 115 PHE B C 1
ATOM 2945 O O . PHE B 1 115 ? -13.227 -4.977 8.555 1 96.38 115 PHE B O 1
ATOM 2952 N N . ARG B 1 116 ? -13 -7.074 9.242 1 96.06 116 ARG B N 1
ATOM 2953 C CA . ARG B 1 116 ? -13.828 -6.828 10.422 1 96.06 116 ARG B CA 1
ATOM 2954 C C . ARG B 1 116 ? -13.141 -5.852 11.367 1 96.06 116 ARG B C 1
ATOM 2956 O O . ARG B 1 116 ? -13.781 -5.309 12.273 1 96.06 116 ARG B O 1
ATOM 2963 N N . TRP B 1 117 ? -11.891 -5.559 11.109 1 95.5 117 TRP B N 1
ATOM 2964 C CA . TRP B 1 117 ? -11.172 -4.57 11.906 1 95.5 117 TRP B CA 1
ATOM 2965 C C . TRP B 1 117 ? -11.688 -3.164 11.625 1 95.5 117 TRP B C 1
ATOM 2967 O O . TRP B 1 117 ? -11.273 -2.199 12.273 1 95.5 117 TRP B O 1
ATOM 2977 N N . VAL B 1 118 ? -12.641 -3.023 10.703 1 92.88 118 VAL B N 1
ATOM 2978 C CA . VAL B 1 118 ? -13.359 -1.764 10.562 1 92.88 118 VAL B CA 1
ATOM 2979 C C . VAL B 1 118 ? -13.953 -1.352 11.906 1 92.88 118 VAL B C 1
ATOM 2981 O O . VAL B 1 118 ? -14.195 -0.166 12.148 1 92.88 118 VAL B O 1
ATOM 2984 N N . ARG B 1 119 ? -14.094 -2.27 12.758 1 89.12 119 ARG B N 1
ATOM 2985 C CA . ARG B 1 119 ? -14.641 -2.037 14.094 1 89.12 119 ARG B CA 1
ATOM 2986 C C . ARG B 1 119 ? -13.688 -1.196 14.938 1 89.12 119 ARG B C 1
ATOM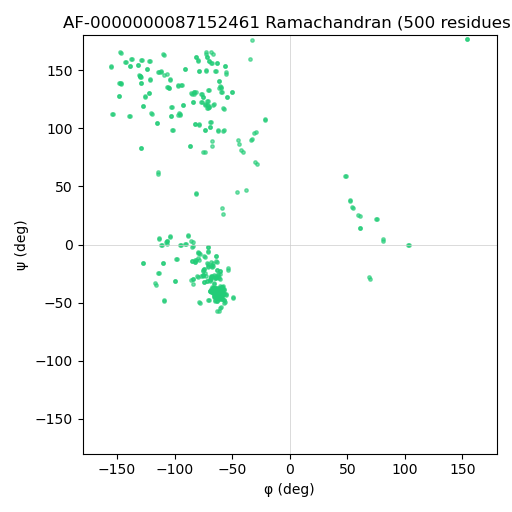 2988 O O . ARG B 1 119 ? -14.078 -0.672 15.984 1 89.12 119 ARG B O 1
ATOM 2995 N N . ALA B 1 120 ? -12.445 -1.082 14.477 1 88 120 ALA B N 1
ATOM 2996 C CA . ALA B 1 120 ? -11.461 -0.279 15.195 1 88 120 ALA B CA 1
ATOM 2997 C C . ALA B 1 120 ? -11.562 1.193 14.805 1 88 120 ALA B C 1
ATOM 2999 O O . ALA B 1 120 ? -10.844 2.037 15.352 1 88 120 ALA B O 1
ATOM 3000 N N . PHE B 1 121 ? -12.438 1.521 13.898 1 86.56 121 PHE B N 1
ATOM 3001 C CA . PHE B 1 121 ? -12.664 2.875 13.406 1 86.56 121 PHE B CA 1
ATOM 3002 C C . PHE B 1 121 ? -14.008 3.408 13.898 1 86.56 121 PHE B C 1
ATOM 3004 O O . PHE B 1 121 ? -14.805 2.664 14.477 1 86.56 121 PHE B O 1
ATOM 3011 N N . PRO B 1 122 ? -14.172 4.77 13.812 1 77.62 122 PRO B N 1
ATOM 3012 C CA . PRO B 1 122 ? -15.453 5.336 14.242 1 77.62 122 PRO B CA 1
ATOM 3013 C C . PRO B 1 122 ? -16.609 4.941 13.328 1 77.62 122 PRO B C 1
ATOM 3015 O O . PRO B 1 122 ? -16.828 5.562 12.289 1 77.62 122 PRO B O 1
ATOM 3018 N N . VAL B 1 123 ? -17.234 3.855 13.609 1 75.62 123 VAL B N 1
ATOM 3019 C CA . VAL B 1 123 ? -18.406 3.414 12.852 1 75.62 123 VAL B CA 1
ATOM 3020 C C . VAL B 1 123 ? -19.656 3.553 13.719 1 75.62 123 VAL B C 1
ATOM 3022 O O . VAL B 1 123 ? -19.578 3.479 14.945 1 75.62 123 VAL B O 1
ATOM 3025 N N . LEU B 1 124 ? -20.703 3.869 13.094 1 77.25 124 LEU B N 1
ATOM 3026 C CA . LEU B 1 124 ? -21.953 4.137 13.797 1 77.25 124 LEU B CA 1
ATOM 3027 C C . LEU B 1 124 ? -22.703 2.838 14.078 1 77.25 124 LEU B C 1
ATOM 3029 O O . LEU B 1 124 ? -23.469 2.752 15.047 1 77.25 124 LEU B O 1
ATOM 3033 N N . ASN B 1 125 ? -22.562 1.881 13.297 1 79 125 ASN B N 1
ATOM 3034 C CA . ASN B 1 125 ? -23.203 0.571 13.375 1 79 125 ASN B CA 1
ATOM 3035 C C . ASN B 1 125 ? -24.719 0.692 13.461 1 79 125 ASN B C 1
ATOM 3037 O O . ASN B 1 125 ? -25.359 -0.055 14.195 1 79 125 ASN B O 1
ATOM 3041 N N . ASP B 1 126 ? -25.25 1.749 12.805 1 83.75 126 ASP B N 1
ATOM 3042 C CA . ASP B 1 126 ? -26.703 1.931 12.82 1 83.75 126 ASP B CA 1
ATOM 3043 C C . ASP B 1 126 ? -27.297 1.695 11.43 1 83.75 126 ASP B C 1
ATOM 3045 O O . ASP B 1 126 ? -28.5 1.884 11.227 1 83.75 126 ASP B O 1
ATOM 3049 N N . GLY B 1 127 ? -26.516 1.398 10.523 1 87.31 127 GLY B N 1
ATOM 3050 C CA . GLY B 1 127 ? -26.969 1.006 9.203 1 87.31 127 GLY B CA 1
ATOM 3051 C C . GLY B 1 127 ? -27.328 2.186 8.32 1 87.31 127 GLY B C 1
ATOM 3052 O O . GLY B 1 127 ? -27.766 2.006 7.18 1 87.31 127 GLY B O 1
ATOM 3053 N N . SER B 1 128 ? -27.156 3.373 8.781 1 89.69 128 SER B N 1
ATOM 3054 C CA . SER B 1 128 ? -27.453 4.574 8.008 1 89.69 128 SER B CA 1
ATOM 3055 C C . SER B 1 128 ? -26.516 4.719 6.816 1 89.69 128 SER B C 1
ATOM 3057 O O . SER B 1 128 ? -25.516 3.998 6.723 1 89.69 128 SER B O 1
ATOM 3059 N N . GLU B 1 129 ? -26.891 5.543 5.934 1 90.38 129 GLU B N 1
ATOM 3060 C CA . GLU B 1 129 ? -26.016 5.836 4.805 1 90.38 129 GLU B CA 1
ATOM 3061 C C . GLU B 1 129 ? -24.656 6.371 5.27 1 90.38 129 GLU B C 1
ATOM 3063 O O . GLU B 1 129 ? -23.625 6.07 4.676 1 90.38 129 GLU B O 1
ATOM 3068 N N . LEU B 1 130 ? -24.75 7.102 6.293 1 85.88 130 LEU B N 1
ATOM 3069 C CA . LEU B 1 130 ? -23.531 7.645 6.875 1 85.88 130 LEU B CA 1
ATOM 3070 C C . LEU B 1 130 ? -22.656 6.531 7.457 1 85.88 130 LEU B C 1
ATOM 3072 O O . LEU B 1 130 ? -21.438 6.543 7.301 1 85.88 130 LEU B O 1
ATOM 3076 N N . ASP B 1 131 ? -23.312 5.57 8.078 1 87.12 131 ASP B N 1
ATOM 3077 C CA . ASP B 1 131 ? -22.625 4.402 8.617 1 87.12 131 ASP B CA 1
ATOM 3078 C C . ASP B 1 131 ? -21.938 3.607 7.504 1 87.12 131 ASP B C 1
ATOM 3080 O O . ASP B 1 131 ? -20.781 3.207 7.645 1 87.12 131 ASP B O 1
ATOM 3084 N N . LYS B 1 132 ? -22.672 3.449 6.438 1 90.56 132 LYS B N 1
ATOM 3085 C CA . LYS B 1 132 ? -22.125 2.723 5.297 1 90.56 132 LYS B CA 1
ATOM 3086 C C . LYS B 1 132 ? -20.906 3.439 4.719 1 90.56 132 LYS B C 1
ATOM 3088 O O . LYS B 1 132 ? -19.906 2.801 4.371 1 90.56 132 LYS B O 1
ATOM 3093 N N . MET B 1 133 ? -20.984 4.688 4.695 1 88.81 133 MET B N 1
ATOM 3094 C CA . MET B 1 133 ? -19.891 5.492 4.172 1 88.81 133 MET B CA 1
ATOM 3095 C C . MET B 1 133 ? -18.656 5.355 5.051 1 88.81 133 MET B C 1
ATOM 3097 O O . MET B 1 133 ? -17.547 5.156 4.543 1 88.81 133 MET B O 1
ATOM 3101 N N . TYR B 1 134 ? -18.828 5.426 6.32 1 86.75 134 TYR B N 1
ATOM 3102 C CA . TYR B 1 134 ? -17.703 5.328 7.242 1 86.75 134 TYR B CA 1
ATOM 3103 C C . TYR B 1 134 ? -17.078 3.934 7.195 1 86.75 134 TYR B C 1
ATOM 3105 O O . TYR B 1 134 ? -15.859 3.789 7.277 1 86.75 134 TYR B O 1
ATOM 3113 N N . LYS B 1 135 ? -17.953 2.982 7.07 1 90.88 135 LYS B N 1
ATOM 3114 C CA . LYS B 1 135 ? -17.453 1.614 6.965 1 90.88 135 LYS B CA 1
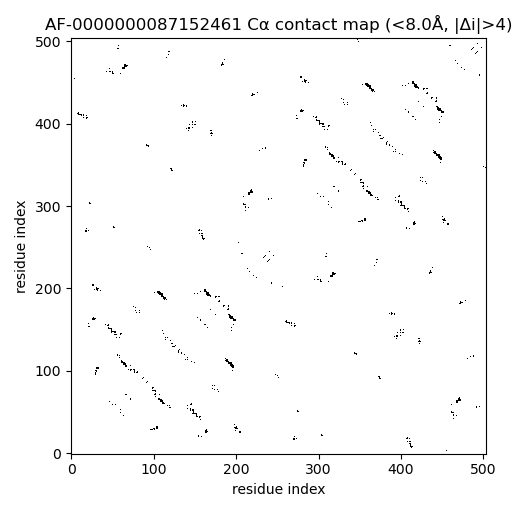ATOM 3115 C C . LYS B 1 135 ? -16.641 1.421 5.688 1 90.88 135 LYS B C 1
ATOM 3117 O O . LYS B 1 135 ? -15.578 0.796 5.711 1 90.88 135 LYS B O 1
ATOM 3122 N N . GLU B 1 136 ? -17.125 1.954 4.617 1 92.81 136 GLU B N 1
ATOM 3123 C CA . GLU B 1 136 ? -16.422 1.874 3.346 1 92.81 136 GLU B CA 1
ATOM 3124 C C . GLU B 1 136 ? -15.07 2.586 3.424 1 92.81 136 GLU B C 1
ATOM 3126 O O . GLU B 1 136 ? -14.062 2.08 2.922 1 92.81 136 GLU B O 1
ATOM 3131 N N . ASN B 1 137 ? -15.086 3.707 4.043 1 91.38 137 ASN B N 1
ATOM 3132 C CA . ASN B 1 137 ? -13.844 4.453 4.234 1 91.38 137 ASN B CA 1
ATOM 3133 C C . ASN B 1 137 ? -12.844 3.664 5.07 1 91.38 137 ASN B C 1
ATOM 3135 O O . ASN B 1 137 ? -11.656 3.605 4.727 1 91.38 137 ASN B O 1
ATOM 3139 N N . ALA B 1 138 ? -13.336 3.064 6.129 1 93.25 138 ALA B N 1
ATOM 3140 C CA . ALA B 1 138 ? -12.484 2.26 6.996 1 93.25 138 ALA B CA 1
ATOM 3141 C C . ALA B 1 138 ? -11.891 1.072 6.234 1 93.25 138 ALA B C 1
ATOM 3143 O O . ALA B 1 138 ? -10.719 0.743 6.398 1 93.25 138 ALA B O 1
ATOM 3144 N N . GLU B 1 139 ? -12.688 0.463 5.395 1 95.5 139 GLU B N 1
ATOM 3145 C CA . GLU B 1 139 ? -12.203 -0.659 4.594 1 95.5 139 GLU B CA 1
ATOM 3146 C C . GLU B 1 139 ? -11.102 -0.221 3.635 1 95.5 139 GLU B C 1
ATOM 3148 O O . GLU B 1 139 ? -10.125 -0.943 3.439 1 95.5 139 GLU B O 1
ATOM 3153 N N . ARG B 1 140 ? -11.281 0.907 3.037 1 96 140 ARG B N 1
ATOM 3154 C CA . ARG B 1 140 ? -10.266 1.443 2.135 1 96 140 ARG B CA 1
ATOM 3155 C C . ARG B 1 140 ? -8.953 1.7 2.871 1 96 140 ARG B C 1
ATOM 3157 O O . ARG B 1 140 ? -7.875 1.454 2.33 1 96 140 ARG B O 1
ATOM 3164 N N . ILE B 1 141 ? -9.07 2.17 4.117 1 96.69 141 ILE B N 1
ATOM 3165 C CA . ILE B 1 141 ? -7.891 2.404 4.941 1 96.69 141 ILE B CA 1
ATOM 3166 C C . ILE B 1 141 ? -7.203 1.076 5.25 1 96.69 141 ILE B C 1
ATOM 3168 O O . ILE B 1 141 ? -5.98 0.963 5.137 1 96.69 141 ILE B O 1
ATOM 3172 N N . LEU B 1 142 ? -7.98 0.098 5.586 1 97.69 142 LEU B N 1
ATOM 3173 C CA . LEU B 1 142 ? -7.418 -1.215 5.887 1 97.69 142 LEU B CA 1
ATOM 3174 C C . LEU B 1 142 ? -6.758 -1.818 4.652 1 97.69 142 LEU B C 1
ATOM 3176 O O . LEU B 1 142 ? -5.707 -2.455 4.754 1 97.69 142 LEU B O 1
ATOM 3180 N N . LEU B 1 143 ? -7.379 -1.599 3.506 1 98.12 143 LEU B N 1
ATOM 3181 C CA . LEU B 1 143 ? -6.797 -2.096 2.266 1 98.12 143 LEU B CA 1
ATOM 3182 C C . LEU B 1 143 ? -5.445 -1.438 1.998 1 98.12 143 LEU B C 1
ATOM 3184 O O . LEU B 1 143 ? -4.492 -2.105 1.591 1 98.12 143 LEU B O 1
ATOM 3188 N N . GLN B 1 144 ? -5.336 -0.176 2.225 1 98.38 144 GLN B N 1
ATOM 3189 C CA . GLN B 1 144 ? -4.055 0.509 2.08 1 98.38 144 GLN B CA 1
ATOM 3190 C C . GLN B 1 144 ? -3.025 -0.041 3.061 1 98.38 144 GLN B C 1
ATOM 3192 O O . GLN B 1 144 ? -1.841 -0.142 2.732 1 98.38 144 GLN B O 1
ATOM 3197 N N . SER B 1 145 ? -3.502 -0.355 4.266 1 98.38 145 SER B N 1
ATOM 3198 C CA . SER B 1 145 ? -2.615 -0.921 5.277 1 98.38 145 SER B CA 1
ATOM 3199 C C . SER B 1 145 ? -2 -2.232 4.805 1 98.38 145 SER B C 1
ATOM 3201 O O . SER B 1 145 ? -0.791 -2.438 4.922 1 98.38 145 SER B O 1
ATOM 3203 N N . VAL B 1 146 ? -2.811 -3.051 4.238 1 98.69 146 VAL B N 1
ATOM 3204 C CA . VAL B 1 146 ? -2.338 -4.344 3.752 1 98.69 146 VAL B CA 1
ATOM 3205 C C . VAL B 1 146 ? -1.395 -4.137 2.57 1 98.69 146 VAL B C 1
ATOM 3207 O O . VAL B 1 146 ? -0.386 -4.836 2.443 1 98.69 146 VAL B O 1
ATOM 3210 N N . ALA B 1 147 ? -1.733 -3.172 1.734 1 98.75 147 ALA B N 1
ATOM 3211 C CA . ALA B 1 147 ? -0.881 -2.875 0.586 1 98.75 147 ALA B CA 1
ATOM 3212 C C . ALA B 1 147 ? 0.491 -2.381 1.035 1 98.75 147 ALA B C 1
ATOM 3214 O O . ALA B 1 147 ? 1.509 -2.717 0.426 1 98.75 147 ALA B O 1
ATOM 3215 N N . ALA B 1 148 ? 0.512 -1.577 2.068 1 98.81 148 ALA B N 1
ATOM 3216 C CA . ALA B 1 148 ? 1.782 -1.111 2.617 1 98.81 148 ALA B CA 1
ATOM 3217 C C . ALA B 1 148 ? 2.629 -2.281 3.111 1 98.81 148 ALA B C 1
ATOM 3219 O O . ALA B 1 148 ? 3.834 -2.336 2.857 1 98.81 148 ALA B O 1
ATOM 3220 N N . ALA B 1 149 ? 2.006 -3.207 3.795 1 98.88 149 ALA B N 1
ATOM 3221 C CA . ALA B 1 149 ? 2.689 -4.406 4.266 1 98.88 149 ALA B CA 1
ATOM 3222 C C . ALA B 1 149 ? 3.203 -5.242 3.096 1 98.88 149 ALA B C 1
ATOM 3224 O O . ALA B 1 149 ? 4.344 -5.711 3.115 1 98.88 149 ALA B O 1
ATOM 3225 N N . THR B 1 150 ? 2.377 -5.383 2.105 1 98.88 150 THR B N 1
ATOM 3226 C CA . THR B 1 150 ? 2.736 -6.16 0.923 1 98.88 150 THR B CA 1
ATOM 3227 C C . THR B 1 150 ? 3.916 -5.52 0.195 1 98.88 150 THR B C 1
ATOM 3229 O O . THR B 1 150 ? 4.836 -6.219 -0.234 1 98.88 150 THR B O 1
ATOM 3232 N N . MET B 1 151 ? 3.906 -4.203 0.08 1 98.94 151 MET B N 1
ATOM 3233 C CA . MET B 1 151 ? 5.02 -3.512 -0.568 1 98.94 151 MET B CA 1
ATOM 3234 C C . MET B 1 151 ? 6.309 -3.695 0.225 1 98.94 151 MET B C 1
ATOM 3236 O O . MET B 1 151 ? 7.375 -3.912 -0.354 1 98.94 151 MET B O 1
ATOM 3240 N N . SER B 1 152 ? 6.246 -3.6 1.549 1 98.94 152 SER B N 1
ATOM 3241 C CA . SER B 1 152 ? 7.418 -3.828 2.389 1 98.94 152 SER B CA 1
ATOM 3242 C C . SER B 1 152 ? 7.98 -5.23 2.184 1 98.94 152 SER B C 1
ATOM 3244 O O . SER B 1 152 ? 9.195 -5.414 2.111 1 98.94 152 SER B O 1
ATOM 3246 N N . ALA B 1 153 ? 7.113 -6.188 2.072 1 98.94 153 ALA B N 1
ATOM 3247 C CA . ALA B 1 153 ? 7.527 -7.562 1.809 1 98.94 153 ALA B CA 1
ATOM 3248 C C . ALA B 1 153 ? 8.227 -7.676 0.456 1 98.94 153 ALA B C 1
ATOM 3250 O O . ALA B 1 153 ? 9.258 -8.336 0.337 1 98.94 153 ALA B O 1
ATOM 3251 N N . HIS B 1 154 ? 7.641 -7.062 -0.571 1 98.88 154 HIS B N 1
ATOM 3252 C CA . HIS B 1 154 ? 8.234 -7.094 -1.904 1 98.88 154 HIS B CA 1
ATOM 3253 C C . HIS B 1 154 ? 9.617 -6.457 -1.906 1 98.88 154 HIS B C 1
ATOM 3255 O O . HIS B 1 154 ? 10.539 -6.969 -2.553 1 98.88 154 HIS B O 1
ATOM 3261 N N . LEU B 1 155 ? 9.758 -5.359 -1.209 1 98.94 155 LEU B N 1
ATOM 3262 C CA . LEU B 1 155 ? 11.07 -4.715 -1.132 1 98.94 155 LEU B CA 1
ATOM 3263 C C . LEU B 1 155 ? 12.07 -5.598 -0.399 1 98.94 155 LEU B C 1
ATOM 3265 O O . LEU B 1 155 ? 13.242 -5.652 -0.772 1 98.94 155 LEU B O 1
ATOM 3269 N N . ALA B 1 156 ? 11.617 -6.289 0.641 1 98.94 156 ALA B N 1
ATOM 3270 C CA . ALA B 1 156 ? 12.492 -7.215 1.355 1 98.94 156 ALA B CA 1
ATOM 3271 C C . ALA B 1 156 ? 12.938 -8.359 0.447 1 98.94 156 ALA B C 1
ATOM 3273 O O . ALA B 1 156 ? 14.117 -8.727 0.441 1 98.94 156 ALA B O 1
ATOM 3274 N N . ALA B 1 157 ? 12.031 -8.914 -0.344 1 98.88 157 ALA B N 1
ATOM 3275 C CA . ALA B 1 157 ? 12.391 -9.961 -1.3 1 98.88 157 ALA B CA 1
ATOM 3276 C C . ALA B 1 157 ? 13.414 -9.453 -2.312 1 98.88 157 ALA B C 1
ATOM 3278 O O . ALA B 1 157 ? 14.398 -10.125 -2.596 1 98.88 157 ALA B O 1
ATOM 3279 N N . ALA B 1 158 ? 13.195 -8.266 -2.799 1 98.44 158 ALA B N 1
ATOM 3280 C CA . ALA B 1 158 ? 14.125 -7.656 -3.752 1 98.44 158 ALA B CA 1
ATOM 3281 C C . ALA B 1 158 ? 15.484 -7.418 -3.113 1 98.44 158 ALA B C 1
ATOM 3283 O O . ALA B 1 158 ? 16.516 -7.594 -3.762 1 98.44 158 ALA B O 1
ATOM 3284 N N . ALA B 1 159 ? 15.477 -7.027 -1.872 1 98.62 159 ALA B N 1
ATOM 3285 C CA . ALA B 1 159 ? 16.719 -6.773 -1.158 1 98.62 159 ALA B CA 1
ATOM 3286 C C . ALA B 1 159 ? 17.531 -8.055 -1.004 1 98.62 159 ALA B C 1
ATOM 3288 O O . ALA B 1 159 ? 18.766 -8.008 -0.924 1 98.62 159 ALA B O 1
ATOM 3289 N N . LEU B 1 160 ? 16.844 -9.172 -0.957 1 98.44 160 LEU B N 1
ATOM 3290 C CA . LEU B 1 160 ? 17.516 -10.469 -0.887 1 98.44 160 LEU B CA 1
ATOM 3291 C C . LEU B 1 160 ? 18 -10.906 -2.266 1 98.44 160 LEU B C 1
ATOM 3293 O O . LEU B 1 160 ? 18.688 -11.93 -2.395 1 98.44 160 LEU B O 1
ATOM 3297 N N . GLY B 1 161 ? 17.625 -10.141 -3.299 1 97.38 161 GLY B N 1
ATOM 3298 C CA . GLY B 1 161 ? 18.078 -10.398 -4.656 1 97.38 161 GLY B CA 1
ATOM 3299 C C . GLY B 1 161 ? 17.031 -11.062 -5.527 1 97.38 161 GLY B C 1
ATOM 3300 O O . GLY B 1 161 ? 17.266 -11.328 -6.703 1 97.38 161 GLY B O 1
ATOM 3301 N N . TYR B 1 162 ? 15.859 -11.344 -4.984 1 98.31 162 TYR B N 1
ATOM 3302 C CA . TYR B 1 162 ? 14.805 -12.023 -5.734 1 98.31 162 TYR B CA 1
ATOM 3303 C C . TYR B 1 162 ? 14.086 -11.055 -6.668 1 98.31 162 TYR B C 1
ATOM 3305 O O . TYR B 1 162 ? 14.031 -9.852 -6.398 1 98.31 162 TYR B O 1
ATOM 3313 N N . ASN B 1 163 ? 13.617 -11.586 -7.773 1 97.81 163 ASN B N 1
ATOM 3314 C CA . ASN B 1 163 ? 12.523 -10.938 -8.484 1 97.81 163 ASN B CA 1
ATOM 3315 C C . ASN B 1 163 ? 11.164 -11.273 -7.867 1 97.81 163 ASN B C 1
ATOM 3317 O O . ASN B 1 163 ? 11.055 -12.211 -7.082 1 97.81 163 ASN B O 1
ATOM 3321 N N . VAL B 1 164 ? 10.211 -10.438 -8.211 1 98.31 164 VAL B N 1
ATOM 3322 C CA . VAL B 1 164 ? 8.961 -10.57 -7.48 1 98.31 164 VAL B CA 1
ATOM 3323 C C . VAL B 1 164 ? 7.781 -10.469 -8.445 1 98.31 164 VAL B C 1
ATOM 3325 O O . VAL B 1 164 ? 7.941 -10.031 -9.586 1 98.31 164 VAL B O 1
ATOM 3328 N N . TRP B 1 165 ? 6.621 -10.961 -8.047 1 97.5 165 TRP B N 1
ATOM 3329 C CA . TRP B 1 165 ? 5.34 -10.797 -8.727 1 97.5 165 TRP B CA 1
ATOM 3330 C C . TRP B 1 165 ? 4.219 -10.562 -7.723 1 97.5 165 TRP B C 1
ATOM 3332 O O . TRP B 1 165 ? 3.936 -11.414 -6.883 1 97.5 165 TRP B O 1
ATOM 3342 N N . TRP B 1 166 ? 3.678 -9.312 -7.723 1 97.81 166 TRP B N 1
ATOM 3343 C CA . TRP B 1 166 ? 2.482 -8.977 -6.957 1 97.81 166 TRP B CA 1
ATOM 3344 C C . TRP B 1 166 ? 1.221 -9.375 -7.715 1 97.81 166 TRP B C 1
ATOM 3346 O O . TRP B 1 166 ? 0.802 -8.68 -8.648 1 97.81 166 TRP B O 1
ATOM 3356 N N . VAL B 1 167 ? 0.601 -10.477 -7.293 1 95.88 167 VAL B N 1
ATOM 3357 C CA . VAL B 1 167 ? -0.638 -10.938 -7.906 1 95.88 167 VAL B CA 1
ATOM 3358 C C . VAL B 1 167 ? -1.836 -10.375 -7.145 1 95.88 167 VAL B C 1
ATOM 3360 O O . VAL B 1 167 ? -1.985 -10.617 -5.945 1 95.88 167 VAL B O 1
ATOM 3363 N N . THR B 1 168 ? -2.648 -9.633 -7.789 1 91.75 168 THR B N 1
ATOM 3364 C CA . THR B 1 168 ? -3.828 -9.055 -7.156 1 91.75 168 THR B CA 1
ATOM 3365 C C . THR B 1 168 ? -5.004 -10.023 -7.211 1 91.75 168 THR B C 1
ATOM 3367 O O . THR B 1 168 ? -5.895 -9.883 -8.055 1 91.75 168 THR B O 1
ATOM 3370 N N . ALA B 1 169 ? -5.105 -10.867 -6.348 1 83.25 169 ALA B N 1
ATOM 3371 C CA . ALA B 1 169 ? -6.219 -11.805 -6.258 1 83.25 169 ALA B CA 1
ATOM 3372 C C . ALA B 1 169 ? -7.539 -11.078 -6.016 1 83.25 169 ALA B C 1
ATOM 3374 O O . ALA B 1 169 ? -8.609 -11.578 -6.375 1 83.25 169 ALA B O 1
ATOM 3375 N N . ILE B 1 170 ? -7.43 -9.93 -5.516 1 82.56 170 ILE B N 1
ATOM 3376 C CA . ILE B 1 170 ? -8.586 -9.102 -5.188 1 82.56 170 ILE B CA 1
ATOM 3377 C C . ILE B 1 170 ? -9.344 -8.75 -6.465 1 82.56 170 ILE B C 1
ATOM 3379 O O . ILE B 1 170 ? -10.516 -8.359 -6.41 1 82.56 170 ILE B O 1
ATOM 3383 N N . GLY B 1 171 ? -8.727 -8.977 -7.527 1 77.44 171 GLY B N 1
ATOM 3384 C CA . GLY B 1 171 ? -9.375 -8.75 -8.812 1 77.44 171 GLY B CA 1
ATOM 3385 C C . GLY B 1 171 ? -10.008 -10 -9.383 1 77.44 171 GLY B C 1
ATOM 3386 O O . GLY B 1 171 ? -10.648 -9.953 -10.445 1 77.44 171 GLY B O 1
ATOM 3387 N N . GLN B 1 172 ? -9.875 -11.102 -8.656 1 84 172 GLN B N 1
ATOM 3388 C CA . GLN B 1 172 ? -10.336 -12.406 -9.125 1 84 172 GLN B CA 1
ATOM 3389 C C . GLN B 1 172 ? -11.211 -13.094 -8.086 1 84 172 GLN B C 1
ATOM 3391 O O . GLN B 1 172 ? -10.75 -14 -7.391 1 84 172 GLN B O 1
ATOM 3396 N N . GLU B 1 173 ? -12.414 -12.758 -8.078 1 85 173 GLU B N 1
ATOM 3397 C CA . GLU B 1 173 ? -13.328 -13.133 -7.008 1 85 173 GLU B CA 1
ATOM 3398 C C . GLU B 1 173 ? -13.422 -14.656 -6.867 1 85 173 GLU B C 1
ATOM 3400 O O . GLU B 1 173 ? -13.359 -15.18 -5.754 1 85 173 GLU B O 1
ATOM 3405 N N . LYS B 1 174 ? -13.578 -15.352 -7.973 1 88.69 174 LYS B N 1
ATOM 3406 C CA . LYS B 1 174 ? -13.727 -16.812 -7.902 1 88.69 174 LYS B CA 1
ATOM 3407 C C . LYS B 1 174 ? -12.469 -17.453 -7.324 1 88.69 174 LYS B C 1
ATOM 3409 O O . LYS B 1 174 ? -12.562 -18.359 -6.5 1 88.69 174 LYS B O 1
ATOM 3414 N N . ALA B 1 175 ? -11.32 -16.984 -7.777 1 93.12 175 ALA B N 1
ATOM 3415 C CA . ALA B 1 175 ? -10.07 -17.531 -7.254 1 93.12 175 ALA B CA 1
ATOM 3416 C C . ALA B 1 175 ? -9.93 -17.234 -5.766 1 93.12 175 ALA B C 1
ATOM 3418 O O . ALA B 1 175 ? -9.508 -18.109 -4.996 1 93.12 175 ALA B O 1
ATOM 3419 N N . GLN B 1 176 ? -10.305 -16.047 -5.324 1 94.5 176 GLN B N 1
ATOM 3420 C CA . GLN B 1 176 ? -10.266 -15.672 -3.914 1 94.5 176 GLN B CA 1
ATOM 3421 C C . GLN B 1 176 ? -11.086 -16.641 -3.061 1 94.5 176 GLN B C 1
ATOM 3423 O O . GLN B 1 176 ? -10.602 -17.141 -2.045 1 94.5 176 GLN B O 1
ATOM 3428 N N . GLN B 1 177 ? -12.242 -16.859 -3.572 1 95.25 177 GLN B N 1
ATOM 3429 C CA . GLN B 1 177 ? -13.172 -17.688 -2.812 1 95.25 177 GLN B CA 1
ATOM 3430 C C . GLN B 1 177 ? -12.703 -19.141 -2.775 1 95.25 177 GLN B C 1
ATOM 3432 O O . GLN B 1 177 ? -12.812 -19.797 -1.745 1 95.25 177 GLN B O 1
ATOM 3437 N N . ALA B 1 178 ? -12.188 -19.594 -3.904 1 97.19 178 ALA B N 1
ATOM 3438 C CA . ALA B 1 178 ? -11.766 -20.984 -3.994 1 97.19 178 ALA B CA 1
ATOM 3439 C C . ALA B 1 178 ? -10.547 -21.25 -3.109 1 97.19 178 ALA B C 1
ATOM 3441 O O . ALA B 1 178 ? -10.367 -22.359 -2.6 1 97.19 178 ALA B O 1
ATOM 3442 N N . MET B 1 179 ? -9.719 -20.25 -2.863 1 98.25 179 MET B N 1
ATOM 3443 C CA . MET B 1 179 ? -8.5 -20.406 -2.074 1 98.25 179 MET B CA 1
ATOM 3444 C C . MET B 1 179 ? -8.828 -20.578 -0.594 1 98.25 179 MET B C 1
ATOM 3446 O O . MET B 1 179 ? -8.023 -21.125 0.166 1 98.25 179 MET B O 1
ATOM 3450 N N . LYS B 1 180 ? -9.992 -20.031 -0.138 1 98.19 180 LYS B N 1
ATOM 3451 C CA . LYS B 1 180 ? -10.32 -20.047 1.285 1 98.19 180 LYS B CA 1
ATOM 3452 C C . LYS B 1 180 ? -10.43 -21.469 1.818 1 98.19 180 LYS B C 1
ATOM 3454 O O . LYS B 1 180 ? -9.633 -21.891 2.658 1 98.19 180 LYS B O 1
ATOM 3459 N N . PRO B 1 181 ? -11.297 -22.297 1.257 1 98.12 181 PRO B N 1
ATOM 3460 C CA . PRO B 1 181 ? -11.336 -23.672 1.759 1 98.12 181 PRO B CA 1
ATOM 3461 C C . PRO B 1 181 ? -10.055 -24.438 1.47 1 98.12 181 PRO B C 1
ATOM 3463 O O . PRO B 1 181 ? -9.656 -25.312 2.254 1 98.12 181 PRO B O 1
ATOM 3466 N N . LEU B 1 182 ? -9.359 -24.203 0.377 1 98.56 182 LEU B N 1
ATOM 3467 C CA . LEU B 1 182 ? -8.133 -24.906 0.016 1 98.56 182 LEU B CA 1
ATOM 3468 C C . LEU B 1 182 ? -7.059 -24.703 1.081 1 98.56 182 LEU B C 1
ATOM 3470 O O . LEU B 1 182 ? -6.348 -25.656 1.438 1 98.56 182 LEU B O 1
ATOM 3474 N N . LEU B 1 183 ? -6.988 -23.438 1.631 1 98.75 183 LEU B N 1
ATOM 3475 C CA . LEU B 1 183 ? -5.914 -23.094 2.555 1 98.75 183 LEU B CA 1
ATOM 3476 C C . LEU B 1 183 ? -6.438 -22.984 3.984 1 98.75 183 LEU B C 1
ATOM 3478 O O . LEU B 1 183 ? -5.707 -22.578 4.891 1 98.75 183 LEU B O 1
ATOM 3482 N N . GLY B 1 184 ? -7.719 -23.25 4.152 1 98.56 184 GLY B N 1
ATOM 3483 C CA . GLY B 1 184 ? -8.297 -23.203 5.484 1 98.56 184 GLY B CA 1
ATOM 3484 C C . GLY B 1 184 ? -8.508 -21.781 5.988 1 98.56 184 GLY B C 1
ATOM 3485 O O . GLY B 1 184 ? -8.492 -21.547 7.199 1 98.56 184 GLY B O 1
ATOM 3486 N N . ILE B 1 185 ? -8.594 -20.844 5.137 1 98.56 185 ILE B N 1
ATOM 3487 C CA . ILE B 1 185 ? -8.836 -19.453 5.508 1 98.56 185 ILE B CA 1
ATOM 3488 C C . ILE B 1 185 ? -10.305 -19.266 5.891 1 98.56 185 ILE B C 1
ATOM 3490 O O . ILE B 1 185 ? -11.203 -19.641 5.129 1 98.56 185 ILE B O 1
ATOM 3494 N N . PRO B 1 186 ? -10.562 -18.719 7.031 1 98.25 186 PRO B N 1
ATOM 3495 C CA . PRO B 1 186 ? -11.953 -18.5 7.441 1 98.25 186 PRO B CA 1
ATOM 3496 C C . PRO B 1 186 ? -12.734 -17.672 6.434 1 98.25 186 PRO B C 1
ATOM 3498 O O . PRO B 1 186 ? -12.172 -16.781 5.789 1 98.25 186 PRO B O 1
ATOM 3501 N N . GLU B 1 187 ? -14.055 -17.859 6.398 1 96.81 187 GLU B N 1
ATOM 3502 C CA . GLU B 1 187 ? -14.938 -17.203 5.453 1 96.81 187 GLU B CA 1
ATOM 3503 C C . GLU B 1 187 ? -14.953 -15.688 5.68 1 96.81 187 GLU B C 1
ATOM 3505 O O . GLU B 1 187 ? -15.117 -14.914 4.734 1 96.81 187 GLU B O 1
ATOM 3510 N N . GLU B 1 188 ? -14.719 -15.297 6.891 1 97.12 188 GLU B N 1
ATOM 3511 C CA . GLU B 1 188 ? -14.789 -13.891 7.289 1 97.12 188 GLU B CA 1
ATOM 3512 C C . GLU B 1 188 ? -13.586 -13.109 6.773 1 97.12 188 GLU B C 1
ATOM 3514 O O . GLU B 1 188 ? -13.617 -11.875 6.723 1 97.12 188 GLU B O 1
ATOM 3519 N N . LEU B 1 189 ? -12.531 -13.82 6.465 1 97.75 189 LEU B N 1
ATOM 3520 C CA . LEU B 1 189 ? -11.336 -13.148 5.973 1 97.75 189 LEU B CA 1
ATOM 3521 C C . LEU B 1 189 ? -11.359 -13.039 4.449 1 97.75 189 LEU B C 1
ATOM 3523 O O . LEU B 1 189 ? -12.008 -13.844 3.779 1 97.75 189 LEU B O 1
ATOM 3527 N N . SER B 1 190 ? -10.734 -12.039 3.963 1 97.38 190 SER B N 1
ATOM 3528 C CA . SER B 1 190 ? -10.617 -11.844 2.521 1 97.38 190 SER B CA 1
ATOM 3529 C C . SER B 1 190 ? -9.219 -12.195 2.027 1 97.38 190 SER B C 1
ATOM 3531 O O . SER B 1 190 ? -8.227 -11.875 2.68 1 97.38 190 SER B O 1
ATOM 3533 N N . VAL B 1 191 ? -9.125 -12.953 0.916 1 98.12 191 VAL B N 1
ATOM 3534 C CA . VAL B 1 191 ? -7.852 -13.148 0.225 1 98.12 191 VAL B CA 1
ATOM 3535 C C . VAL B 1 191 ? -7.594 -11.977 -0.722 1 98.12 191 VAL B C 1
ATOM 3537 O O . VAL B 1 191 ? -8.391 -11.711 -1.623 1 98.12 191 VAL B O 1
ATOM 3540 N N . LEU B 1 192 ? -6.5 -11.305 -0.55 1 97.69 192 LEU B N 1
ATOM 3541 C CA . LEU B 1 192 ? -6.305 -10.055 -1.273 1 97.69 192 LEU B CA 1
ATOM 3542 C C . LEU B 1 192 ? -5.238 -10.211 -2.352 1 97.69 192 LEU B C 1
ATOM 3544 O O . LEU B 1 192 ? -5.41 -9.742 -3.477 1 97.69 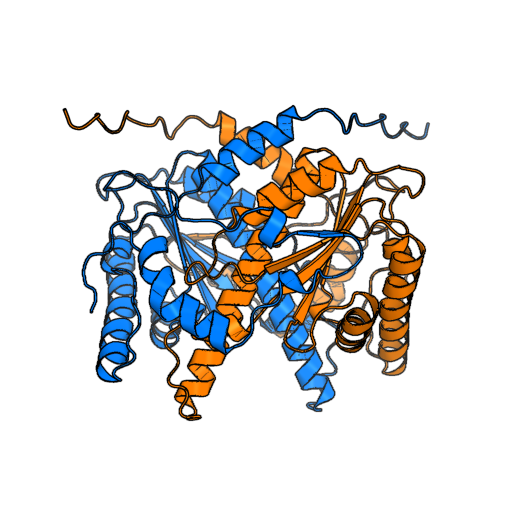192 LEU B O 1
ATOM 3548 N N . ASP B 1 193 ? -4.098 -10.812 -1.981 1 98 193 ASP B N 1
ATOM 3549 C CA . ASP B 1 193 ? -2.947 -10.797 -2.883 1 98 193 ASP B CA 1
ATOM 3550 C C . ASP B 1 193 ? -2.127 -12.078 -2.736 1 98 193 ASP B C 1
ATOM 3552 O O . ASP B 1 193 ? -2.35 -12.867 -1.813 1 98 193 ASP B O 1
ATOM 3556 N N . ILE B 1 194 ? -1.259 -12.328 -3.668 1 98.5 194 ILE B N 1
ATOM 3557 C CA . ILE B 1 194 ? -0.198 -13.32 -3.586 1 98.5 194 ILE B CA 1
ATOM 3558 C C . ILE B 1 194 ? 1.149 -12.664 -3.881 1 98.5 194 ILE B C 1
ATOM 3560 O O . ILE B 1 194 ? 1.289 -11.938 -4.863 1 98.5 194 ILE B O 1
ATOM 3564 N N . ILE B 1 195 ? 2.068 -12.875 -2.992 1 98.75 195 ILE B N 1
ATOM 3565 C CA . ILE B 1 195 ? 3.449 -12.438 -3.174 1 98.75 195 ILE B CA 1
ATOM 3566 C C . ILE B 1 195 ? 4.289 -13.594 -3.705 1 98.75 195 ILE B C 1
ATOM 3568 O O . ILE B 1 195 ? 4.531 -14.578 -2.994 1 98.75 195 ILE B O 1
ATOM 3572 N N . CYS B 1 196 ? 4.746 -13.5 -4.941 1 98.75 196 CYS B N 1
ATOM 3573 C CA . CYS B 1 196 ? 5.672 -14.469 -5.516 1 98.75 196 CYS B CA 1
ATOM 3574 C C . CYS B 1 196 ? 7.086 -13.898 -5.582 1 98.75 196 CYS B C 1
ATOM 3576 O O . CYS B 1 196 ? 7.27 -12.719 -5.875 1 98.75 196 CYS B O 1
ATOM 3578 N N . PHE B 1 197 ? 8.062 -14.711 -5.328 1 98.69 197 PHE B N 1
ATOM 3579 C CA . PHE B 1 197 ? 9.438 -14.234 -5.406 1 98.69 197 PHE B CA 1
ATOM 3580 C C . PHE B 1 197 ? 10.391 -15.398 -5.672 1 98.69 197 PHE B C 1
ATOM 3582 O O . PHE B 1 197 ? 10.078 -16.547 -5.355 1 98.69 197 PHE B O 1
ATOM 3589 N N . GLY B 1 198 ? 11.516 -15.148 -6.277 1 98.44 198 GLY B N 1
ATOM 3590 C CA . GLY B 1 198 ? 12.531 -16.125 -6.637 1 98.44 198 GLY B CA 1
ATOM 3591 C C . GLY B 1 198 ? 13.375 -15.703 -7.824 1 98.44 198 GLY B C 1
ATOM 3592 O O . GLY B 1 198 ? 13.203 -14.602 -8.359 1 98.44 198 GLY B O 1
ATOM 3593 N N . PRO B 1 199 ? 14.336 -16.531 -8.133 1 97.75 199 PRO B N 1
ATOM 3594 C CA . PRO B 1 199 ? 15.07 -16.266 -9.367 1 97.75 199 PRO B CA 1
ATOM 3595 C C . PRO B 1 199 ? 14.18 -16.297 -10.609 1 97.75 199 PRO B C 1
ATOM 3597 O O . PRO B 1 199 ? 13.312 -17.172 -10.727 1 97.75 199 PRO B O 1
ATOM 3600 N N . PRO B 1 200 ? 14.367 -15.359 -11.461 1 96.44 200 PRO B N 1
ATOM 3601 C CA . PRO B 1 200 ? 13.531 -15.336 -12.656 1 96.44 200 PRO B CA 1
ATOM 3602 C C . PRO B 1 200 ? 13.898 -16.438 -13.656 1 96.44 200 PRO B C 1
ATOM 3604 O O . PRO B 1 200 ? 15.047 -16.875 -13.703 1 96.44 200 PRO B O 1
ATOM 3607 N N . ALA B 1 201 ? 12.953 -16.922 -14.406 1 95.12 201 ALA B N 1
ATOM 3608 C CA . ALA B 1 201 ? 13.188 -17.922 -15.438 1 95.12 201 ALA B CA 1
ATOM 3609 C C . ALA B 1 201 ? 13.867 -17.297 -16.656 1 95.12 201 ALA B C 1
ATOM 3611 O O . ALA B 1 201 ? 14.555 -18 -17.406 1 95.12 201 ALA B O 1
ATOM 3612 N N . LYS B 1 202 ? 13.562 -16.031 -16.922 1 91.44 202 LYS B N 1
ATOM 3613 C CA . LYS B 1 202 ? 14.164 -15.234 -17.984 1 91.44 202 LYS B CA 1
ATOM 3614 C C . LYS B 1 202 ? 14.68 -13.898 -17.453 1 91.44 202 LYS B C 1
ATOM 3616 O O . LYS B 1 202 ? 14.289 -13.469 -16.359 1 91.44 202 LYS B O 1
ATOM 3621 N N . PRO B 1 203 ? 15.57 -13.305 -18.141 1 89.38 203 PRO B N 1
ATOM 3622 C CA . PRO B 1 203 ? 16.062 -12.008 -17.672 1 89.38 203 PRO B CA 1
ATOM 3623 C C . PRO B 1 203 ? 14.938 -10.992 -17.438 1 89.38 203 PRO B C 1
ATOM 3625 O O . PRO B 1 203 ? 14.109 -10.781 -18.328 1 89.38 203 PRO B O 1
ATOM 3628 N N . PRO B 1 204 ? 14.977 -10.477 -16.266 1 87.25 204 PRO B N 1
ATOM 3629 C CA . PRO B 1 204 ? 13.945 -9.477 -15.992 1 87.25 204 PRO B CA 1
ATOM 3630 C C . PRO B 1 204 ? 14.195 -8.164 -16.734 1 87.25 204 PRO B C 1
ATOM 3632 O O . PRO B 1 204 ? 15.297 -7.926 -17.219 1 87.25 204 PRO B O 1
ATOM 3635 N N . TYR B 1 205 ? 13.148 -7.402 -16.844 1 85.62 205 TYR B N 1
ATOM 3636 C CA . TYR B 1 205 ? 13.281 -6.082 -17.438 1 85.62 205 TYR B CA 1
ATOM 3637 C C . TYR B 1 205 ? 12.469 -5.047 -16.672 1 85.62 205 TYR B C 1
ATOM 3639 O O . TYR B 1 205 ? 11.508 -5.395 -15.977 1 85.62 205 TYR B O 1
ATOM 3647 N N . LYS B 1 206 ? 12.953 -3.844 -16.797 1 86.69 206 LYS B N 1
ATOM 3648 C CA . LYS B 1 206 ? 12.266 -2.744 -16.125 1 86.69 206 LYS B CA 1
ATOM 3649 C C . LYS B 1 206 ? 11.125 -2.201 -16.969 1 86.69 206 LYS B C 1
ATOM 3651 O O . LYS B 1 206 ? 11.297 -1.923 -18.156 1 86.69 206 LYS B O 1
ATOM 3656 N N . ARG B 1 207 ? 9.984 -2.098 -16.328 1 87.5 207 ARG B N 1
ATOM 3657 C CA . ARG B 1 207 ? 8.828 -1.529 -17.016 1 87.5 207 ARG B CA 1
ATOM 3658 C C . ARG B 1 207 ? 8.898 -0.006 -17.047 1 87.5 207 ARG B C 1
ATOM 3660 O O . ARG B 1 207 ? 9.555 0.604 -16.188 1 87.5 207 ARG B O 1
ATOM 3667 N N . TRP B 1 208 ? 8.195 0.49 -17.969 1 89.38 208 TRP B N 1
ATOM 3668 C CA . TRP B 1 208 ? 8.125 1.937 -18.156 1 89.38 208 TRP B CA 1
ATOM 3669 C C . TRP B 1 208 ? 7.539 2.611 -16.906 1 89.38 208 TRP B C 1
ATOM 3671 O O . TRP B 1 208 ? 6.594 2.102 -16.312 1 89.38 208 TRP B O 1
ATOM 3681 N N . LYS B 1 209 ? 8.109 3.789 -16.547 1 93.12 209 LYS B N 1
ATOM 3682 C CA . LYS B 1 209 ? 7.605 4.641 -15.477 1 93.12 209 LYS B CA 1
ATOM 3683 C C . LYS B 1 209 ? 7.43 6.078 -15.953 1 93.12 209 LYS B C 1
ATOM 3685 O O . LYS B 1 209 ? 8.266 6.602 -16.688 1 93.12 209 LYS B O 1
ATOM 3690 N N . LYS B 1 210 ? 6.328 6.695 -15.531 1 93.94 210 LYS B N 1
ATOM 3691 C CA . LYS B 1 210 ? 6.188 8.133 -15.742 1 93.94 210 LYS B CA 1
ATOM 3692 C C . LYS B 1 210 ? 7.363 8.898 -15.141 1 93.94 210 LYS B C 1
ATOM 3694 O O . LYS B 1 210 ? 7.926 8.477 -14.125 1 93.94 210 LYS B O 1
ATOM 3699 N N . SER B 1 211 ? 7.738 10.016 -15.75 1 96.31 211 SER B N 1
ATOM 3700 C CA . SER B 1 211 ? 8.789 10.852 -15.188 1 96.31 211 SER B CA 1
ATOM 3701 C C . SER B 1 211 ? 8.312 11.555 -13.914 1 96.31 211 SER B C 1
ATOM 3703 O O . SER B 1 211 ? 7.105 11.68 -13.688 1 96.31 211 SER B O 1
ATOM 3705 N N . LEU B 1 212 ? 9.242 11.938 -13.117 1 97.56 212 LEU B N 1
ATOM 3706 C CA . LEU B 1 212 ? 8.891 12.68 -11.906 1 97.56 212 LEU B CA 1
ATOM 3707 C C . LEU B 1 212 ? 8.117 13.945 -12.25 1 97.56 212 LEU B C 1
ATOM 3709 O O . LEU B 1 212 ? 7.148 14.297 -11.57 1 97.56 212 LEU B O 1
ATOM 3713 N N . SER B 1 213 ? 8.477 14.625 -13.328 1 97.19 213 SER B N 1
ATOM 3714 C CA . SER B 1 213 ? 7.848 15.875 -13.727 1 97.19 213 SER B CA 1
ATOM 3715 C C . SER B 1 213 ? 6.41 15.648 -14.18 1 97.19 213 SER B C 1
ATOM 3717 O O . SER B 1 213 ? 5.605 16.578 -14.195 1 97.19 213 SER B O 1
ATOM 3719 N N . ASP B 1 214 ? 6.043 14.398 -14.516 1 96.75 214 ASP B N 1
ATOM 3720 C CA . ASP B 1 214 ? 4.699 14.094 -14.984 1 96.75 214 ASP B CA 1
ATOM 3721 C C . ASP B 1 214 ? 3.746 13.859 -13.812 1 96.75 214 ASP B C 1
ATOM 3723 O O . ASP B 1 214 ? 2.527 13.852 -13.992 1 96.75 214 ASP B O 1
ATOM 3727 N N . ILE B 1 215 ? 4.309 13.672 -12.609 1 97.75 215 ILE B N 1
ATOM 3728 C CA . ILE B 1 215 ? 3.428 13.234 -11.523 1 97.75 215 ILE B CA 1
ATOM 3729 C C . ILE B 1 215 ? 3.588 14.164 -10.328 1 97.75 215 ILE B C 1
ATOM 3731 O O . ILE B 1 215 ? 2.783 14.133 -9.391 1 97.75 215 ILE B O 1
ATOM 3735 N N . SER B 1 216 ? 4.621 14.984 -10.234 1 98.5 216 SER B N 1
ATOM 3736 C CA . SER B 1 216 ? 4.914 15.859 -9.102 1 98.5 216 SER B CA 1
ATOM 3737 C C . SER B 1 216 ? 4.406 17.281 -9.352 1 98.5 216 SER B C 1
ATOM 3739 O O . SER B 1 216 ? 4.516 17.797 -10.469 1 98.5 216 SER B O 1
ATOM 3741 N N . ASN B 1 217 ? 3.809 17.875 -8.375 1 98.69 217 ASN B N 1
ATOM 3742 C CA . ASN B 1 217 ? 3.271 19.219 -8.375 1 98.69 217 ASN B CA 1
ATOM 3743 C C . ASN B 1 217 ? 3.713 20 -7.133 1 98.69 217 ASN B C 1
ATOM 3745 O O . ASN B 1 217 ? 4.031 19.391 -6.102 1 98.69 217 ASN B O 1
ATOM 3749 N N . TRP B 1 218 ? 3.746 21.312 -7.258 1 98.5 218 TRP B N 1
ATOM 3750 C CA . TRP B 1 218 ? 4.156 22.172 -6.141 1 98.5 218 TRP B CA 1
ATOM 3751 C C . TRP B 1 218 ? 3.033 23.125 -5.742 1 98.5 218 TRP B C 1
ATOM 3753 O O . TRP B 1 218 ? 2.613 23.953 -6.539 1 98.5 218 TRP B O 1
ATOM 3763 N N . ASN B 1 219 ? 2.49 22.953 -4.598 1 98.75 219 ASN B N 1
ATOM 3764 C CA . ASN B 1 219 ? 1.475 23.75 -3.918 1 98.75 219 ASN B CA 1
ATOM 3765 C C . ASN B 1 219 ? 0.12 23.656 -4.613 1 98.75 219 ASN B C 1
ATOM 3767 O O . ASN B 1 219 ? -0.924 23.719 -3.961 1 98.75 219 ASN B O 1
ATOM 3771 N N . ARG B 1 220 ? 0.13 23.422 -5.867 1 98.44 220 ARG B N 1
ATOM 3772 C CA . ARG B 1 220 ? -1.097 23.234 -6.633 1 98.44 220 ARG B CA 1
ATOM 3773 C C . ARG B 1 220 ? -0.915 22.172 -7.711 1 98.44 220 ARG B C 1
ATOM 3775 O O . ARG B 1 220 ? 0.199 21.938 -8.188 1 98.44 220 ARG B O 1
ATOM 3782 N N . PHE B 1 221 ? -2.031 21.609 -8.102 1 98.62 221 PHE B N 1
ATOM 3783 C CA . PHE B 1 221 ? -2.037 20.656 -9.195 1 98.62 221 PHE B CA 1
ATOM 3784 C C . PHE B 1 221 ? -1.79 21.359 -10.531 1 98.62 221 PHE B C 1
ATOM 3786 O O . PHE B 1 221 ? -2.453 22.344 -10.852 1 98.62 221 PHE B O 1
ATOM 3793 N N . ASP B 1 222 ? -0.777 20.906 -11.188 1 98.25 222 ASP B N 1
ATOM 3794 C CA . ASP B 1 222 ? -0.518 21.391 -12.531 1 98.25 222 ASP B CA 1
ATOM 3795 C C . ASP B 1 222 ? -1.554 20.859 -13.523 1 98.25 222 ASP B C 1
ATOM 3797 O O . ASP B 1 222 ? -1.602 19.656 -13.789 1 98.25 222 ASP B O 1
ATOM 3801 N N . ALA B 1 223 ? -2.295 21.719 -14.117 1 96.5 223 ALA B N 1
ATOM 3802 C CA . ALA B 1 223 ? -3.391 21.344 -15.008 1 96.5 223 ALA B CA 1
ATOM 3803 C C . ALA B 1 223 ? -2.879 20.531 -16.203 1 96.5 223 ALA B C 1
ATOM 3805 O O . ALA B 1 223 ? -3.631 19.766 -16.812 1 96.5 223 ALA B O 1
ATOM 3806 N N . SER B 1 224 ? -1.593 20.703 -16.484 1 96.94 224 SER B N 1
ATOM 3807 C CA . SER B 1 224 ? -1.027 19.953 -17.625 1 96.94 224 SER B CA 1
ATOM 3808 C C . SER B 1 224 ? -0.911 18.469 -17.297 1 96.94 224 SER B C 1
ATOM 3810 O O . SER B 1 224 ? -0.724 17.656 -18.203 1 96.94 224 SER B O 1
ATOM 3812 N N . HIS B 1 225 ? -0.989 18.125 -16.031 1 97.31 225 HIS B N 1
ATOM 3813 C CA . HIS B 1 225 ? -0.908 16.719 -15.617 1 97.31 225 HIS B CA 1
ATOM 3814 C C . HIS B 1 225 ? -2.252 16.016 -15.789 1 97.31 225 HIS B C 1
ATOM 3816 O O . HIS B 1 225 ? -2.328 14.789 -15.711 1 97.31 225 HIS B O 1
ATOM 3822 N N . TYR B 1 226 ? -3.303 16.812 -16 1 97.5 226 TYR B N 1
ATOM 3823 C CA . TYR B 1 226 ? -4.641 16.25 -16.109 1 97.5 226 TYR B CA 1
ATOM 3824 C C . TYR B 1 226 ? -4.84 15.586 -17.469 1 97.5 226 TYR B C 1
ATOM 3826 O O . TYR B 1 226 ? -4.539 16.188 -18.516 1 97.5 226 TYR B O 1
ATOM 3834 N N . MET B 1 227 ? -5.301 14.383 -17.484 1 96.25 227 MET B N 1
ATOM 3835 C CA . MET B 1 227 ? -5.699 13.688 -18.703 1 96.25 227 MET B CA 1
ATOM 3836 C C . MET B 1 227 ? -7.219 13.609 -18.812 1 96.25 227 MET B C 1
ATOM 3838 O O . MET B 1 227 ? -7.895 13.258 -17.844 1 96.25 227 MET B O 1
ATOM 3842 N N . THR B 1 228 ? -7.754 13.891 -20 1 96.5 228 THR B N 1
ATOM 3843 C CA . THR B 1 228 ? -9.172 13.664 -20.25 1 96.5 228 THR B CA 1
ATOM 3844 C C . THR B 1 228 ? -9.469 12.172 -20.375 1 96.5 228 THR B C 1
ATOM 3846 O O . THR B 1 228 ? -8.547 11.359 -20.516 1 96.5 228 THR B O 1
ATOM 3849 N N . GLU B 1 229 ? -10.727 11.859 -20.266 1 94.31 229 GLU B N 1
ATOM 3850 C CA . GLU B 1 229 ? -11.102 10.461 -20.453 1 94.31 229 GLU B CA 1
ATOM 3851 C C . GLU B 1 229 ? -10.664 9.945 -21.812 1 94.31 229 GLU B C 1
ATOM 3853 O O . GLU B 1 229 ? -10.203 8.812 -21.938 1 94.31 229 GLU B O 1
ATOM 3858 N N . ALA B 1 230 ? -10.812 10.82 -22.797 1 95.62 230 ALA B N 1
ATOM 3859 C CA . ALA B 1 230 ? -10.406 10.445 -24.141 1 95.62 230 ALA B CA 1
ATOM 3860 C C . ALA B 1 230 ? -8.898 10.18 -24.203 1 95.62 230 ALA B C 1
ATOM 3862 O O . ALA B 1 230 ? -8.453 9.258 -24.891 1 95.62 230 ALA B O 1
ATOM 3863 N N . GLN B 1 231 ? -8.109 10.969 -23.531 1 95.25 231 GLN B N 1
ATOM 3864 C CA . GLN B 1 231 ? -6.66 10.797 -23.5 1 95.25 231 GLN B CA 1
ATOM 3865 C C . GLN B 1 231 ? -6.273 9.508 -22.781 1 95.25 231 GLN B C 1
ATOM 3867 O O . GLN B 1 231 ? -5.344 8.812 -23.203 1 95.25 231 GLN B O 1
ATOM 3872 N N . ILE B 1 232 ? -6.969 9.125 -21.719 1 94.12 232 ILE B N 1
ATOM 3873 C CA . ILE B 1 232 ? -6.727 7.879 -21 1 94.12 232 ILE B CA 1
ATOM 3874 C C . ILE B 1 232 ? -7.043 6.695 -21.922 1 94.12 232 ILE B C 1
ATOM 3876 O O . ILE B 1 232 ? -6.242 5.762 -22.031 1 94.12 232 ILE B O 1
ATOM 3880 N N . ASP B 1 233 ? -8.203 6.809 -22.531 1 91.94 233 ASP B N 1
ATOM 3881 C CA . ASP B 1 233 ? -8.602 5.746 -23.453 1 91.94 233 ASP B CA 1
ATOM 3882 C C . ASP B 1 233 ? -7.57 5.566 -24.562 1 91.94 233 ASP B C 1
ATOM 3884 O O . ASP B 1 233 ? -7.242 4.438 -24.938 1 91.94 233 ASP B O 1
ATOM 3888 N N . GLU B 1 234 ? -7.117 6.668 -25.062 1 92.44 234 GLU B N 1
ATOM 3889 C CA . GLU B 1 234 ? -6.098 6.621 -26.109 1 92.44 234 GLU B CA 1
ATOM 3890 C C . GLU B 1 234 ? -4.812 5.98 -25.594 1 92.44 234 GLU B C 1
ATOM 3892 O O . GLU B 1 234 ? -4.211 5.145 -26.281 1 92.44 234 GLU B O 1
ATOM 3897 N N . TRP B 1 235 ? -4.406 6.348 -24.422 1 89.25 235 TRP B N 1
ATOM 3898 C CA . TRP B 1 235 ? -3.205 5.766 -23.844 1 89.25 235 TRP B CA 1
ATOM 3899 C C . TRP B 1 235 ? -3.361 4.258 -23.656 1 89.25 235 TRP B C 1
ATOM 3901 O O . TRP B 1 235 ? -2.461 3.488 -24 1 89.25 235 TRP B O 1
ATOM 3911 N N . VAL B 1 236 ? -4.445 3.812 -23.172 1 87.69 236 VAL B N 1
ATOM 3912 C CA . VAL B 1 236 ? -4.715 2.4 -22.922 1 87.69 236 VAL B CA 1
ATOM 3913 C C . VAL B 1 236 ? -4.668 1.624 -24.234 1 87.69 236 VAL B C 1
ATOM 3915 O O . VAL B 1 236 ? -4.074 0.546 -24.297 1 87.69 236 VAL B O 1
ATOM 3918 N N . SER B 1 237 ? -5.223 2.205 -25.25 1 86.44 237 SER B N 1
ATOM 3919 C CA . SER B 1 237 ? -5.363 1.494 -26.516 1 86.44 237 SER B CA 1
ATOM 3920 C C . SER B 1 237 ? -4.059 1.507 -27.297 1 86.44 237 SER B C 1
ATOM 3922 O O . SER B 1 237 ? -3.754 0.558 -28.031 1 86.44 237 SER B O 1
ATOM 3924 N N . THR B 1 238 ? -3.207 2.547 -27.109 1 86.94 238 THR B N 1
ATOM 3925 C CA . THR B 1 238 ? -2.092 2.709 -28.031 1 86.94 238 THR B CA 1
ATOM 3926 C C . THR B 1 238 ? -0.761 2.49 -27.312 1 86.94 238 THR B C 1
ATOM 3928 O O . THR B 1 238 ? 0.246 2.172 -27.953 1 86.94 238 THR B O 1
ATOM 3931 N N . THR B 1 239 ? -0.745 2.691 -26.031 1 83.06 239 THR B N 1
ATOM 3932 C CA . THR B 1 239 ? 0.54 2.783 -25.344 1 83.06 239 THR B CA 1
ATOM 3933 C C . THR B 1 239 ? 0.699 1.647 -24.344 1 83.06 239 THR B C 1
ATOM 3935 O O . THR B 1 239 ? 1.794 1.106 -24.172 1 83.06 239 THR B O 1
ATOM 3938 N N . ARG B 1 240 ? -0.344 1.227 -23.719 1 80.19 240 ARG B N 1
ATOM 3939 C CA . ARG B 1 240 ? -0.293 0.286 -22.594 1 80.19 240 ARG B CA 1
ATOM 3940 C C . ARG B 1 240 ? 0.436 -0.994 -23 1 80.19 240 ARG B C 1
ATOM 3942 O O . ARG B 1 240 ? 1.303 -1.474 -22.266 1 80.19 240 ARG B O 1
ATOM 3949 N N . HIS B 1 241 ? 0.052 -1.526 -24.078 1 75.25 241 HIS B N 1
ATOM 3950 C CA . HIS B 1 241 ? 0.637 -2.795 -24.5 1 75.25 241 HIS B CA 1
ATOM 3951 C C . HIS B 1 241 ? 2.133 -2.654 -24.75 1 75.25 241 HIS B C 1
ATOM 3953 O O . HIS B 1 241 ? 2.889 -3.617 -24.594 1 75.25 241 HIS B O 1
ATOM 3959 N N . LYS B 1 242 ? 2.592 -1.504 -25.109 1 73.31 242 LYS B N 1
ATOM 3960 C CA . LYS B 1 242 ? 4.004 -1.256 -25.375 1 73.31 242 LYS B CA 1
ATOM 3961 C C . LYS B 1 242 ? 4.809 -1.174 -24.078 1 73.31 242 LYS B C 1
ATOM 3963 O O . LYS B 1 242 ? 5.992 -1.513 -24.062 1 73.31 242 LYS B O 1
ATOM 3968 N N . VAL B 1 243 ? 4.113 -0.794 -23.125 1 69.69 243 VAL B N 1
ATOM 3969 C CA . VAL B 1 243 ? 4.859 -0.524 -21.891 1 69.69 243 VAL B CA 1
ATOM 3970 C C . VAL B 1 243 ? 4.742 -1.713 -20.953 1 69.69 243 VAL B C 1
ATOM 3972 O O . VAL B 1 243 ? 5.605 -1.918 -20.094 1 69.69 243 VAL B O 1
ATOM 3975 N N . MET B 1 244 ? 3.656 -2.482 -20.938 1 65.5 244 MET B N 1
ATOM 3976 C CA . MET B 1 244 ? 3.438 -3.598 -20.016 1 65.5 244 MET B CA 1
ATOM 3977 C C . MET B 1 244 ? 4.211 -4.832 -20.469 1 65.5 244 MET B C 1
ATOM 3979 O O . MET B 1 244 ? 4.703 -5.598 -19.625 1 65.5 244 MET B O 1
ATOM 3983 N N . TYR B 1 245 ? 4.078 -5.227 -21.797 1 59.12 245 TYR B N 1
ATOM 3984 C CA . TYR B 1 245 ? 4.539 -6.539 -22.234 1 59.12 245 TYR B CA 1
ATOM 3985 C C . TYR B 1 245 ? 5.703 -6.414 -23.203 1 59.12 245 TYR B C 1
ATOM 3987 O O . TYR B 1 245 ? 5.508 -6.012 -24.359 1 59.12 245 TYR B O 1
ATOM 3995 N N . ARG B 1 246 ? 6.742 -5.863 -22.719 1 55 246 ARG B N 1
ATOM 3996 C CA . ARG B 1 246 ? 7.77 -6.098 -23.734 1 55 246 ARG B CA 1
ATOM 3997 C C . ARG B 1 246 ? 7.793 -7.562 -24.156 1 55 246 ARG B C 1
ATOM 3999 O O . ARG B 1 246 ? 8.102 -7.875 -25.312 1 55 246 ARG B O 1
ATOM 4006 N N . ASP B 1 247 ? 7.758 -8.594 -23.125 1 44.66 247 ASP B N 1
ATOM 4007 C CA . ASP B 1 247 ? 7.852 -10.023 -23.406 1 44.66 247 ASP B CA 1
ATOM 4008 C C . ASP B 1 247 ? 6.488 -10.602 -23.781 1 44.66 247 ASP B C 1
ATOM 4010 O O . ASP B 1 247 ? 6.367 -11.805 -24.031 1 44.66 247 ASP B O 1
ATOM 4014 N N . ALA B 1 248 ? 5.352 -10.016 -23.234 1 42.09 248 ALA B N 1
ATOM 4015 C CA . ALA B 1 248 ? 4.148 -10.797 -23.484 1 42.09 248 ALA B CA 1
ATOM 4016 C C . ALA B 1 248 ? 3.873 -10.898 -24.984 1 42.09 248 ALA B C 1
ATOM 4018 O O . ALA B 1 248 ? 3.789 -9.875 -25.672 1 42.09 248 ALA B O 1
ATOM 4019 N N . GLU B 1 249 ? 4.227 -11.883 -25.547 1 35.72 249 GLU B N 1
ATOM 4020 C CA . GLU B 1 249 ? 3.541 -12.305 -26.766 1 35.72 249 GLU B CA 1
ATOM 4021 C C . GLU B 1 249 ? 2.053 -11.969 -26.703 1 35.72 249 GLU B C 1
ATOM 4023 O O . GLU B 1 249 ? 1.499 -11.758 -25.625 1 35.72 249 GLU B O 1
ATOM 4028 N N . ASN B 1 250 ? 1.23 -11.867 -27.922 1 33.22 250 ASN B N 1
ATOM 4029 C CA . ASN B 1 250 ? -0.162 -11.641 -28.297 1 33.22 250 ASN B CA 1
ATOM 4030 C C . ASN B 1 250 ? -1.119 -12.344 -27.328 1 33.22 250 ASN B C 1
ATOM 4032 O O . ASN B 1 250 ? -1.399 -13.531 -27.484 1 33.22 250 ASN B O 1
ATOM 4036 N N . VAL B 1 251 ? -1.06 -12.32 -26.078 1 31.16 251 VAL B N 1
ATOM 4037 C CA . VAL B 1 251 ? -2.215 -13.031 -25.516 1 31.16 251 VAL B CA 1
ATOM 4038 C C . VAL B 1 251 ? -3.502 -12.359 -26 1 31.16 251 VAL B C 1
ATOM 4040 O O . VAL B 1 251 ? -3.869 -11.289 -25.516 1 31.16 251 VAL B O 1
ATOM 4043 N N . ASP B 1 252 ? -3.713 -11.781 -27.047 1 27.81 252 ASP B N 1
ATOM 4044 C CA . ASP B 1 252 ? -5.066 -11.648 -27.578 1 27.81 252 ASP B CA 1
ATOM 4045 C C . ASP B 1 252 ? -5.75 -13.016 -27.672 1 27.81 252 ASP B C 1
ATOM 4047 O O . ASP B 1 252 ? -5.133 -14 -28.078 1 27.81 252 ASP B O 1
#

Secondary structure (DSSP, 8-state):
---------TT--HHHHHHHHHHHH--B-S-B-TT----HHHHHHHHHHHHTS--GGG---EEEEE---HHHHHHHHHHHHHHHHHHHHTT-------GGGGGG-SEEEEEEE-GGGGGGS----S--HHHHHHHHHHHHHHHHHHHHHHHHHHHHHHHTT-EEEEE-GGG-HHHHHHHHHHHT--TTSEEEEEEEEE-BSS---PPP---HHHHEEESB--GGG---HHHHHHHHHHTHHHHH-SS-----/---------TT--HHHHHHHHHHHH--B-S-B-TT----HHHHHHHHHHHHTS--GGG---EEEEE---HHHHHHHHHHHHHHHHHHHHTT-------GGGGGG-SEEEEEEE-GGGGGGS----S--HHHHHHHHHHHHHHHHHHHHHHHHHHHHHHHTT-EEEEE-GGG-HHHHHHHHHHHT--TTSEEEEEEEEE-BSS---PPP---HHHHEEESB--GGG---HHHHHHHHHHTHHHHH-SS-----

pLDDT: mean 90.3, std 14.41, range [26.72, 98.94]

Nearest PDB structures (foldseek):
  3kwk-assembly1_A-2  TM=8.958E-01  e=6.741E-12  Bacteroides thetaiotaomicron VPI-5482
  3m5k-assembly1_B  TM=8.672E-01  e=6.741E-12  Parabacteroides distasonis ATCC 8503
  2isj-assembly1_A  TM=7.578E-01  e=3.361E-12  Sinorhizobium meliloti
  3e10-assembly1_A  TM=8.103E-01  e=1.705E-11  Clostridium acetobutylicum
  1ywq-assembly1_A-2  TM=8.068E-01  e=2.874E-11  Bacillus cereus ATCC 14579

Foldseek 3Di:
DPPPPPPDDPPDCVVVVLLVVLVQQQFAFLAAQLPDADDPVLVVQLLVQLQPFDAVLSLSFKDKDKDQDLVLQVVLLVQVVVLVVVCVVVVVDDDDGPSVRRSSFNTKMWMKGQLVCLVSDPAPPPPDPVNVVSSVVSSVRRVVRNVRSLVSSSSSLSSVVKHKHKAFCVVPVRSFVVSCVVVVNDPNMTTTIMIGIHHGPDDTDDFDDDDPVLPDDDPDDDPVNDDDPVRVVVCVVPPVCVGPPPPDDPPD/DPPPPPPDDPPDCVVVVLLVVLVQQQFAFLAAQLPDADDPVLVVQLLVLLQPFDAVLSLSFKDKDKDQDLVLQVVLLVQVVVLVVVCVVVVVDDDDGPSVRRSSFNTKMWMKGQLVCLVSDPAPPPPDPVNVVSSVVSSVRRVVRNVRSLVSSSSSLSSVVKHKHKAFCVVPVRSFVVSCVSVVNDPNMTTTIMIGIHHGPDDTDDFDDDDPVLPDDDPDDDPVNDDDPVRVVVCVVPPVCVRPPPPDDPPD

Radius of gyration: 21.89 Å; Cα contacts (8 Å, |Δi|>4): 890; chains: 2; bounding box: 54×58×60 Å

Organism: NCBI:txid2511166

Sequence (504 aa):
MAEALATRDYTDRTRYDALMDVVKNRLTTRAFDSSYVMPAEHYNMILEAARHAPSGANAQPWHFIAVTDQDLKNRITEYFREEQVARARLKMKFPTPDYRGLASAPGFIVVASDFRWVRAFPVLNDGSELDKMYKENAERILLQSVAAATMSAHLAAAALGYNVWWVTAIGQEKAQQAMKPLLGIPEELSVLDIICFGPPAKPPYKRWKKSLSDISNWNRFDASHYMTEAQIDEWVSTTRHKVMYRDAENVDMAEALATRDYTDRTRYDALMDVVKNRLTTRAFDSSYVMPAEHYNMILEAARHAPSGANAQPWHFIAVTDQDLKNRITEYFREEQVARARLKMKFPTPDYRGLASAPGFIVVASDFRWVRAFPVLNDGSELDKMYKENAERILLQSVAAATMSAHLAAAALGYNVWWVTAIGQEKAQQAMKPLLGIPEELSVLDIICFGPPAKPPYKRWKKSLSDISNWNRFDASHYMTEAQIDEWVSTTRHKVMYRDAENVD